Protein AF-A0A534M5X2-F1 (afdb_monomer)

Sequence (477 aa):
MSGYYDRLQGTDRLLRIRRLRKALFAGIVALSVLLVVARMGSQGASIKPLFLPVNGIIEIALIMGFVTAIVGLFLRNLEIRHAQRDGQRYLMAKSSMARAIRTAGFAIGLAVVLLLAVTPSLTASLFSDAQQVVPLASRAREVVTFTSPDPLGFSFVTHAAVVVTQGHARVTLLRNNVTLATADLNATQGDTLDVEPRMWEGYASWSLVFQNELASDTYLTFVLEKGVVPTLFSTVPFLLFLYGGTQVAWWIVLRPIRDRTKAGSLSVATDVDESERVYDDTVQSPNPDTNPGPQPAADPDIFNIAAASTPAVEVEAPPPPVRTRVPAPPPRVETPKPAPRPVVRQPETAASLATKAGALVATGTYDAALAVYEEALRLDPGHAFSLDGRASCLVRLNRKGEAIEAYKRILTKDAKNLAALRALVRLYSDERRWRECLEAVGELLRLRPNESSALEMKGDALTNLGRRPEALAAYEA

Solvent-accessible surface area (backbone atoms only — not comparable to full-atom values): 27477 Å² total; per-residue (Å²): 111,67,86,52,54,36,55,46,57,21,51,56,58,53,51,48,51,55,48,48,53,52,52,50,55,51,48,51,51,51,49,49,52,53,51,40,54,52,48,32,62,76,58,70,47,36,83,80,69,76,40,74,53,58,67,62,45,51,46,48,51,50,55,52,47,50,45,49,50,52,51,48,54,55,56,60,75,65,62,85,85,80,74,94,55,43,70,58,40,31,55,51,52,56,60,43,49,68,43,51,54,52,54,47,51,50,48,50,52,50,48,53,55,58,52,57,77,69,36,66,72,59,46,40,75,71,58,32,51,78,77,42,78,49,81,36,47,50,59,30,73,52,75,53,73,50,63,42,46,40,103,82,65,53,38,29,47,44,31,41,39,36,36,25,68,36,48,43,37,40,38,34,40,26,49,71,86,40,81,78,49,74,48,82,34,44,49,74,33,65,54,70,48,78,36,82,79,56,88,83,62,71,82,40,49,33,33,44,36,42,33,25,83,43,88,56,58,23,37,33,35,38,31,46,39,26,43,61,55,67,59,60,75,57,47,52,59,48,51,51,51,51,47,52,51,53,54,50,48,39,60,68,55,52,44,56,54,49,53,51,56,50,52,57,57,48,55,60,47,49,60,46,56,57,60,56,65,75,73,75,84,84,86,81,82,91,75,99,79,83,85,84,79,85,82,88,86,82,86,84,91,87,87,87,87,87,86,88,87,86,88,82,93,89,85,92,86,92,90,92,84,92,87,88,83,87,89,85,90,91,89,86,90,76,85,74,76,79,71,75,73,78,79,76,75,67,80,88,39,36,69,59,31,30,51,56,16,50,53,28,48,75,72,67,41,36,70,64,14,34,55,34,13,53,52,16,38,72,73,32,81,75,44,61,70,28,51,53,49,32,23,52,29,27,49,76,70,68,39,50,72,62,19,49,56,38,32,49,61,44,38,78,77,39,78,78,44,64,66,43,35,56,48,45,28,51,55,22,53,75,71,65,38,40,64,67,19,42,52,35,31,50,56,45,31,76,78,38,77,82,41,62,76,44,31,49,52,38,15,50,25,27,51,74,72,64,42,54,71,64,15,49,57,29,69,74,108

Mean predicted aligned error: 21.65 Å

Nearest PDB structures (foldseek):
  8far-assembly1_A  TM=9.392E-01  e=6.195E-07  synthetic construct
  8fwd-assembly1_C  TM=9.544E-01  e=5.895E-07  synthetic construct
  8cqp-assembly3_C  TM=9.076E-01  e=3.963E-07  synthetic construct
  8fwd-assembly1_3  TM=9.495E-01  e=1.757E-06  synthetic construct
  8fwd-assembly1_7  TM=9.523E-01  e=2.039E-06  synthetic construct

Secondary structure (DSSP, 8-state):
-HHHHHHHS-HHHHHHHHHHHHHHHHHHHHHHHHHHHHHHHHTT-EETTEE--HHHHHHHHHHHHHHHHHHHHHHHTT------SHHHHHHHHHHHHHHHHHHHHHHHHHHHHHHHTT-HHHHHHHHSPPPEEEEE-TT-EEEEEEEES-TTSSEEEEEEEEEEEESEEEEEEEETTEEEEEEEEETT-EEEEE----TTS--EEEEEEEE--SSS-EEEEEEEEEEES-THHHHHHHHHHHHHHHHHHIIIIIHHHHHHHHHHHHHHHHHHHHHHTTS----S------PPPPPPP--------------------------------------PPPPPPP-------HHHHHHHHHHHHHTT-HHHHHHHHHHHHHH-TT-HHHHHHHHHHHHHTT-HHHHHHHHHHHHTT-TT-HHHHHHHHHHHHHTT-HHHHHHHHHHHHHH-TT-HHHHHHHHHHHHHTT-HHHHHHHHH-

pLDDT: mean 72.08, std 20.33, range [27.83, 96.69]

Radius of gyration: 45.18 Å; Cα contacts (8 Å, |Δi|>4): 538; chains: 1; bounding box: 98×97×130 Å

Structure (mmCIF, N/CA/C/O backbone):
data_AF-A0A534M5X2-F1
#
_entry.id   AF-A0A534M5X2-F1
#
loop_
_atom_site.group_PDB
_atom_site.id
_atom_site.type_symbol
_atom_site.label_atom_id
_atom_site.label_alt_id
_atom_site.label_comp_id
_atom_site.label_asym_id
_atom_site.label_entity_id
_atom_site.label_seq_id
_atom_site.pdbx_PDB_ins_code
_atom_site.Cartn_x
_atom_site.Cartn_y
_atom_site.Cartn_z
_atom_site.occupancy
_atom_site.B_iso_or_equiv
_atom_site.auth_seq_id
_atom_site.auth_comp_id
_atom_site.auth_asym_id
_atom_site.auth_atom_id
_atom_site.pdbx_PDB_model_num
ATOM 1 N N . MET A 1 1 ? 1.030 19.637 -30.510 1.00 45.38 1 MET A N 1
ATOM 2 C CA . MET A 1 1 ? 1.974 20.566 -29.843 1.00 45.38 1 MET A CA 1
ATOM 3 C C . MET A 1 1 ? 1.539 20.973 -28.433 1.00 45.38 1 MET A C 1
ATOM 5 O O . MET A 1 1 ? 2.347 20.784 -27.537 1.00 45.38 1 MET A O 1
ATOM 9 N N . SER A 1 2 ? 0.310 21.458 -28.191 1.00 49.72 2 SER A N 1
ATOM 10 C CA . SER A 1 2 ? -0.168 21.896 -26.851 1.00 49.72 2 SER A CA 1
ATOM 11 C C . SER A 1 2 ? 0.224 20.967 -25.690 1.00 49.72 2 SER A C 1
ATOM 13 O O . SER A 1 2 ? 1.004 21.355 -24.828 1.00 49.72 2 SER A O 1
ATOM 15 N N . GLY A 1 3 ? -0.182 19.693 -25.741 1.00 49.97 3 GLY A N 1
ATOM 16 C CA . GLY A 1 3 ? 0.122 18.681 -24.716 1.00 49.97 3 GLY A CA 1
ATOM 17 C C . GLY A 1 3 ? 1.601 18.279 -24.554 1.00 49.97 3 GLY A C 1
ATOM 18 O O . GLY A 1 3 ? 1.879 17.304 -23.853 1.00 49.97 3 GLY A O 1
ATOM 19 N N . TYR A 1 4 ? 2.542 18.962 -25.214 1.00 44.50 4 TYR A N 1
ATOM 20 C CA . TYR A 1 4 ? 3.987 18.907 -24.945 1.00 44.50 4 TYR A CA 1
ATOM 21 C C . TYR A 1 4 ? 4.429 20.154 -24.160 1.00 44.50 4 TYR A C 1
ATOM 23 O O . TYR A 1 4 ? 4.994 20.018 -23.075 1.00 44.50 4 TYR A O 1
ATOM 31 N N . TYR A 1 5 ? 4.034 21.350 -24.614 1.00 45.97 5 TYR A N 1
ATOM 32 C CA . TYR A 1 5 ? 4.189 22.600 -23.857 1.00 45.97 5 TYR A CA 1
ATOM 33 C C . TYR A 1 5 ? 3.553 22.515 -22.459 1.00 45.97 5 TYR A C 1
ATOM 35 O O . TYR A 1 5 ? 4.214 22.831 -21.473 1.00 45.97 5 TYR A O 1
ATOM 43 N N . ASP A 1 6 ? 2.337 21.970 -22.332 1.00 47.28 6 ASP A N 1
ATOM 44 C CA . ASP A 1 6 ? 1.674 21.779 -21.028 1.00 47.28 6 ASP A CA 1
ATOM 45 C C . ASP A 1 6 ? 2.430 20.827 -20.075 1.00 47.28 6 ASP A C 1
ATOM 47 O O . ASP A 1 6 ? 2.257 20.870 -18.850 1.00 47.28 6 ASP A O 1
ATOM 51 N N . ARG A 1 7 ? 3.281 19.946 -20.624 1.00 50.28 7 ARG A N 1
ATOM 52 C CA . ARG A 1 7 ? 4.166 19.077 -19.836 1.00 50.28 7 ARG A CA 1
ATOM 53 C C . ARG A 1 7 ? 5.436 19.809 -19.408 1.00 50.28 7 ARG A C 1
ATOM 55 O O . ARG A 1 7 ? 5.792 19.680 -18.239 1.00 50.28 7 ARG A O 1
ATOM 62 N N . LEU A 1 8 ? 6.052 20.601 -20.289 1.00 47.25 8 LEU A N 1
ATOM 63 C CA . LEU A 1 8 ? 7.237 21.420 -19.989 1.00 47.25 8 LEU A CA 1
ATOM 64 C C . LEU A 1 8 ? 6.943 22.523 -18.961 1.00 47.25 8 LEU A C 1
ATOM 66 O O . LEU A 1 8 ? 7.608 22.596 -17.933 1.00 47.25 8 LEU A O 1
ATOM 70 N N . GLN A 1 9 ? 5.889 23.318 -19.171 1.00 49.09 9 GLN A N 1
ATOM 71 C CA . GLN A 1 9 ? 5.480 24.378 -18.234 1.00 49.09 9 GLN A CA 1
ATOM 72 C C . GLN A 1 9 ? 4.876 23.829 -16.929 1.00 49.09 9 GLN A C 1
ATOM 74 O O . GLN A 1 9 ? 4.658 24.558 -15.959 1.00 49.09 9 GLN A O 1
ATOM 79 N N . GLY A 1 10 ? 4.567 22.528 -16.895 1.00 52.28 10 GLY A N 1
ATOM 80 C CA . GLY A 1 10 ? 3.957 21.854 -15.753 1.00 52.28 10 GLY A CA 1
ATOM 81 C C . GLY A 1 10 ? 2.517 22.286 -15.460 1.00 52.28 10 GLY A C 1
ATOM 82 O O . GLY A 1 10 ? 1.998 21.927 -14.402 1.00 52.28 10 GLY A O 1
ATOM 83 N N . THR A 1 11 ? 1.857 23.019 -16.362 1.00 54.91 11 THR A N 1
ATOM 84 C CA . THR A 1 11 ? 0.476 23.526 -16.230 1.00 54.91 11 THR A CA 1
ATOM 85 C C . THR A 1 11 ? -0.510 22.404 -15.922 1.00 54.91 11 THR A C 1
ATOM 87 O O . THR A 1 11 ? -1.253 22.499 -14.944 1.00 54.91 11 THR A O 1
ATOM 90 N N . ASP A 1 12 ? -0.458 21.295 -16.663 1.00 56.72 12 ASP A N 1
ATOM 91 C CA . ASP A 1 12 ? -1.282 20.108 -16.408 1.00 56.72 12 ASP A CA 1
ATOM 92 C C . ASP A 1 12 ? -1.004 19.526 -15.007 1.00 56.72 12 ASP A C 1
ATOM 94 O O . ASP A 1 12 ? -1.929 19.242 -14.247 1.00 56.72 12 ASP A O 1
ATOM 98 N N . ARG A 1 13 ? 0.262 19.455 -14.567 1.00 58.22 13 ARG A N 1
ATOM 99 C CA . ARG A 1 13 ? 0.585 19.007 -13.197 1.00 58.22 13 ARG A CA 1
ATOM 100 C C . ARG A 1 13 ? 0.102 19.983 -12.123 1.00 58.22 13 ARG A C 1
ATOM 102 O O . ARG A 1 13 ? -0.397 19.529 -11.097 1.00 58.22 13 ARG A O 1
ATOM 109 N N . LEU A 1 14 ? 0.176 21.293 -12.344 1.00 59.03 14 LEU A N 1
ATOM 110 C CA . LEU A 1 14 ? -0.350 22.308 -11.423 1.00 59.03 14 LEU A CA 1
ATOM 111 C C . LEU A 1 14 ? -1.887 22.262 -11.347 1.00 59.03 14 LEU A C 1
ATOM 113 O O . LEU A 1 14 ? -2.457 22.361 -10.257 1.00 59.03 14 LEU A O 1
ATOM 117 N N . LEU A 1 15 ? -2.567 22.027 -12.472 1.00 62.25 15 LEU A N 1
ATOM 118 C CA . LEU A 1 15 ? -4.010 21.784 -12.525 1.00 62.25 15 LEU A CA 1
ATOM 119 C C . LEU A 1 15 ? -4.384 20.477 -11.815 1.00 62.25 15 LEU A C 1
ATOM 121 O O . LEU A 1 15 ? -5.321 20.476 -11.015 1.00 62.25 15 LEU A O 1
ATOM 125 N N . ARG A 1 16 ? -3.625 19.391 -12.015 1.00 65.44 16 ARG A N 1
ATOM 126 C CA . ARG A 1 16 ? -3.776 18.130 -11.268 1.00 65.44 16 ARG A CA 1
ATOM 127 C C . ARG A 1 16 ? -3.549 18.326 -9.769 1.00 65.44 16 ARG A C 1
ATOM 129 O O . ARG A 1 16 ? -4.339 17.802 -9.000 1.00 65.44 16 ARG A O 1
ATOM 136 N N . ILE A 1 17 ? -2.571 19.125 -9.335 1.00 64.38 17 ILE A N 1
ATOM 137 C CA . ILE A 1 17 ? -2.353 19.457 -7.912 1.00 64.38 17 ILE A CA 1
ATOM 138 C C . ILE A 1 17 ? -3.544 20.245 -7.340 1.00 64.38 17 ILE A C 1
ATOM 140 O O . ILE A 1 17 ? -4.027 19.918 -6.256 1.00 64.38 17 ILE A O 1
ATOM 144 N N . ARG A 1 18 ? -4.084 21.234 -8.069 1.00 69.00 18 ARG A N 1
ATOM 145 C CA . ARG A 1 18 ? -5.299 21.968 -7.654 1.00 69.00 18 ARG A CA 1
ATOM 146 C C . ARG A 1 18 ? -6.533 21.055 -7.582 1.00 69.00 18 ARG A C 1
ATOM 148 O O . ARG A 1 18 ? -7.300 21.158 -6.625 1.00 69.00 18 ARG A O 1
ATOM 155 N N . ARG A 1 19 ? -6.716 20.149 -8.552 1.00 73.75 19 ARG A N 1
ATOM 156 C CA . ARG A 1 19 ? -7.801 19.146 -8.563 1.00 73.75 19 ARG A CA 1
ATOM 157 C C . ARG A 1 19 ? -7.642 18.132 -7.426 1.00 73.75 19 ARG A C 1
ATOM 159 O O . ARG A 1 19 ? -8.603 17.911 -6.702 1.00 73.75 19 ARG A O 1
ATOM 166 N N . LEU A 1 20 ? -6.438 17.601 -7.209 1.00 71.81 20 LEU A N 1
ATOM 167 C CA . LEU A 1 20 ? -6.105 16.676 -6.120 1.00 71.81 20 LEU A CA 1
ATOM 168 C C . LEU A 1 20 ? -6.348 17.319 -4.750 1.00 71.81 20 LEU A C 1
ATOM 170 O O . LEU A 1 20 ? -6.971 16.699 -3.899 1.00 71.81 20 LEU A O 1
ATOM 174 N N . ARG A 1 21 ? -5.941 18.582 -4.552 1.00 74.62 21 ARG A N 1
ATOM 175 C CA . ARG A 1 21 ? -6.237 19.349 -3.330 1.00 74.62 21 ARG A CA 1
ATOM 176 C C . ARG A 1 21 ? -7.745 19.454 -3.087 1.00 74.62 21 ARG A C 1
ATOM 178 O O . ARG A 1 21 ? -8.186 19.173 -1.978 1.00 74.62 21 ARG A O 1
ATOM 185 N N . LYS A 1 22 ? -8.539 19.813 -4.106 1.00 80.88 22 LYS A N 1
ATOM 186 C CA . LYS A 1 22 ? -10.011 19.864 -3.994 1.00 80.88 22 LYS A CA 1
ATOM 187 C C . LYS A 1 22 ? -10.616 18.489 -3.683 1.00 80.88 22 LYS A C 1
ATOM 189 O O . LYS A 1 22 ? -11.412 18.388 -2.758 1.00 80.88 22 LYS A O 1
ATOM 194 N N . ALA A 1 23 ? -10.215 17.448 -4.412 1.00 80.56 23 ALA A N 1
ATOM 195 C CA . ALA A 1 23 ? -10.711 16.084 -4.230 1.00 80.56 23 ALA A CA 1
ATOM 196 C C . ALA A 1 23 ? -10.360 15.512 -2.848 1.00 80.56 23 ALA A C 1
ATOM 198 O O . ALA A 1 23 ? -11.194 14.863 -2.228 1.00 80.56 23 ALA A O 1
ATOM 199 N N . LEU A 1 24 ? -9.160 15.795 -2.334 1.00 80.31 24 LEU A N 1
ATOM 200 C CA . LEU A 1 24 ? -8.718 15.329 -1.023 1.00 80.31 24 LEU A CA 1
ATOM 201 C C . LEU A 1 24 ? -9.470 16.038 0.112 1.00 80.31 24 LEU A C 1
ATOM 203 O O . LEU A 1 24 ? -9.939 15.363 1.022 1.00 80.31 24 LEU A O 1
ATOM 207 N N . PHE A 1 25 ? -9.667 17.361 0.046 1.00 83.50 25 PHE A N 1
ATOM 208 C CA . PHE A 1 25 ? -10.517 18.053 1.027 1.00 83.50 25 PHE A CA 1
ATOM 209 C C . PHE A 1 25 ? -11.979 17.587 0.959 1.00 83.50 25 PHE A C 1
ATOM 211 O O . PHE A 1 25 ? -12.585 17.368 2.003 1.00 83.50 25 PHE A O 1
ATOM 218 N N . ALA A 1 26 ? -12.530 17.368 -0.240 1.00 84.88 26 ALA A N 1
ATOM 219 C CA . ALA A 1 26 ? -13.873 16.806 -0.398 1.00 84.88 26 ALA A CA 1
ATOM 220 C C . ALA A 1 26 ? -13.977 15.381 0.181 1.00 84.88 26 ALA A C 1
ATOM 222 O O . ALA A 1 26 ? -14.950 15.073 0.861 1.00 84.88 26 ALA A O 1
ATOM 223 N N . GLY A 1 27 ? -12.957 14.541 -0.026 1.00 83.25 27 GLY A N 1
ATOM 224 C CA . GLY A 1 27 ? -12.873 13.196 0.546 1.00 83.25 27 GLY A CA 1
ATOM 225 C C . GLY A 1 27 ? -12.786 13.196 2.073 1.00 83.25 27 GLY A C 1
ATOM 226 O O . GLY A 1 27 ? -13.481 12.414 2.711 1.00 83.25 27 GLY A O 1
ATOM 227 N N . ILE A 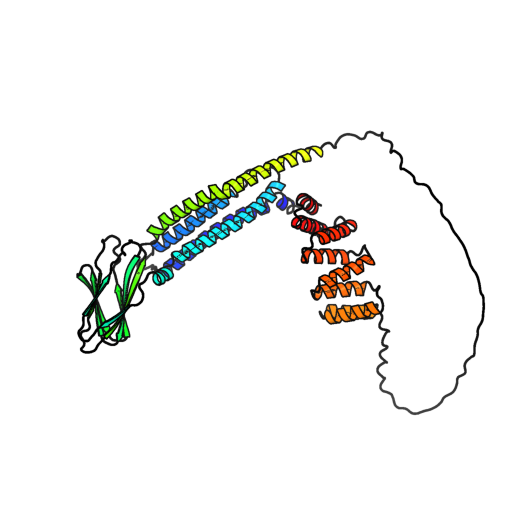1 28 ? -12.007 14.111 2.667 1.00 85.19 28 ILE A N 1
ATOM 228 C CA . ILE A 1 28 ? -11.968 14.300 4.127 1.00 85.19 28 ILE A CA 1
ATOM 229 C C . ILE A 1 28 ? -13.350 14.716 4.649 1.00 85.19 28 ILE A C 1
ATOM 231 O O . ILE A 1 28 ? -13.834 14.103 5.592 1.00 85.19 28 ILE A O 1
ATOM 235 N N . VAL A 1 29 ? -14.017 15.696 4.028 1.00 86.44 29 VAL A N 1
ATOM 236 C CA . VAL A 1 29 ? -15.361 16.140 4.452 1.00 86.44 29 VAL A CA 1
ATOM 237 C C . VAL A 1 29 ? -16.396 15.017 4.326 1.00 86.44 29 VAL A C 1
ATOM 239 O O . VAL A 1 29 ? -17.161 14.792 5.262 1.00 86.44 29 VAL A O 1
ATOM 242 N N . ALA A 1 30 ? -16.397 14.272 3.217 1.00 85.06 30 ALA A N 1
ATOM 243 C CA . ALA A 1 30 ? -17.291 13.131 3.026 1.00 85.06 30 ALA A CA 1
ATOM 244 C C . ALA A 1 30 ? -17.042 12.022 4.064 1.00 85.06 30 ALA A C 1
ATOM 246 O O . ALA A 1 30 ? -17.995 11.473 4.615 1.00 85.06 30 ALA A O 1
ATOM 247 N N . LEU A 1 31 ? -15.774 11.736 4.384 1.00 84.75 31 LEU A N 1
ATOM 248 C CA . LEU A 1 31 ? -15.402 10.773 5.419 1.00 84.75 31 LEU A CA 1
ATOM 249 C C . LEU A 1 31 ? -15.806 11.252 6.822 1.00 84.75 31 LEU A C 1
ATOM 251 O O . LEU A 1 31 ? -16.311 10.448 7.598 1.00 84.75 31 LEU A O 1
ATOM 255 N N . SER A 1 32 ? -15.668 12.545 7.141 1.00 86.06 32 SER A N 1
ATOM 256 C CA . SER A 1 32 ? -16.167 13.114 8.403 1.00 86.06 32 SER A CA 1
ATOM 257 C C . SER A 1 32 ? -17.671 12.896 8.558 1.00 86.06 32 SER A C 1
ATOM 259 O O . SER A 1 32 ? -18.113 12.444 9.609 1.00 86.06 32 SER A O 1
ATOM 261 N N . VAL A 1 33 ? -18.456 13.178 7.511 1.00 85.12 33 VAL A N 1
ATOM 262 C CA . VAL A 1 33 ? -19.915 12.982 7.525 1.00 85.12 33 VAL A CA 1
ATOM 263 C C . VAL A 1 33 ? -20.268 11.499 7.671 1.00 85.12 33 VAL A C 1
ATOM 265 O O . VAL A 1 33 ? -21.105 11.160 8.503 1.00 85.12 33 VAL A O 1
ATOM 268 N N . LEU A 1 34 ? -19.595 10.608 6.933 1.00 84.44 34 LEU A N 1
ATOM 269 C CA . LEU A 1 34 ? -19.782 9.156 7.040 1.00 84.44 34 LEU A CA 1
ATOM 270 C C . LEU A 1 34 ? -19.516 8.649 8.469 1.00 84.44 34 LEU A C 1
ATOM 272 O O . LEU A 1 34 ? -20.328 7.913 9.026 1.00 84.44 34 LEU A O 1
ATOM 276 N N . LEU A 1 35 ? -18.395 9.064 9.067 1.00 81.25 35 LEU A N 1
ATOM 277 C CA . LEU A 1 35 ? -18.001 8.671 10.420 1.00 81.25 35 LEU A CA 1
ATOM 278 C C . LEU A 1 35 ? -18.959 9.231 11.477 1.00 81.25 35 LEU A C 1
ATOM 280 O O . LEU A 1 35 ? -19.324 8.503 12.396 1.00 81.25 35 LEU A O 1
ATOM 284 N N . VAL A 1 36 ? -19.409 10.484 11.336 1.00 81.06 36 VAL A N 1
ATOM 285 C CA . VAL A 1 36 ? -20.425 11.083 12.217 1.00 81.06 36 VAL A CA 1
ATOM 286 C C . VAL A 1 36 ? -21.737 10.300 12.147 1.00 81.06 36 VAL A C 1
ATOM 288 O O . VAL A 1 36 ? -22.267 9.935 13.192 1.00 81.06 36 VAL A O 1
ATOM 291 N N . VAL A 1 37 ? -22.231 9.964 10.950 1.00 78.44 37 VAL A N 1
ATOM 292 C CA . VAL A 1 37 ? -23.462 9.168 10.780 1.00 78.44 37 VAL A CA 1
ATOM 293 C C . VAL A 1 37 ? -23.312 7.768 11.390 1.00 78.44 37 VAL A C 1
ATOM 295 O O . VAL A 1 37 ? -24.195 7.328 12.127 1.00 78.44 37 VAL A O 1
ATOM 298 N N . ALA A 1 38 ? -22.184 7.090 11.159 1.00 73.81 38 ALA A N 1
ATOM 299 C CA . ALA A 1 38 ? -21.909 5.781 11.754 1.00 73.81 38 ALA A CA 1
ATOM 300 C C . ALA A 1 38 ? -21.840 5.842 13.293 1.00 73.81 38 ALA A C 1
ATOM 302 O O . ALA A 1 38 ? -22.442 5.012 13.978 1.00 73.81 38 ALA A O 1
ATOM 303 N N . ARG A 1 39 ? -21.166 6.859 13.848 1.00 71.19 39 ARG A N 1
ATOM 304 C CA . ARG A 1 39 ? -21.060 7.092 15.296 1.00 71.19 39 ARG A CA 1
ATOM 305 C C . ARG A 1 39 ? -22.422 7.396 15.917 1.00 71.19 39 ARG A C 1
ATOM 307 O O . ARG A 1 39 ? -22.756 6.797 16.934 1.00 71.19 39 ARG A O 1
ATOM 314 N N . MET A 1 40 ? -23.228 8.242 15.276 1.00 69.69 40 MET A N 1
ATOM 315 C CA . MET A 1 40 ? -24.600 8.538 15.697 1.00 69.69 40 MET A CA 1
ATOM 316 C C . MET A 1 40 ? -25.473 7.278 15.748 1.00 69.69 40 MET A C 1
ATOM 318 O O . MET A 1 40 ? -26.141 7.055 16.756 1.00 69.69 40 MET A O 1
ATOM 322 N N . GLY A 1 41 ? -25.409 6.420 14.724 1.00 64.12 41 GLY A N 1
ATOM 323 C CA . GLY A 1 41 ? -26.092 5.122 14.735 1.00 64.12 41 GLY A CA 1
ATOM 324 C C . GLY A 1 41 ? -25.628 4.217 15.883 1.00 64.12 41 GLY A C 1
ATOM 325 O O . GLY A 1 41 ? -26.455 3.658 16.595 1.00 64.12 41 GLY A O 1
ATOM 326 N N . SER A 1 42 ? -24.314 4.132 16.124 1.00 61.69 42 SER A N 1
ATOM 327 C CA . SER A 1 42 ? -23.748 3.312 17.210 1.00 61.69 42 SER A CA 1
ATOM 328 C C . SER A 1 42 ? -24.051 3.817 18.628 1.00 61.69 42 SER A C 1
ATOM 330 O O . SER A 1 42 ? -23.920 3.059 19.581 1.00 61.69 42 SER A O 1
ATOM 332 N N . GLN A 1 43 ? -24.440 5.087 18.777 1.00 61.53 43 GLN A N 1
ATOM 333 C CA . GLN A 1 43 ? -24.732 5.730 20.064 1.00 61.53 43 GLN A CA 1
ATOM 334 C C . GLN A 1 43 ? -26.225 6.082 20.210 1.00 61.53 43 GLN A C 1
ATOM 336 O O . GLN A 1 43 ? -26.569 7.041 20.895 1.00 61.53 43 GLN A O 1
ATOM 341 N N . GLY A 1 44 ? -27.114 5.324 19.554 1.00 56.56 44 GLY A N 1
ATOM 342 C CA . GLY A 1 44 ? -28.563 5.389 19.784 1.00 56.56 44 GLY A CA 1
ATOM 343 C C . GLY A 1 44 ? -29.240 6.700 19.368 1.00 56.56 44 GLY A C 1
ATOM 344 O O . GLY A 1 44 ? -30.257 7.066 19.953 1.00 56.56 44 GLY A O 1
ATOM 345 N N . ALA A 1 45 ? -28.690 7.432 18.392 1.00 60.28 45 ALA A N 1
ATOM 346 C CA . ALA A 1 45 ? -29.261 8.709 17.965 1.00 60.28 45 ALA A CA 1
ATOM 347 C C . ALA A 1 45 ? -30.716 8.559 17.479 1.00 60.28 45 ALA A C 1
ATOM 349 O O . ALA A 1 45 ? -30.999 7.783 16.564 1.00 60.28 45 ALA A O 1
ATOM 350 N N . SER A 1 46 ? -31.630 9.343 18.057 1.00 49.72 46 SER A N 1
ATOM 351 C CA . SER A 1 46 ? -33.062 9.325 17.734 1.00 49.72 46 SER A CA 1
ATOM 352 C C . SER A 1 46 ? -33.556 10.704 17.306 1.00 49.72 46 SER A C 1
ATOM 354 O O . SER A 1 46 ? -33.033 11.737 17.720 1.00 49.72 46 SER A O 1
ATOM 356 N N . ILE A 1 47 ? -34.591 10.713 16.466 1.00 59.28 47 ILE A N 1
ATOM 357 C CA . ILE A 1 47 ? -35.293 11.923 16.017 1.00 59.28 47 ILE A CA 1
ATOM 358 C C . ILE A 1 47 ? -36.494 12.228 16.937 1.00 59.28 47 ILE A C 1
ATOM 360 O O . ILE A 1 47 ? -36.956 13.369 16.993 1.00 59.28 47 ILE A O 1
ATOM 364 N N . LYS A 1 48 ? -37.007 11.229 17.674 1.00 45.78 48 LYS A N 1
ATOM 365 C CA . LYS A 1 48 ? -38.136 11.359 18.614 1.00 45.78 48 LYS A CA 1
ATOM 366 C C . LYS A 1 48 ? -37.932 10.440 19.838 1.00 45.78 48 LYS A C 1
ATOM 368 O O . LYS A 1 48 ? -38.072 9.229 19.679 1.00 45.78 48 LYS A O 1
ATOM 373 N N . PRO A 1 49 ? -37.642 10.979 21.040 1.00 45.12 49 PRO A N 1
ATOM 374 C CA . PRO A 1 49 ? -37.161 12.346 21.285 1.00 45.12 49 PRO A CA 1
ATOM 375 C C . PRO A 1 49 ? -35.853 12.623 20.523 1.00 45.12 49 PRO A C 1
ATOM 377 O O . PRO A 1 49 ? -35.165 11.691 20.112 1.00 45.12 49 PRO A O 1
ATOM 380 N N . LEU A 1 50 ? -35.512 13.899 20.317 1.00 49.00 50 LEU A N 1
ATOM 381 C CA . LEU A 1 50 ? -34.272 14.275 19.634 1.00 49.00 50 LEU A CA 1
ATOM 382 C C . LEU A 1 50 ? -33.064 13.986 20.537 1.00 49.00 50 LEU A C 1
ATOM 384 O O . LEU A 1 50 ? -32.724 14.791 21.402 1.00 49.00 50 LEU A O 1
ATOM 388 N N . PHE A 1 51 ? -32.411 12.849 20.313 1.00 46.16 51 PHE A N 1
ATOM 389 C CA . PHE A 1 51 ? -31.176 12.464 20.986 1.00 46.16 51 PHE A CA 1
ATOM 390 C C . PHE A 1 51 ? -30.022 12.498 19.984 1.00 46.16 51 PHE A C 1
ATOM 392 O O . PHE A 1 51 ? -29.962 11.689 19.057 1.00 46.16 51 PHE A O 1
ATOM 399 N N . LEU A 1 52 ? -29.109 13.452 20.166 1.00 57.66 52 LEU A N 1
ATOM 400 C CA . LEU A 1 52 ? -27.891 13.594 19.372 1.00 57.66 52 LEU A CA 1
ATOM 401 C C . LEU A 1 52 ? -26.680 13.335 20.285 1.00 57.66 52 LEU A C 1
ATOM 403 O O . LEU A 1 52 ? -26.502 14.078 21.250 1.00 57.66 52 LEU A O 1
ATOM 407 N N . PRO A 1 53 ? -25.830 12.329 20.007 1.00 61.81 53 PRO A N 1
ATOM 408 C CA . PRO A 1 53 ? -24.673 12.003 20.841 1.00 61.81 53 PRO A CA 1
ATOM 409 C C . PRO A 1 53 ? -23.524 12.996 20.595 1.00 61.81 53 PRO A C 1
ATOM 411 O O . PRO A 1 53 ? -22.542 12.701 19.911 1.00 61.81 53 PRO A O 1
ATOM 414 N N . VAL A 1 54 ? -23.669 14.206 21.148 1.00 62.44 54 VAL A N 1
ATOM 415 C CA . VAL A 1 54 ? -22.814 15.382 20.895 1.00 62.44 54 VAL A CA 1
ATOM 416 C C . VAL A 1 54 ? -21.318 15.071 21.021 1.00 62.44 54 VAL A C 1
ATOM 418 O O . VAL A 1 54 ? -20.552 15.465 20.144 1.00 62.44 54 VAL A O 1
ATOM 421 N N . ASN A 1 55 ? -20.902 14.321 22.047 1.00 63.19 55 ASN A N 1
ATOM 422 C CA . ASN A 1 55 ? -19.491 13.994 22.284 1.00 63.19 55 ASN A CA 1
ATOM 423 C C . ASN A 1 55 ? -18.847 13.302 21.071 1.00 63.19 55 ASN A C 1
ATOM 425 O O . ASN A 1 55 ? -17.860 13.803 20.537 1.00 63.19 55 ASN A O 1
ATOM 429 N N . GLY A 1 56 ? -19.464 12.230 20.559 1.00 66.38 56 GLY A N 1
ATOM 430 C CA . GLY A 1 56 ? -18.958 11.493 19.396 1.00 66.38 56 GLY A CA 1
ATOM 431 C C . GLY A 1 56 ? -18.922 12.326 18.110 1.00 66.38 56 GLY A C 1
ATOM 432 O O . GLY A 1 56 ? -18.043 12.128 17.271 1.00 66.38 56 GLY A O 1
ATOM 433 N N . ILE A 1 57 ? -19.833 13.295 17.967 1.00 71.88 57 ILE A N 1
ATOM 434 C CA . ILE A 1 57 ? -19.849 14.227 16.831 1.00 71.88 57 ILE A CA 1
ATOM 435 C C . ILE A 1 57 ? -18.666 15.205 16.925 1.00 71.88 57 ILE A C 1
ATOM 437 O O . ILE A 1 57 ? -17.942 15.385 15.942 1.00 71.88 57 ILE A O 1
ATOM 441 N N . ILE A 1 58 ? -18.435 15.816 18.095 1.00 72.25 58 ILE A N 1
ATOM 442 C CA . ILE A 1 58 ? -17.346 16.789 18.277 1.00 72.25 58 ILE A CA 1
ATOM 443 C C . ILE A 1 58 ? -15.974 16.092 18.259 1.00 72.25 58 ILE A C 1
ATOM 445 O O . ILE A 1 58 ? -15.044 16.628 17.665 1.00 72.25 58 ILE A O 1
ATOM 449 N N . GLU A 1 59 ? -15.840 14.885 18.813 1.00 71.00 59 GLU A N 1
ATOM 450 C CA . GLU A 1 59 ? -14.616 14.065 18.742 1.00 71.00 59 GLU A CA 1
ATOM 451 C C . GLU A 1 59 ? -14.156 13.850 17.290 1.00 71.00 59 GLU A C 1
ATOM 453 O O . GLU A 1 59 ? -13.011 14.148 16.940 1.00 71.00 59 GLU A O 1
ATOM 458 N N . ILE A 1 60 ? -15.066 13.410 16.413 1.00 78.62 60 ILE A N 1
ATOM 459 C CA . ILE A 1 60 ? -14.770 13.202 14.989 1.00 78.62 60 ILE A CA 1
ATOM 460 C C . ILE A 1 60 ? -14.483 14.541 14.296 1.00 78.62 60 ILE A C 1
ATOM 462 O O . ILE A 1 60 ? -13.537 14.630 13.512 1.00 78.62 60 ILE A O 1
ATOM 466 N N . ALA A 1 61 ? -15.238 15.600 14.607 1.00 80.81 61 ALA A N 1
ATOM 467 C CA . ALA A 1 61 ? -15.002 16.933 14.053 1.00 80.81 61 ALA A CA 1
ATOM 468 C C . ALA A 1 61 ? -13.627 17.509 14.449 1.00 80.81 61 ALA A C 1
ATOM 470 O O . ALA A 1 61 ? -12.961 18.122 13.613 1.00 80.81 61 ALA A O 1
ATOM 471 N N . LEU A 1 62 ? -13.167 17.274 15.682 1.00 80.62 62 LEU A N 1
ATOM 472 C CA . LEU A 1 62 ? -11.853 17.693 16.176 1.00 80.62 62 LEU A CA 1
ATOM 473 C C . LEU A 1 62 ? -10.717 16.907 15.516 1.00 80.62 62 LEU A C 1
ATOM 475 O O . LEU A 1 62 ? -9.785 17.522 14.999 1.00 80.62 62 LEU A O 1
ATOM 479 N N . ILE A 1 63 ? -10.801 15.572 15.475 1.00 80.62 63 ILE A N 1
ATOM 480 C CA . ILE A 1 63 ? -9.771 14.727 14.847 1.00 80.62 63 ILE A CA 1
ATOM 481 C C . ILE A 1 63 ? -9.676 15.037 13.347 1.00 80.62 63 ILE A C 1
ATOM 483 O O . ILE A 1 63 ? -8.588 15.286 12.825 1.00 80.62 63 ILE A O 1
ATOM 487 N N . MET A 1 64 ? -10.809 15.103 12.644 1.00 84.31 64 MET A N 1
ATOM 488 C CA . MET A 1 64 ? -10.822 15.403 11.210 1.00 84.31 64 MET A CA 1
ATOM 489 C C . MET A 1 64 ? -10.453 16.865 10.924 1.00 84.31 64 MET A C 1
ATOM 491 O O . MET A 1 64 ? -9.792 17.139 9.921 1.00 84.31 64 MET A O 1
ATOM 495 N N . GLY A 1 65 ? -10.789 17.806 11.812 1.00 83.62 65 GLY A N 1
ATOM 496 C CA . GLY A 1 65 ? -10.335 19.199 11.755 1.00 83.62 65 GLY A CA 1
ATOM 497 C C . GLY A 1 65 ? -8.819 19.332 11.936 1.00 83.62 65 GLY A C 1
ATOM 498 O O . GLY A 1 65 ? -8.164 20.039 11.172 1.00 83.62 65 GLY A O 1
ATOM 499 N N . PHE A 1 66 ? -8.237 18.582 12.871 1.00 83.19 66 PHE A N 1
ATOM 500 C CA . PHE A 1 66 ? -6.793 18.491 13.090 1.00 83.19 66 PHE A CA 1
ATOM 501 C C . PHE A 1 66 ? -6.057 17.905 11.872 1.00 83.19 66 PHE A C 1
ATOM 503 O O . PHE A 1 66 ? -5.084 18.488 11.387 1.00 83.19 66 PHE A O 1
ATOM 510 N N . VAL A 1 67 ? -6.571 16.813 11.299 1.00 83.31 67 VAL A N 1
ATOM 511 C CA . VAL A 1 67 ? -6.048 16.212 10.057 1.00 83.31 67 VAL A CA 1
ATOM 512 C C . VAL A 1 67 ? -6.171 17.191 8.880 1.00 83.31 67 VAL A C 1
ATOM 514 O O . VAL A 1 67 ? -5.224 17.356 8.109 1.00 83.31 67 VAL A O 1
ATOM 517 N N . THR A 1 68 ? -7.292 17.913 8.781 1.00 84.81 68 THR A N 1
ATOM 518 C CA . THR A 1 68 ? -7.513 18.991 7.798 1.00 84.81 68 THR A CA 1
ATOM 519 C C . THR A 1 68 ? -6.493 20.121 7.964 1.00 84.81 68 THR A C 1
ATOM 521 O O . THR A 1 68 ? -5.964 20.613 6.965 1.00 84.81 68 THR A O 1
ATOM 524 N N . ALA A 1 69 ? -6.168 20.512 9.200 1.00 82.06 69 ALA A N 1
ATOM 525 C CA . ALA A 1 69 ? -5.185 21.549 9.504 1.00 82.06 69 ALA A CA 1
ATOM 526 C C . ALA A 1 69 ? -3.754 21.113 9.148 1.00 82.06 69 ALA A C 1
ATOM 528 O O . ALA A 1 69 ? -3.046 21.865 8.473 1.00 82.06 69 ALA A O 1
ATOM 529 N N . ILE A 1 70 ? -3.352 19.886 9.509 1.00 77.62 70 ILE A N 1
ATOM 530 C CA . ILE A 1 70 ? -2.072 19.288 9.096 1.00 77.62 70 ILE A CA 1
ATOM 531 C C . ILE A 1 70 ? -1.972 19.280 7.571 1.00 77.62 70 ILE A C 1
ATOM 533 O O . ILE A 1 70 ? -1.078 19.909 6.999 1.00 77.62 70 ILE A O 1
ATOM 537 N N . VAL A 1 71 ? -2.905 18.615 6.885 1.00 77.94 71 VAL A N 1
ATOM 538 C CA . VAL A 1 71 ? -2.838 18.466 5.426 1.00 77.94 71 VAL A CA 1
ATOM 539 C C . VAL A 1 71 ? -2.931 19.827 4.730 1.00 77.94 71 VAL A C 1
ATOM 541 O O . VAL A 1 71 ? -2.214 20.067 3.760 1.00 77.94 71 VAL A O 1
ATOM 544 N N . GLY A 1 72 ? -3.722 20.765 5.255 1.00 75.94 72 GLY A N 1
ATOM 545 C CA . GLY A 1 72 ? -3.785 22.142 4.771 1.00 75.94 72 GLY A CA 1
ATOM 546 C C . GLY A 1 72 ? -2.469 22.905 4.906 1.00 75.94 72 GLY A C 1
ATOM 547 O O . GLY A 1 72 ? -2.067 23.577 3.955 1.00 75.94 72 GLY A O 1
ATOM 548 N N . LEU A 1 73 ? -1.760 22.769 6.027 1.00 72.50 73 LEU A N 1
ATOM 549 C CA . LEU A 1 73 ? -0.452 23.391 6.248 1.00 72.50 73 LEU A CA 1
ATOM 550 C C . LEU A 1 73 ? 0.631 22.793 5.338 1.00 72.50 73 LEU A C 1
ATOM 552 O O . LEU A 1 73 ? 1.423 23.534 4.750 1.00 72.50 73 LEU A O 1
ATOM 556 N N . PHE A 1 74 ? 0.625 21.473 5.142 1.00 68.38 74 PHE A N 1
ATOM 557 C CA . PHE A 1 74 ? 1.515 20.808 4.189 1.00 68.38 74 PHE A CA 1
ATOM 558 C C . PHE A 1 74 ? 1.216 21.216 2.736 1.00 68.38 74 PHE A C 1
ATOM 560 O O . PHE A 1 74 ? 2.134 21.612 2.018 1.00 68.38 74 PHE A O 1
ATOM 567 N N . LEU A 1 75 ? -0.052 21.211 2.306 1.00 69.06 75 LEU A N 1
ATOM 568 C CA . LEU A 1 75 ? -0.452 21.608 0.948 1.00 69.06 75 LEU A CA 1
ATOM 569 C C . LEU A 1 75 ? -0.247 23.107 0.668 1.00 69.06 75 LEU A C 1
ATOM 571 O O . LEU A 1 75 ? 0.095 23.464 -0.458 1.00 69.06 75 LEU A O 1
ATOM 575 N N . ARG A 1 76 ? -0.391 23.986 1.670 1.00 65.56 76 ARG A N 1
ATOM 576 C CA . ARG A 1 76 ? -0.073 25.425 1.562 1.00 65.56 76 ARG A CA 1
ATOM 577 C C . ARG A 1 76 ? 1.422 25.666 1.328 1.00 65.56 76 ARG A C 1
ATOM 579 O O . ARG A 1 76 ? 1.779 26.554 0.564 1.00 65.56 76 ARG A O 1
ATOM 586 N N . ASN A 1 77 ? 2.287 24.849 1.929 1.00 57.62 77 ASN A N 1
ATOM 587 C CA . ASN A 1 77 ? 3.744 24.929 1.773 1.00 57.62 77 ASN A CA 1
ATOM 588 C C . ASN A 1 77 ? 4.288 24.268 0.486 1.00 57.62 77 ASN A C 1
ATOM 590 O O . ASN A 1 77 ? 5.493 24.311 0.245 1.00 57.62 77 ASN A O 1
ATOM 594 N N . LEU A 1 78 ? 3.424 23.678 -0.348 1.00 56.56 78 LEU A N 1
ATOM 595 C CA . LEU A 1 78 ? 3.767 23.103 -1.661 1.00 56.56 78 LEU A CA 1
ATOM 596 C C . LEU A 1 78 ? 3.439 24.051 -2.836 1.00 56.56 78 LEU A C 1
ATOM 598 O O . LEU A 1 78 ? 3.616 23.698 -4.001 1.00 56.56 78 LEU A O 1
ATOM 602 N N . GLU A 1 79 ? 2.955 25.256 -2.536 1.00 55.44 79 GLU A N 1
ATOM 603 C CA . GLU A 1 79 ? 2.545 26.272 -3.504 1.00 55.44 79 GLU A CA 1
ATOM 604 C C . GLU A 1 79 ? 3.775 27.019 -4.058 1.00 55.44 79 GLU A C 1
ATOM 606 O O . GLU A 1 79 ? 4.343 27.890 -3.398 1.00 55.44 79 GLU A O 1
ATOM 611 N N . ILE A 1 80 ? 4.218 26.660 -5.271 1.00 55.41 80 ILE A N 1
ATOM 612 C CA . ILE A 1 80 ? 5.385 27.269 -5.936 1.00 55.41 80 ILE A CA 1
ATOM 613 C C . ILE A 1 80 ? 5.043 28.712 -6.335 1.00 55.41 80 ILE A C 1
ATOM 615 O O . ILE A 1 80 ? 4.486 28.960 -7.402 1.00 55.41 80 ILE A O 1
ATOM 619 N N . ARG A 1 81 ? 5.360 29.673 -5.462 1.00 43.03 81 ARG A N 1
ATOM 620 C CA . ARG A 1 81 ? 5.067 31.100 -5.685 1.00 43.03 81 ARG A CA 1
ATOM 621 C C . ARG A 1 81 ? 6.093 31.825 -6.552 1.00 43.03 81 ARG A C 1
ATOM 623 O O . ARG A 1 81 ? 5.770 32.889 -7.057 1.00 43.03 81 ARG A O 1
ATOM 630 N N . HIS A 1 82 ? 7.321 31.320 -6.657 1.00 46.47 82 HIS A N 1
ATOM 631 C CA . HIS A 1 82 ? 8.422 31.946 -7.397 1.00 46.47 82 HIS A CA 1
ATOM 632 C C . HIS A 1 82 ? 9.235 30.848 -8.100 1.00 46.47 82 HIS A C 1
ATOM 634 O O . HIS A 1 82 ? 9.911 30.066 -7.436 1.00 46.47 82 HIS A O 1
ATOM 640 N N . ALA A 1 83 ? 9.143 30.783 -9.429 1.00 49.81 83 ALA A N 1
ATOM 641 C CA . ALA A 1 83 ? 9.974 29.946 -10.297 1.00 49.81 83 ALA A CA 1
ATOM 642 C C . ALA A 1 83 ? 10.013 30.597 -11.689 1.00 49.81 83 ALA A C 1
ATOM 644 O O . ALA A 1 83 ? 8.958 30.760 -12.313 1.00 49.81 83 ALA A O 1
ATOM 645 N N . GLN A 1 84 ? 11.195 31.023 -12.145 1.00 46.25 84 GLN A N 1
ATOM 646 C CA . GLN A 1 84 ? 11.322 31.922 -13.302 1.00 46.25 84 GLN A CA 1
ATOM 647 C C . GLN A 1 84 ? 11.391 31.198 -14.657 1.00 46.25 84 GLN A C 1
ATOM 649 O O . GLN A 1 84 ? 10.727 31.653 -15.583 1.00 46.25 84 GLN A O 1
ATOM 654 N N . ARG A 1 85 ? 12.093 30.058 -14.768 1.00 52.62 85 ARG A N 1
ATOM 655 C CA . ARG A 1 85 ? 12.187 29.249 -16.007 1.00 52.62 85 ARG A CA 1
ATOM 656 C C . ARG A 1 85 ? 11.393 27.933 -15.894 1.00 52.62 85 ARG A C 1
ATOM 658 O O . ARG A 1 85 ? 11.252 27.374 -14.804 1.00 52.62 85 ARG A O 1
ATOM 665 N N . ASP A 1 86 ? 10.858 27.432 -17.010 1.00 48.12 86 ASP A N 1
ATOM 666 C CA . ASP A 1 86 ? 9.862 26.341 -17.014 1.00 48.12 86 ASP A CA 1
ATOM 667 C C . ASP A 1 86 ? 10.421 24.958 -16.612 1.00 48.12 86 ASP A C 1
ATOM 669 O O . ASP A 1 86 ? 9.778 24.245 -15.838 1.00 48.12 86 ASP A O 1
ATOM 673 N N . GLY A 1 87 ? 11.654 24.605 -16.998 1.00 50.94 87 GLY A N 1
ATOM 674 C CA . GLY A 1 87 ? 12.284 23.338 -16.580 1.00 50.94 87 GLY A CA 1
ATOM 675 C C . GLY A 1 87 ? 12.387 23.178 -15.052 1.00 50.94 87 GLY A C 1
ATOM 676 O O . GLY A 1 87 ? 12.119 22.104 -14.501 1.00 50.94 87 GLY A O 1
ATOM 677 N N . GLN A 1 88 ? 12.654 24.277 -14.332 1.00 53.62 88 GLN A N 1
ATOM 678 C CA . GLN A 1 88 ? 12.626 24.293 -12.864 1.00 53.62 88 GLN A CA 1
ATOM 679 C C . GLN A 1 88 ? 11.217 24.009 -12.320 1.00 53.62 88 GLN A C 1
ATOM 681 O O . GLN A 1 88 ? 11.074 23.252 -11.355 1.00 53.62 88 GLN A O 1
ATOM 686 N N . ARG A 1 89 ? 10.163 24.556 -12.949 1.00 54.19 89 ARG A N 1
ATOM 687 C CA . ARG A 1 89 ? 8.760 24.315 -12.555 1.00 54.19 89 ARG A CA 1
ATOM 688 C C . ARG A 1 89 ? 8.409 22.832 -12.665 1.00 54.19 89 ARG A C 1
ATOM 690 O O . ARG A 1 89 ? 7.823 22.284 -11.730 1.00 54.19 89 ARG A O 1
ATOM 697 N N . TYR A 1 90 ? 8.825 22.157 -13.739 1.00 52.56 90 TYR A N 1
ATOM 698 C CA . TYR A 1 90 ? 8.586 20.722 -13.934 1.00 52.56 90 TYR A CA 1
ATOM 699 C C . TYR A 1 90 ? 9.254 19.840 -12.861 1.00 52.56 90 TYR A C 1
ATOM 701 O O . TYR A 1 90 ? 8.605 18.957 -12.283 1.00 52.56 90 TYR A O 1
ATOM 709 N N . LEU A 1 91 ? 10.534 20.086 -12.553 1.00 51.84 91 LEU A N 1
ATOM 710 C CA . LEU A 1 91 ? 11.295 19.306 -11.564 1.00 51.84 91 LEU A CA 1
ATOM 711 C C . LEU A 1 91 ? 10.848 19.590 -10.120 1.00 51.84 91 LEU A C 1
ATOM 713 O O . LEU A 1 91 ? 10.700 18.658 -9.315 1.00 51.84 91 LEU A O 1
ATOM 717 N N . MET A 1 92 ? 10.537 20.850 -9.796 1.00 54.94 92 MET A N 1
ATOM 718 C CA . MET A 1 92 ? 9.915 21.196 -8.518 1.00 54.94 92 MET A CA 1
ATOM 719 C C . MET A 1 92 ? 8.527 20.555 -8.388 1.00 54.94 92 MET A C 1
ATOM 721 O O . MET A 1 92 ? 8.246 19.968 -7.347 1.00 54.94 92 MET A O 1
ATOM 725 N N . ALA A 1 93 ? 7.696 20.545 -9.438 1.00 54.75 93 ALA A N 1
ATOM 726 C CA . ALA A 1 93 ? 6.391 19.876 -9.420 1.00 54.75 93 ALA A CA 1
ATOM 727 C C . ALA A 1 93 ? 6.491 18.346 -9.243 1.00 54.75 93 ALA A C 1
ATOM 729 O O . ALA A 1 93 ? 5.698 17.760 -8.504 1.00 54.75 93 ALA A O 1
ATOM 730 N N . LYS A 1 94 ? 7.475 17.676 -9.866 1.00 54.41 94 LYS A N 1
ATOM 731 C CA . LYS A 1 94 ? 7.684 16.220 -9.701 1.00 54.41 94 LYS A CA 1
ATOM 732 C C . LYS A 1 94 ? 8.099 15.874 -8.261 1.00 54.41 94 LYS A C 1
ATOM 734 O O . LYS A 1 94 ? 7.532 14.967 -7.651 1.00 54.41 94 LYS A O 1
ATOM 739 N N . SER A 1 95 ? 9.054 16.617 -7.695 1.00 56.88 95 SER A N 1
ATOM 740 C CA . SER A 1 95 ? 9.595 16.362 -6.347 1.00 56.88 95 SER A CA 1
ATOM 741 C C . SER A 1 95 ? 8.734 16.911 -5.196 1.00 56.88 95 SER A C 1
ATOM 743 O O . SER A 1 95 ? 8.879 16.464 -4.051 1.00 56.88 95 SER A O 1
ATOM 745 N N . SER A 1 96 ? 7.829 17.857 -5.470 1.00 60.78 96 SER A N 1
ATOM 746 C CA . SER A 1 96 ? 6.816 18.326 -4.520 1.00 60.78 96 SER A CA 1
ATOM 747 C C . SER A 1 96 ? 5.653 17.335 -4.432 1.00 60.78 96 SER A C 1
ATOM 749 O O . SER A 1 96 ? 5.278 16.948 -3.328 1.00 60.78 96 SER A O 1
ATOM 751 N N . MET A 1 97 ? 5.157 16.814 -5.560 1.00 61.69 97 MET A N 1
ATOM 752 C CA . MET A 1 97 ? 4.052 15.845 -5.590 1.00 61.69 97 MET A CA 1
ATOM 753 C C . MET A 1 97 ? 4.413 14.524 -4.883 1.00 61.69 97 MET A C 1
ATOM 755 O O . MET A 1 97 ? 3.632 14.020 -4.077 1.00 61.69 97 MET A O 1
ATOM 759 N N . ALA A 1 98 ? 5.639 14.020 -5.072 1.00 61.75 98 ALA A N 1
ATOM 760 C CA . ALA A 1 98 ? 6.155 12.845 -4.356 1.00 61.75 98 ALA A CA 1
ATOM 761 C C . ALA A 1 98 ? 6.448 13.086 -2.853 1.00 61.75 98 ALA A C 1
ATOM 763 O O . ALA A 1 98 ? 6.671 12.134 -2.099 1.00 61.75 98 ALA A O 1
ATOM 764 N N . ARG A 1 99 ? 6.462 14.345 -2.391 1.00 65.12 99 ARG A N 1
ATOM 765 C CA . ARG A 1 99 ? 6.411 14.696 -0.959 1.00 65.12 99 ARG A CA 1
ATOM 766 C C . ARG A 1 99 ? 4.963 14.768 -0.476 1.00 65.12 99 ARG A C 1
ATOM 768 O O . ARG A 1 99 ? 4.637 14.091 0.492 1.00 65.12 99 ARG A O 1
ATOM 775 N N . ALA A 1 100 ? 4.104 15.481 -1.207 1.00 64.94 100 ALA A N 1
ATOM 776 C CA . ALA A 1 100 ? 2.684 15.673 -0.912 1.00 64.94 100 ALA A CA 1
ATOM 777 C C . ALA A 1 100 ? 1.941 14.354 -0.646 1.00 64.94 100 ALA A C 1
ATOM 779 O O . ALA A 1 100 ? 1.247 14.232 0.360 1.00 64.94 100 ALA A O 1
ATOM 780 N N . ILE A 1 101 ? 2.136 13.356 -1.516 1.00 66.94 101 ILE A N 1
ATOM 781 C CA . ILE A 1 101 ? 1.497 12.035 -1.404 1.00 66.94 101 ILE A CA 1
ATOM 782 C C . ILE A 1 101 ? 1.942 11.314 -0.122 1.00 66.94 101 ILE A C 1
ATOM 784 O O . ILE A 1 101 ? 1.102 10.780 0.597 1.00 66.94 101 ILE A O 1
ATOM 788 N N . ARG A 1 102 ? 3.237 11.354 0.222 1.00 68.94 102 ARG A N 1
ATOM 789 C CA . ARG A 1 102 ? 3.754 10.730 1.454 1.00 68.94 102 ARG A CA 1
ATOM 790 C C . ARG A 1 102 ? 3.274 11.445 2.718 1.00 68.94 102 ARG A C 1
ATOM 792 O O . ARG A 1 102 ? 2.889 10.777 3.670 1.00 68.94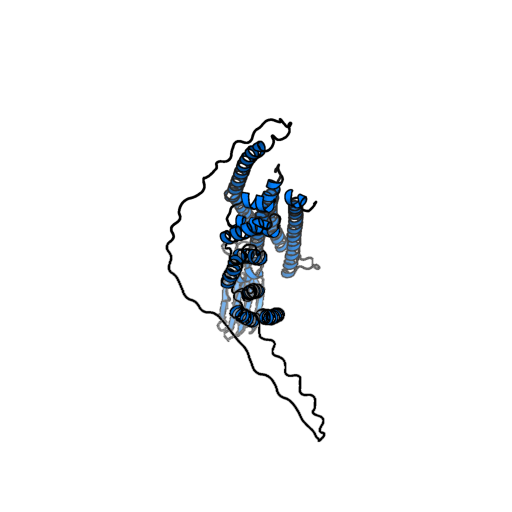 102 ARG A O 1
ATOM 799 N N . THR A 1 103 ? 3.229 12.780 2.722 1.00 69.44 103 THR A N 1
ATOM 800 C CA . THR A 1 103 ? 2.682 13.547 3.858 1.00 69.44 103 THR A CA 1
ATOM 801 C C . THR A 1 103 ? 1.175 13.350 4.024 1.00 69.44 103 THR A C 1
ATOM 803 O O . THR A 1 103 ? 0.702 13.272 5.152 1.00 69.44 103 THR A O 1
ATOM 806 N N . ALA A 1 104 ? 0.424 13.210 2.926 1.00 68.88 104 ALA A N 1
ATOM 807 C CA . ALA A 1 104 ? -1.000 12.884 2.976 1.00 68.88 104 ALA A CA 1
ATOM 808 C C . ALA A 1 104 ? -1.233 11.457 3.497 1.00 68.88 104 ALA A C 1
ATOM 810 O O . ALA A 1 104 ? -2.048 11.271 4.392 1.00 68.88 104 ALA A O 1
ATOM 811 N N . GLY A 1 105 ? -0.475 10.468 3.007 1.00 71.56 105 GLY A N 1
ATOM 812 C CA . GLY A 1 105 ? -0.541 9.087 3.496 1.00 71.56 105 GLY A CA 1
ATOM 813 C C . GLY A 1 105 ? -0.223 8.970 4.989 1.00 71.56 105 GLY A C 1
ATOM 814 O O . GLY A 1 105 ? -0.958 8.306 5.713 1.00 71.56 105 GLY A O 1
ATOM 815 N N . PHE A 1 106 ? 0.803 9.679 5.475 1.00 76.12 106 PHE A N 1
ATOM 816 C CA . PHE A 1 106 ? 1.113 9.744 6.908 1.00 76.12 106 PHE A CA 1
ATOM 817 C C . PHE A 1 106 ? -0.019 10.388 7.723 1.00 76.12 106 PHE A C 1
ATOM 819 O O . PHE A 1 106 ? -0.423 9.836 8.742 1.00 76.12 106 PHE A O 1
ATOM 826 N N . ALA A 1 107 ? -0.572 11.518 7.267 1.00 71.88 107 ALA A N 1
ATOM 827 C CA . ALA A 1 107 ? -1.674 12.188 7.960 1.00 71.88 107 ALA A CA 1
ATOM 828 C C . ALA A 1 107 ? -2.961 11.340 7.993 1.00 71.88 107 ALA A C 1
ATOM 830 O O . ALA A 1 107 ? -3.665 11.350 8.998 1.00 71.88 107 ALA A O 1
ATOM 831 N N . ILE A 1 108 ? -3.247 10.576 6.932 1.00 72.88 108 ILE A N 1
ATOM 832 C CA . ILE A 1 108 ? -4.371 9.628 6.878 1.00 72.88 108 ILE A CA 1
ATOM 833 C C . ILE A 1 108 ? -4.117 8.427 7.801 1.00 72.88 108 ILE A C 1
ATOM 835 O O . ILE A 1 108 ? -5.014 8.037 8.540 1.00 72.88 108 ILE A O 1
ATOM 839 N N . GLY A 1 109 ? -2.900 7.873 7.824 1.00 73.88 109 GLY A N 1
ATOM 840 C CA . GLY A 1 109 ? -2.536 6.802 8.760 1.00 73.88 109 GLY A CA 1
ATOM 841 C C . GLY A 1 109 ? -2.675 7.238 10.222 1.00 73.88 109 GLY A C 1
ATOM 842 O O . GLY A 1 109 ? -3.285 6.534 11.022 1.00 73.88 109 GLY A O 1
ATOM 843 N N . LEU A 1 110 ? -2.200 8.444 10.549 1.00 75.75 110 LEU A N 1
ATOM 844 C CA . LEU A 1 110 ? -2.381 9.056 11.866 1.00 75.75 110 LEU A CA 1
ATOM 845 C C . LEU A 1 110 ? -3.868 9.275 12.195 1.00 75.75 110 LEU A C 1
ATOM 847 O O . LEU A 1 110 ? -4.284 8.979 13.309 1.00 75.75 110 LEU A O 1
ATOM 851 N N . ALA A 1 111 ? -4.681 9.722 11.230 1.00 71.81 111 ALA A N 1
ATOM 852 C CA . ALA A 1 111 ? -6.129 9.857 11.403 1.00 71.81 111 ALA A CA 1
ATOM 853 C C . ALA A 1 111 ? -6.797 8.521 11.765 1.00 71.81 111 ALA A C 1
ATOM 855 O O . ALA A 1 111 ? -7.596 8.473 12.695 1.00 71.81 111 ALA A O 1
ATOM 856 N N . VAL A 1 112 ? -6.445 7.434 11.069 1.00 72.94 112 VAL A N 1
ATOM 857 C CA . VAL A 1 112 ? -6.980 6.089 11.339 1.00 72.94 112 VAL A CA 1
ATOM 858 C C . VAL A 1 112 ? -6.588 5.608 12.739 1.00 72.94 112 VAL A C 1
ATOM 860 O O . VAL A 1 112 ? -7.450 5.123 13.466 1.00 72.94 112 VAL A O 1
ATOM 863 N N . VAL A 1 113 ? -5.332 5.798 13.158 1.00 71.31 113 VAL A N 1
ATOM 864 C CA . VAL A 1 113 ? -4.873 5.436 14.515 1.00 71.31 113 VAL A CA 1
ATOM 865 C C . VAL A 1 113 ? -5.612 6.238 15.595 1.00 71.31 113 VAL A C 1
ATOM 867 O O . VAL A 1 113 ? -6.081 5.654 16.571 1.00 71.31 113 VAL A O 1
ATOM 870 N N . LEU A 1 114 ? -5.774 7.554 15.408 1.00 71.31 114 LEU A N 1
ATOM 871 C CA . LEU A 1 114 ? -6.511 8.417 16.341 1.00 71.31 114 LEU A CA 1
ATOM 872 C C . LEU A 1 114 ? -8.001 8.053 16.422 1.00 71.31 114 LEU A C 1
ATOM 874 O O . LEU A 1 114 ? -8.570 8.053 17.509 1.00 71.31 114 LEU A O 1
ATOM 878 N N . LEU A 1 115 ? -8.635 7.717 15.294 1.00 68.62 115 LEU A N 1
ATOM 879 C CA . LEU A 1 115 ? -10.039 7.300 15.262 1.00 68.62 115 LEU A CA 1
ATOM 880 C C . LEU A 1 115 ? -10.248 5.937 15.936 1.00 68.62 115 LEU A C 1
ATOM 882 O O . LEU A 1 115 ? -11.198 5.796 16.703 1.00 68.62 115 LEU A O 1
ATOM 886 N N . LEU A 1 116 ? -9.360 4.961 15.704 1.00 64.19 116 LEU A N 1
ATOM 887 C CA . LEU A 1 116 ? -9.415 3.639 16.347 1.00 64.19 116 LEU A CA 1
ATOM 888 C C . LEU A 1 116 ? -9.362 3.750 17.877 1.00 64.19 116 LEU A C 1
ATOM 890 O O . LEU A 1 116 ? -10.201 3.158 18.556 1.00 64.19 116 LEU A O 1
ATOM 894 N N . ALA A 1 117 ? -8.448 4.570 18.407 1.00 59.56 117 ALA A N 1
ATOM 895 C CA . ALA A 1 117 ? -8.305 4.818 19.845 1.00 59.56 117 ALA A CA 1
ATOM 896 C C . ALA A 1 117 ? -9.544 5.467 20.503 1.00 59.56 117 ALA A C 1
ATOM 898 O O . ALA A 1 117 ? -9.673 5.438 21.723 1.00 59.56 117 ALA A O 1
ATOM 899 N N . VAL A 1 118 ? -10.462 6.033 19.709 1.00 58.66 118 VAL A N 1
ATOM 900 C CA . VAL A 1 118 ? -11.689 6.713 20.165 1.00 58.66 118 VAL A CA 1
ATOM 901 C C . VAL A 1 118 ? -12.951 5.891 19.817 1.00 58.66 118 VAL A C 1
ATOM 903 O O . VAL A 1 118 ? -14.077 6.393 19.882 1.00 58.66 118 VAL A O 1
ATOM 906 N N . THR A 1 119 ? -12.814 4.603 19.465 1.00 56.44 119 THR A N 1
ATOM 907 C CA . THR A 1 119 ? -13.963 3.690 19.278 1.00 56.44 119 THR A CA 1
ATOM 908 C C . THR A 1 119 ? -14.406 3.042 20.604 1.00 56.44 119 THR A C 1
ATOM 910 O O . THR A 1 119 ? -13.602 2.370 21.251 1.00 56.44 119 THR A O 1
ATOM 913 N N . PRO A 1 120 ? -15.682 3.201 21.026 1.00 53.09 120 PRO A N 1
ATOM 914 C CA . PRO A 1 120 ? -16.123 2.808 22.367 1.00 53.09 120 PRO A CA 1
ATOM 915 C C . PRO A 1 120 ? -16.129 1.291 22.595 1.00 53.09 120 PRO A C 1
ATOM 917 O O . PRO A 1 120 ? -15.949 0.841 23.721 1.00 53.09 120 PRO A O 1
ATOM 920 N N . SER A 1 121 ? -16.296 0.494 21.536 1.00 52.62 121 SER A N 1
ATOM 921 C CA . SER A 1 121 ? -16.251 -0.970 21.606 1.00 52.62 121 SER A CA 1
ATOM 922 C C . SER A 1 121 ? -14.863 -1.497 21.981 1.00 52.62 121 SER A C 1
ATOM 924 O O . SER A 1 121 ? -14.765 -2.426 22.778 1.00 52.62 121 SER A O 1
ATOM 926 N N . LEU A 1 122 ? -13.790 -0.880 21.467 1.00 45.41 122 LEU A N 1
ATOM 927 C CA . LEU A 1 122 ? -12.428 -1.225 21.877 1.00 45.41 122 LEU A CA 1
ATOM 928 C C . LEU A 1 122 ? -12.147 -0.747 23.303 1.00 45.41 122 LEU A C 1
ATOM 930 O O . LEU A 1 122 ? -11.637 -1.533 24.097 1.00 45.41 122 LEU A O 1
ATOM 934 N N . THR A 1 123 ? -12.529 0.481 23.674 1.00 48.94 123 THR A N 1
ATOM 935 C CA . THR A 1 123 ? -12.293 0.972 25.044 1.00 48.94 123 THR A CA 1
ATOM 936 C C . THR A 1 123 ? -13.040 0.147 26.094 1.00 48.94 123 THR A C 1
ATOM 938 O O . THR A 1 123 ? -12.431 -0.229 27.090 1.00 48.94 123 THR A O 1
ATOM 941 N N . ALA A 1 124 ? -14.304 -0.223 25.857 1.00 49.91 124 ALA A N 1
ATOM 942 C CA . ALA A 1 124 ? -15.063 -1.074 26.778 1.00 49.91 124 ALA A CA 1
ATOM 943 C C . ALA A 1 124 ? -14.368 -2.430 27.011 1.00 49.91 124 ALA A C 1
ATOM 945 O O . ALA A 1 124 ? -14.247 -2.870 28.153 1.00 49.91 124 ALA A O 1
ATOM 946 N N . SER A 1 125 ? -13.830 -3.048 25.951 1.00 53.16 125 SER A N 1
ATOM 947 C CA . SER A 1 125 ? -13.090 -4.319 26.037 1.00 53.16 125 SER A CA 1
ATOM 948 C C . SER A 1 125 ? -11.699 -4.223 26.683 1.00 53.16 125 SER A C 1
ATOM 950 O O . SER A 1 125 ? -11.156 -5.242 27.098 1.00 53.16 125 SER A O 1
ATOM 952 N N . LEU A 1 126 ? -11.113 -3.021 26.750 1.00 54.28 126 LEU A N 1
ATOM 953 C CA . LEU A 1 126 ? -9.753 -2.785 27.254 1.00 54.28 126 LEU A CA 1
ATOM 954 C C . LEU A 1 126 ? -9.716 -2.223 28.683 1.00 54.28 126 LEU A C 1
ATOM 956 O O . LEU A 1 126 ? -8.679 -2.334 29.334 1.00 54.28 126 LEU A O 1
ATOM 960 N N . PHE A 1 127 ? -10.807 -1.610 29.156 1.00 59.84 127 PHE A N 1
ATOM 961 C CA . PHE A 1 127 ? -10.865 -0.950 30.467 1.00 59.84 127 PHE A CA 1
ATOM 962 C C . PHE A 1 127 ? -11.864 -1.562 31.459 1.00 59.84 127 PHE A C 1
ATOM 964 O O . PHE A 1 127 ? -11.756 -1.261 32.645 1.00 59.84 127 PHE A O 1
ATOM 971 N N . SER A 1 128 ? -12.812 -2.403 31.030 1.00 65.19 128 SER A N 1
ATOM 972 C CA 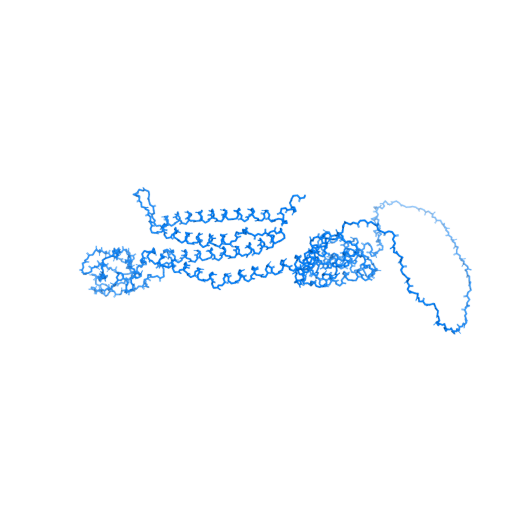. SER A 1 128 ? -13.700 -3.109 31.972 1.00 65.19 128 SER A CA 1
ATOM 973 C C . SER A 1 128 ? -12.920 -4.121 32.815 1.00 65.19 128 SER A C 1
ATOM 975 O O . SER A 1 128 ? -11.940 -4.702 32.345 1.00 65.19 128 SER A O 1
ATOM 977 N N . ASP A 1 129 ? -13.350 -4.344 34.058 1.00 74.00 129 ASP A N 1
ATOM 978 C CA . ASP A 1 129 ? -12.668 -5.303 34.934 1.00 74.00 129 ASP A CA 1
ATOM 979 C C . ASP A 1 129 ? -12.881 -6.750 34.467 1.00 74.00 129 ASP A C 1
ATOM 981 O O . ASP A 1 129 ? -13.931 -7.105 33.927 1.00 74.00 129 ASP A O 1
ATOM 985 N N . ALA A 1 130 ? -11.885 -7.608 34.706 1.00 78.38 130 ALA A N 1
ATOM 986 C CA . ALA A 1 130 ? -12.003 -9.037 34.436 1.00 78.38 130 ALA A CA 1
ATOM 987 C C . ALA A 1 130 ? -13.174 -9.648 35.228 1.00 78.38 130 ALA A C 1
ATOM 989 O O . ALA A 1 130 ? -13.363 -9.320 36.400 1.00 78.38 130 ALA A O 1
ATOM 990 N N . GLN A 1 131 ? -13.930 -10.551 34.594 1.00 84.19 131 GLN A N 1
ATOM 991 C CA . GLN A 1 131 ? -15.094 -11.212 35.190 1.00 84.19 131 GLN A CA 1
ATOM 992 C C . GLN A 1 131 ? -14.725 -11.898 36.511 1.00 84.19 131 GLN A C 1
ATOM 994 O O . GLN A 1 131 ? -13.878 -12.792 36.544 1.00 84.19 131 GLN A O 1
ATOM 999 N N . GLN A 1 132 ? -15.382 -11.488 37.594 1.00 88.12 132 GLN A N 1
ATOM 1000 C CA . GLN A 1 132 ? -15.139 -12.011 38.936 1.00 88.12 132 GLN A CA 1
ATOM 1001 C C . GLN A 1 132 ? -16.211 -13.041 39.295 1.00 88.12 132 GLN A C 1
ATOM 1003 O O . GLN A 1 132 ? -17.376 -12.883 38.928 1.00 88.12 132 GLN A O 1
ATOM 1008 N N . VAL A 1 133 ? -15.818 -14.099 40.006 1.00 88.75 133 VAL A N 1
ATOM 1009 C CA . VAL A 1 133 ? -16.711 -15.171 40.472 1.00 88.75 133 VAL A CA 1
ATOM 1010 C C . VAL A 1 133 ? -16.926 -15.011 41.972 1.00 88.75 133 VAL A C 1
ATOM 1012 O O . VAL A 1 133 ? -15.956 -14.925 42.719 1.00 88.75 133 VAL A O 1
ATOM 1015 N N . VAL A 1 134 ? -18.187 -14.999 42.402 1.00 89.75 134 VAL A N 1
ATOM 1016 C CA . VAL A 1 134 ? -18.604 -14.769 43.792 1.00 89.75 134 VAL A CA 1
ATOM 1017 C C . VAL A 1 134 ? -19.346 -16.018 44.298 1.00 89.75 134 VAL A C 1
ATOM 1019 O O . VAL A 1 134 ? -20.470 -16.282 43.853 1.00 89.75 134 VAL A O 1
ATOM 1022 N N . PRO A 1 135 ? -18.723 -16.833 45.172 1.00 91.50 135 PRO A N 1
ATOM 1023 C CA . PRO A 1 135 ? -19.330 -18.030 45.747 1.00 91.50 135 PRO A CA 1
ATOM 1024 C C . PRO A 1 135 ? -20.053 -17.705 47.067 1.00 91.50 135 PRO A C 1
ATOM 1026 O O . PRO A 1 135 ? -19.445 -17.654 48.136 1.00 91.50 135 PRO A O 1
ATOM 1029 N N . LEU A 1 136 ? -21.373 -17.529 47.013 1.00 92.12 136 LEU A N 1
ATOM 1030 C CA . LEU A 1 136 ? -22.198 -17.246 48.188 1.00 92.12 136 LEU A CA 1
ATOM 1031 C C . LEU A 1 136 ? -22.643 -18.542 48.870 1.00 92.12 136 LEU A C 1
ATOM 1033 O O . LEU A 1 136 ? -23.539 -19.236 48.382 1.00 92.12 136 LEU A O 1
ATOM 1037 N N . ALA A 1 137 ? -22.090 -18.831 50.046 1.00 92.00 137 ALA A N 1
ATOM 1038 C CA . ALA A 1 137 ? -22.581 -19.921 50.886 1.00 92.00 137 ALA A CA 1
ATOM 1039 C C . ALA A 1 137 ? -24.069 -19.737 51.275 1.00 92.00 137 ALA A C 1
ATOM 1041 O O . ALA A 1 137 ? -24.635 -18.642 51.166 1.00 92.00 137 ALA A O 1
ATOM 1042 N N . SER A 1 138 ? -24.715 -20.805 51.745 1.00 90.50 138 SER A N 1
ATOM 1043 C CA . SER A 1 138 ? -26.093 -20.760 52.259 1.00 90.50 138 SER A CA 1
ATOM 1044 C C . SER A 1 138 ? -26.310 -19.604 53.253 1.00 90.50 138 SER A C 1
ATOM 1046 O O . SER A 1 138 ? -25.539 -19.418 54.196 1.00 90.50 138 SER A O 1
ATOM 1048 N N . ARG A 1 139 ? -27.357 -18.797 53.024 1.00 90.81 139 ARG A N 1
ATOM 1049 C CA . ARG A 1 139 ? -27.697 -17.582 53.800 1.00 90.81 139 ARG A CA 1
ATOM 1050 C C . ARG A 1 139 ? -26.572 -16.538 53.960 1.00 90.81 139 ARG A C 1
ATOM 1052 O O . ARG A 1 139 ? -26.641 -15.701 54.862 1.00 90.81 139 ARG A O 1
ATOM 1059 N N . ALA A 1 140 ? -25.536 -16.574 53.121 1.00 93.12 140 ALA A N 1
ATOM 1060 C CA . ALA A 1 140 ? -24.414 -15.644 53.197 1.00 93.12 140 ALA A CA 1
ATOM 1061 C C . ALA A 1 140 ? -24.702 -14.292 52.523 1.00 93.12 140 ALA A C 1
ATOM 1063 O O . ALA A 1 140 ? -25.535 -14.166 51.621 1.00 93.12 140 ALA A O 1
ATOM 1064 N N . ARG A 1 141 ? -23.935 -13.280 52.940 1.00 94.06 141 ARG A N 1
ATOM 1065 C CA . ARG A 1 141 ? -23.892 -11.948 52.336 1.00 94.06 141 ARG A CA 1
ATOM 1066 C C . ARG A 1 141 ? -22.442 -11.560 52.072 1.00 94.06 141 ARG A C 1
ATOM 1068 O O . ARG A 1 141 ? -21.620 -11.625 52.983 1.00 94.06 141 ARG A O 1
ATOM 1075 N N . GLU A 1 142 ? -22.166 -11.088 50.865 1.00 94.38 142 GLU A N 1
ATOM 1076 C CA . GLU A 1 142 ? -20.872 -10.547 50.450 1.00 94.38 142 GLU A CA 1
ATOM 1077 C C . GLU A 1 142 ? -21.024 -9.083 50.011 1.00 94.38 142 GLU A C 1
ATOM 1079 O O . GLU A 1 142 ? -22.112 -8.643 49.625 1.00 94.38 142 GLU A O 1
ATOM 1084 N N . VAL A 1 143 ? -19.950 -8.298 50.122 1.00 93.69 143 VAL A N 1
ATOM 1085 C CA . VAL A 1 143 ? -19.946 -6.871 49.774 1.00 93.69 143 VAL A CA 1
ATOM 1086 C C . VAL A 1 143 ? -18.669 -6.530 49.015 1.00 93.69 143 VAL A C 1
ATOM 1088 O O . VAL A 1 143 ? -17.589 -6.508 49.600 1.00 93.69 143 VAL A O 1
ATOM 1091 N N . VAL A 1 144 ? -18.803 -6.216 47.728 1.00 92.38 144 VAL A N 1
ATOM 1092 C CA . VAL A 1 144 ? -17.702 -5.738 46.885 1.00 92.38 144 VAL A CA 1
ATOM 1093 C C . VAL A 1 144 ? -17.773 -4.220 46.792 1.00 92.38 144 VAL A C 1
ATOM 1095 O O . VAL A 1 144 ? -18.734 -3.667 46.257 1.00 92.38 144 VAL A O 1
ATOM 1098 N N . THR A 1 145 ? -16.751 -3.537 47.302 1.00 90.44 145 THR A N 1
ATOM 1099 C CA . THR A 1 145 ? -16.625 -2.073 47.241 1.00 90.44 145 THR A CA 1
ATOM 1100 C C . THR A 1 145 ? -15.767 -1.637 46.056 1.00 90.44 145 THR A C 1
ATOM 1102 O O . THR A 1 145 ? -14.708 -2.220 45.827 1.00 90.44 145 THR A O 1
ATOM 1105 N N . PHE A 1 146 ? -16.156 -0.569 45.360 1.00 87.25 146 PHE A N 1
ATOM 1106 C CA . PHE A 1 146 ? -15.359 0.030 44.287 1.00 87.25 146 PHE A CA 1
ATOM 1107 C C . PHE A 1 146 ? -15.413 1.566 44.299 1.00 87.25 146 PHE A C 1
ATOM 1109 O O . PHE A 1 146 ? -16.250 2.187 44.957 1.00 87.25 146 PHE A O 1
ATOM 1116 N N . THR A 1 147 ? -14.478 2.184 43.576 1.00 80.06 147 THR A N 1
ATOM 1117 C CA . THR A 1 147 ? -14.424 3.636 43.351 1.00 80.06 147 THR A CA 1
ATOM 1118 C C . THR A 1 147 ? -14.828 3.950 41.915 1.00 80.06 147 THR A C 1
ATOM 1120 O O . THR A 1 147 ? -14.482 3.222 40.985 1.00 80.06 147 THR A O 1
ATOM 1123 N N . SER A 1 148 ? -15.608 5.015 41.742 1.00 76.25 148 SER A N 1
ATOM 1124 C CA . SER A 1 148 ? -15.978 5.567 40.439 1.00 76.25 148 SER A CA 1
ATOM 1125 C C . SER A 1 148 ? -16.135 7.088 40.606 1.00 76.25 148 SER A C 1
ATOM 1127 O O . SER A 1 148 ? -16.980 7.496 41.413 1.00 76.25 148 SER A O 1
ATOM 1129 N N . PRO A 1 149 ? -15.330 7.929 39.921 1.00 69.88 149 PRO A N 1
ATOM 1130 C CA . PRO A 1 149 ? -14.239 7.565 39.007 1.00 69.88 149 PRO A CA 1
ATOM 1131 C C . PRO A 1 149 ? -13.053 6.867 39.703 1.00 69.88 149 PRO A C 1
ATOM 1133 O O . PRO A 1 149 ? -12.990 6.791 40.932 1.00 69.88 149 PRO A O 1
ATOM 1136 N N . ASP A 1 150 ? -12.123 6.347 38.900 1.00 70.44 150 ASP A N 1
ATOM 1137 C CA . ASP A 1 150 ? -10.873 5.742 39.371 1.00 70.44 150 ASP A CA 1
ATOM 1138 C C . ASP A 1 150 ? -9.926 6.762 40.056 1.00 70.44 150 ASP A C 1
ATOM 1140 O O . ASP A 1 150 ? -10.116 7.976 39.920 1.00 70.44 150 ASP A O 1
ATOM 1144 N N . PRO A 1 151 ? -8.878 6.312 40.783 1.00 68.44 151 PRO A N 1
ATOM 1145 C CA . PRO A 1 151 ? -7.963 7.202 41.513 1.00 68.44 151 PRO A CA 1
ATOM 1146 C C . PRO A 1 151 ? -7.133 8.177 40.659 1.00 68.44 151 PRO A C 1
ATOM 1148 O O . PRO A 1 151 ? -6.381 8.973 41.222 1.00 68.44 151 PRO A O 1
ATOM 1151 N N . LEU A 1 152 ? -7.213 8.102 39.326 1.00 63.38 152 LEU A N 1
ATOM 1152 C CA . LEU A 1 152 ? -6.530 9.004 38.393 1.00 63.38 152 LEU A CA 1
ATOM 1153 C C . LEU A 1 152 ? -7.509 9.909 37.624 1.00 63.38 152 LEU A C 1
ATOM 1155 O O . LEU A 1 152 ? -7.070 10.817 36.920 1.00 63.38 152 LEU A O 1
ATOM 1159 N N . GLY A 1 153 ? -8.820 9.689 37.762 1.00 62.56 153 GLY A N 1
ATOM 1160 C CA . GLY A 1 153 ? -9.857 10.419 37.039 1.00 62.56 153 GLY A CA 1
ATOM 1161 C C . GLY A 1 153 ? -9.919 10.092 35.544 1.00 62.56 153 GLY A C 1
ATOM 1162 O O . GLY A 1 153 ? -10.317 10.959 34.767 1.00 62.56 153 GLY A O 1
ATOM 1163 N N . PHE A 1 154 ? -9.516 8.888 35.117 1.00 59.12 154 PHE A N 1
ATOM 1164 C CA . PHE A 1 154 ? -9.542 8.498 33.697 1.00 59.12 154 PHE A CA 1
ATOM 1165 C C . PHE A 1 154 ? -10.751 7.638 33.321 1.00 59.12 154 PHE A C 1
ATOM 1167 O O . PHE A 1 154 ? -11.369 7.881 32.282 1.00 59.12 154 PHE A O 1
ATOM 1174 N N . SER A 1 155 ? -11.108 6.660 34.150 1.00 67.25 155 SER A N 1
ATOM 1175 C CA . SER A 1 155 ? -12.261 5.779 33.953 1.00 67.25 155 SER A CA 1
ATOM 1176 C C . SER A 1 155 ? -13.307 5.925 35.059 1.00 67.25 155 SER A C 1
ATOM 1178 O O . SER A 1 155 ? -13.022 6.372 36.171 1.00 67.25 155 SER A O 1
ATOM 1180 N N . PHE A 1 156 ? -14.541 5.558 34.733 1.00 75.88 156 PHE A N 1
ATOM 1181 C CA . PHE A 1 156 ? -15.668 5.479 35.654 1.00 75.88 156 PHE A CA 1
ATOM 1182 C C . PHE A 1 156 ? -16.501 4.241 35.313 1.00 75.88 156 PHE A C 1
ATOM 1184 O O . PHE A 1 156 ? -16.679 3.909 34.142 1.00 75.88 156 PHE A O 1
ATOM 1191 N N . VAL A 1 157 ? -17.014 3.543 36.323 1.00 79.12 157 VAL A N 1
ATOM 1192 C CA . VAL A 1 157 ? -17.941 2.422 36.105 1.00 79.12 157 VAL A CA 1
ATOM 1193 C C . VAL A 1 157 ? -19.262 2.977 35.563 1.00 79.12 157 VAL A C 1
ATOM 1195 O O . VAL A 1 157 ? -19.782 3.940 36.125 1.00 79.12 157 VAL A O 1
ATOM 1198 N N . THR A 1 158 ? -19.775 2.393 34.477 1.00 77.75 158 THR A N 1
ATOM 1199 C CA . THR A 1 158 ? -21.069 2.736 33.854 1.00 77.75 158 THR A CA 1
ATOM 1200 C C . THR A 1 158 ? -22.180 1.789 34.277 1.00 77.75 158 THR A C 1
ATOM 1202 O O . THR A 1 158 ? -23.281 2.238 34.580 1.00 77.75 158 THR A O 1
ATOM 1205 N N . HIS A 1 159 ? -21.893 0.487 34.323 1.00 85.19 159 HIS A N 1
ATOM 1206 C CA . HIS A 1 159 ? -22.856 -0.547 34.695 1.00 85.19 159 HIS A CA 1
ATOM 1207 C C . HIS A 1 159 ? -22.154 -1.644 35.499 1.00 85.19 159 HIS A C 1
ATOM 1209 O O . HIS A 1 159 ? -20.984 -1.959 35.262 1.00 85.19 159 HIS A O 1
ATOM 1215 N N . ALA A 1 160 ? -22.889 -2.265 36.416 1.00 89.56 160 ALA A N 1
ATOM 1216 C CA . ALA A 1 160 ? -22.522 -3.543 37.007 1.00 89.56 160 ALA A CA 1
ATOM 1217 C C . ALA A 1 160 ? -23.364 -4.646 36.354 1.00 89.56 160 ALA A C 1
ATOM 1219 O O . ALA A 1 160 ? -24.541 -4.804 36.677 1.00 89.56 160 ALA A O 1
ATOM 1220 N N . ALA A 1 161 ? -22.767 -5.396 35.428 1.00 90.56 161 ALA A N 1
ATOM 1221 C CA . ALA A 1 161 ? -23.402 -6.559 34.819 1.00 90.56 161 ALA A CA 1
ATOM 1222 C C . ALA A 1 161 ? -23.225 -7.770 35.744 1.00 90.56 161 ALA A C 1
ATOM 1224 O O . ALA A 1 161 ? -22.095 -8.114 36.098 1.00 90.56 161 ALA A O 1
ATOM 1225 N N . VAL A 1 162 ? -24.322 -8.415 36.144 1.00 93.62 162 VAL A N 1
ATOM 1226 C CA . VAL A 1 162 ? -24.321 -9.542 37.090 1.00 93.62 162 VAL A CA 1
ATOM 1227 C C . VAL A 1 162 ? -25.108 -10.711 36.511 1.00 93.62 162 VAL A C 1
ATOM 1229 O O . VAL A 1 162 ? -26.204 -10.523 35.996 1.00 93.62 162 VAL A O 1
ATOM 1232 N N . VAL A 1 163 ? -24.569 -11.928 36.611 1.00 94.19 163 VAL A N 1
ATOM 1233 C CA . VAL A 1 163 ? -25.214 -13.166 36.141 1.00 94.19 163 VAL A CA 1
ATOM 1234 C C . VAL A 1 163 ? -25.107 -14.240 37.219 1.00 94.19 163 VAL A C 1
ATOM 1236 O O . VAL A 1 163 ? -24.000 -14.616 37.611 1.00 94.19 163 VAL A O 1
ATOM 1239 N N . VAL A 1 164 ? -26.243 -14.768 37.676 1.00 93.56 164 VAL A N 1
ATOM 1240 C CA . VAL A 1 164 ? -26.296 -15.907 38.604 1.00 93.56 164 VAL A CA 1
ATOM 1241 C C . VAL A 1 164 ? -26.190 -17.192 37.792 1.00 93.56 164 VAL A C 1
ATOM 1243 O O . VAL A 1 164 ? -27.062 -17.512 36.987 1.00 93.56 164 VAL A O 1
ATOM 1246 N N . THR A 1 165 ? -25.117 -17.956 37.983 1.00 90.38 165 THR A N 1
ATOM 1247 C CA . THR A 1 165 ? -24.912 -19.215 37.255 1.00 90.38 165 THR A CA 1
ATOM 1248 C C . THR A 1 165 ? -25.688 -20.362 37.901 1.00 90.38 165 THR A C 1
ATOM 1250 O O . THR A 1 165 ? -26.234 -21.199 37.184 1.00 90.38 165 THR A O 1
ATOM 1253 N N . GLN A 1 166 ? -25.792 -20.382 39.235 1.00 90.75 166 GLN A N 1
ATOM 1254 C CA . GLN A 1 166 ? -26.560 -21.363 40.014 1.00 90.75 166 GLN A CA 1
ATOM 1255 C C . GLN A 1 166 ? -27.085 -20.740 41.318 1.00 90.75 166 GLN A C 1
ATOM 1257 O O . GLN A 1 166 ? -26.396 -19.926 41.924 1.00 90.75 166 GLN A O 1
ATOM 1262 N N . GLY A 1 167 ? -28.263 -21.162 41.791 1.00 90.75 167 GLY A N 1
ATOM 1263 C CA . GLY A 1 167 ? -28.864 -20.677 43.044 1.00 90.75 167 GLY A CA 1
ATOM 1264 C C . GLY A 1 167 ? -29.752 -19.437 42.870 1.00 90.75 167 GLY A C 1
ATOM 1265 O O . GLY A 1 167 ? -30.461 -19.323 41.870 1.00 90.75 167 GLY A O 1
ATOM 1266 N N . HIS A 1 168 ? -29.743 -18.536 43.857 1.00 93.25 168 HIS A N 1
ATOM 1267 C CA . HIS A 1 168 ? -30.489 -17.270 43.845 1.00 93.25 168 HIS A CA 1
ATOM 1268 C C . HIS A 1 168 ? -29.733 -16.182 44.617 1.00 93.25 168 HIS A C 1
ATOM 1270 O O . HIS A 1 168 ? -29.384 -16.378 45.784 1.00 93.25 168 HIS A O 1
ATOM 1276 N N . ALA A 1 169 ? -29.562 -15.006 44.014 1.00 94.56 169 ALA A N 1
ATOM 1277 C CA . ALA A 1 169 ? -28.940 -13.852 44.655 1.00 94.56 169 ALA A CA 1
ATOM 1278 C C . ALA A 1 169 ? -29.821 -12.602 44.557 1.00 94.56 169 ALA A C 1
ATOM 1280 O O . ALA A 1 169 ? -30.200 -12.179 43.466 1.00 94.56 169 ALA A O 1
ATOM 1281 N N . ARG A 1 170 ? -30.050 -11.959 45.706 1.00 96.00 170 ARG A N 1
ATOM 1282 C CA . ARG A 1 170 ? -30.445 -10.552 45.775 1.00 96.00 170 ARG A CA 1
ATOM 1283 C C . ARG A 1 170 ? -29.193 -9.699 45.606 1.00 96.00 170 ARG A C 1
ATOM 1285 O O . ARG A 1 170 ? -28.273 -9.770 46.421 1.00 96.00 170 ARG A O 1
ATOM 1292 N N . VAL A 1 171 ? -29.159 -8.898 44.552 1.00 96.00 171 VAL A N 1
ATOM 1293 C CA . VAL A 1 171 ? -28.079 -7.965 44.221 1.00 96.00 171 VAL A CA 1
ATOM 1294 C C . VAL A 1 171 ? -28.553 -6.558 44.557 1.00 96.00 171 VAL A C 1
ATOM 1296 O O . VAL A 1 171 ? -29.611 -6.148 44.098 1.00 96.00 171 VAL A O 1
ATOM 1299 N N . THR A 1 172 ? -27.802 -5.800 45.352 1.00 95.62 172 THR A N 1
ATOM 1300 C CA . THR A 1 172 ? -28.115 -4.396 45.662 1.00 95.62 172 THR A CA 1
ATOM 1301 C C . THR A 1 172 ? -26.919 -3.499 45.371 1.00 95.62 172 THR A C 1
ATOM 1303 O O . THR A 1 172 ? -25.841 -3.713 45.921 1.00 95.62 172 THR A O 1
ATOM 1306 N N . LEU A 1 173 ? -27.123 -2.467 44.553 1.00 93.69 173 LEU A N 1
ATOM 1307 C CA . LEU A 1 173 ? -26.157 -1.398 44.310 1.00 93.69 173 LEU A CA 1
ATOM 1308 C C . LEU A 1 173 ? -26.383 -0.257 45.311 1.00 93.69 173 LEU A C 1
ATOM 1310 O O . LEU A 1 173 ? -27.478 0.310 45.387 1.00 93.69 173 LEU A O 1
ATOM 1314 N N . LEU A 1 174 ? -25.335 0.104 46.053 1.00 92.12 174 LEU A N 1
ATOM 1315 C CA . LEU A 1 174 ? -25.322 1.250 46.959 1.00 92.12 174 LEU A CA 1
ATOM 1316 C C . LEU A 1 174 ? -24.270 2.282 46.552 1.00 92.12 174 LEU A C 1
ATOM 1318 O O . LEU A 1 174 ? -23.200 1.940 46.048 1.00 92.12 174 LEU A O 1
ATOM 1322 N N . ARG A 1 175 ? -24.559 3.545 46.871 1.00 88.69 175 ARG A N 1
ATOM 1323 C CA . ARG A 1 175 ? -23.666 4.699 46.735 1.00 88.69 175 ARG A CA 1
ATOM 1324 C C . ARG A 1 175 ? -23.639 5.464 48.052 1.00 88.69 175 ARG A C 1
ATOM 1326 O O . ARG A 1 175 ? -24.688 5.887 48.530 1.00 88.69 175 ARG A O 1
ATOM 1333 N N . ASN A 1 176 ? -22.465 5.635 48.657 1.00 87.19 176 ASN A N 1
ATOM 1334 C CA . ASN A 1 176 ? -22.293 6.225 49.991 1.00 87.19 176 ASN A CA 1
ATOM 1335 C C . ASN A 1 176 ? -23.214 5.568 51.047 1.00 87.19 176 ASN A C 1
ATOM 1337 O O . ASN A 1 176 ? -23.818 6.245 51.875 1.00 87.19 176 ASN A O 1
ATOM 1341 N N . ASN A 1 177 ? -23.344 4.235 50.982 1.00 87.62 177 ASN A N 1
ATOM 1342 C CA . ASN A 1 177 ? -24.242 3.407 51.804 1.00 87.62 177 ASN A CA 1
ATOM 1343 C C . ASN A 1 177 ? -25.761 3.681 51.642 1.00 87.62 177 ASN A C 1
ATOM 1345 O O . ASN A 1 177 ? -26.557 3.220 52.457 1.00 87.62 177 ASN A O 1
ATOM 1349 N N . VAL A 1 178 ? -26.182 4.380 50.580 1.00 89.69 178 VAL A N 1
ATOM 1350 C CA . VAL A 1 178 ? -27.593 4.541 50.181 1.00 89.69 178 VAL A CA 1
ATOM 1351 C C . VAL A 1 178 ? -27.902 3.607 49.011 1.00 89.69 178 VAL A C 1
ATOM 1353 O O . VAL A 1 178 ? -27.196 3.640 48.005 1.00 89.69 178 VAL A O 1
ATOM 1356 N N . THR A 1 179 ? -28.950 2.788 49.123 1.00 92.38 179 THR A N 1
ATOM 1357 C CA . THR A 1 179 ? -29.435 1.926 48.030 1.00 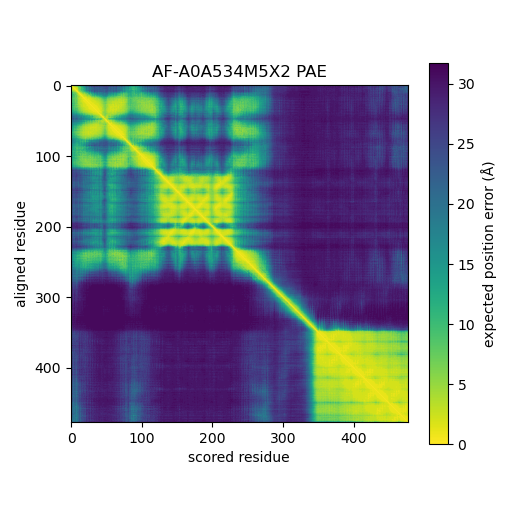92.38 179 THR A CA 1
ATOM 1358 C C . THR A 1 179 ? -29.930 2.752 46.844 1.00 92.38 179 THR A C 1
ATOM 1360 O O . THR A 1 179 ? -30.720 3.676 47.026 1.00 92.38 179 THR A O 1
ATOM 1363 N N . LEU A 1 180 ? -29.498 2.385 45.634 1.00 89.00 180 LEU A N 1
ATOM 1364 C CA . LEU A 1 180 ? -29.960 2.977 44.372 1.00 89.00 180 LEU A CA 1
ATOM 1365 C C . LEU A 1 180 ? -30.791 1.999 43.536 1.00 89.00 180 LEU A C 1
ATOM 1367 O O . LEU A 1 180 ? -31.825 2.386 43.002 1.00 89.00 180 LEU A O 1
ATOM 1371 N N . ALA A 1 181 ? -30.354 0.742 43.442 1.00 91.56 181 ALA A N 1
ATOM 1372 C CA . ALA A 1 181 ? -31.018 -0.298 42.663 1.00 91.56 181 ALA A CA 1
ATOM 1373 C C . ALA A 1 181 ? -30.878 -1.665 43.351 1.00 91.56 181 ALA A C 1
ATOM 1375 O O . ALA A 1 181 ? -29.860 -1.936 43.993 1.00 91.56 181 ALA A O 1
ATOM 1376 N N . THR A 1 182 ? -31.883 -2.527 43.191 1.00 93.81 182 THR A N 1
ATOM 1377 C CA . THR A 1 182 ? -31.888 -3.910 43.685 1.00 93.81 182 THR A CA 1
ATOM 1378 C C . THR A 1 182 ? -32.499 -4.820 42.623 1.00 93.81 182 THR A C 1
ATOM 1380 O O . THR A 1 182 ? -33.549 -4.488 42.077 1.00 93.81 182 THR A O 1
ATOM 1383 N N . ALA A 1 183 ? -31.865 -5.964 42.370 1.00 93.81 183 ALA A N 1
ATOM 1384 C CA . ALA A 1 183 ? -32.314 -7.000 41.447 1.00 93.81 183 ALA A CA 1
ATOM 1385 C C . ALA A 1 183 ? -32.327 -8.364 42.156 1.00 93.81 183 ALA A C 1
ATOM 1387 O O . ALA A 1 183 ? -31.353 -8.724 42.819 1.00 93.81 183 ALA A O 1
ATOM 1388 N N . ASP A 1 184 ? -33.411 -9.127 42.007 1.00 94.38 184 ASP A N 1
ATOM 1389 C CA . ASP A 1 184 ? -33.529 -10.498 42.520 1.00 94.38 184 ASP A CA 1
ATOM 1390 C C . ASP A 1 184 ? -33.367 -11.487 41.363 1.00 94.38 184 ASP A C 1
ATOM 1392 O O . ASP A 1 184 ? -34.192 -11.526 40.448 1.00 94.38 184 ASP A O 1
ATOM 1396 N N . LEU A 1 185 ? -32.278 -12.260 41.384 1.00 93.75 185 LEU A N 1
ATOM 1397 C CA . LEU A 1 185 ? -31.824 -13.072 40.255 1.00 93.75 185 LEU A CA 1
ATOM 1398 C C . LEU A 1 185 ? -31.780 -14.561 40.610 1.00 93.75 185 LEU A C 1
ATOM 1400 O O . LEU A 1 185 ? -31.104 -14.974 41.555 1.00 93.75 185 LEU A O 1
ATOM 1404 N N . ASN A 1 186 ? -32.457 -15.382 39.808 1.00 92.31 186 ASN A N 1
ATOM 1405 C CA . ASN A 1 186 ? -32.406 -16.844 39.875 1.00 92.31 186 ASN A CA 1
ATOM 1406 C C . ASN A 1 186 ? -31.300 -17.399 38.961 1.00 92.31 186 ASN A C 1
ATOM 1408 O O . ASN A 1 186 ? -30.779 -16.696 38.096 1.00 92.31 186 ASN A O 1
ATOM 1412 N N . ALA A 1 187 ? -30.977 -18.685 39.107 1.00 88.81 187 ALA A N 1
ATOM 1413 C CA . ALA A 1 187 ? -30.068 -19.405 38.216 1.00 88.81 187 ALA A CA 1
ATOM 1414 C C . ALA A 1 187 ? -30.360 -19.142 36.724 1.00 88.81 187 ALA A C 1
ATOM 1416 O O . ALA A 1 187 ? -31.513 -19.167 36.299 1.00 88.81 187 ALA A O 1
ATOM 1417 N N . THR A 1 188 ? -29.286 -18.907 35.965 1.00 88.31 188 THR A N 1
ATOM 1418 C CA . THR A 1 188 ? -29.231 -18.480 34.552 1.00 88.31 188 THR A CA 1
ATOM 1419 C C . THR A 1 188 ? -29.832 -17.110 34.219 1.00 88.31 188 THR A C 1
ATOM 1421 O O . THR A 1 188 ? -29.766 -16.699 33.060 1.00 88.31 188 THR A O 1
ATOM 1424 N N . GLN A 1 189 ? -30.332 -16.354 35.202 1.00 91.31 189 GLN A N 1
ATOM 1425 C CA . GLN A 1 189 ? -30.706 -14.950 35.018 1.00 91.31 189 GLN A CA 1
ATOM 1426 C C . GLN A 1 189 ? -29.510 -14.015 35.238 1.00 91.31 189 GLN A C 1
ATOM 1428 O O . GLN A 1 189 ? -28.584 -14.301 36.003 1.00 91.31 189 GLN A O 1
ATOM 1433 N N . GLY A 1 190 ? -29.562 -12.861 34.581 1.00 90.44 190 GLY A N 1
ATOM 1434 C CA . GLY A 1 190 ? -28.629 -11.764 34.780 1.00 90.44 190 GLY A CA 1
ATOM 1435 C C . GLY A 1 190 ? -29.294 -10.422 34.508 1.00 90.44 190 GLY A C 1
ATOM 1436 O O . GLY A 1 190 ? -30.334 -10.372 33.850 1.00 90.44 190 GLY A O 1
ATOM 1437 N N . ASP A 1 191 ? -28.696 -9.363 35.039 1.00 90.81 191 ASP A N 1
ATOM 1438 C CA . ASP A 1 191 ? -29.194 -7.990 34.976 1.00 90.81 191 ASP A CA 1
ATOM 1439 C C . ASP A 1 191 ? -28.023 -6.990 34.996 1.00 90.81 191 ASP A C 1
ATOM 1441 O O . ASP A 1 191 ? -26.892 -7.336 35.358 1.00 90.81 191 ASP A O 1
ATOM 1445 N N . THR A 1 192 ? -28.284 -5.752 34.584 1.00 89.06 192 THR A N 1
ATOM 1446 C CA . THR A 1 192 ? -27.298 -4.670 34.473 1.00 89.06 192 THR A CA 1
ATOM 1447 C C . THR A 1 192 ? -27.725 -3.493 35.338 1.00 89.06 192 THR A C 1
ATOM 1449 O O . THR A 1 192 ? -28.645 -2.760 34.984 1.00 89.06 192 THR A O 1
ATOM 1452 N N . LEU A 1 193 ? -27.052 -3.297 36.474 1.00 88.00 193 LEU A N 1
ATOM 1453 C CA . LEU A 1 193 ? -27.367 -2.212 37.401 1.00 88.00 193 LEU A CA 1
ATOM 1454 C C . LEU A 1 193 ? -26.623 -0.935 36.980 1.00 88.00 193 LEU A C 1
ATOM 1456 O O . LEU A 1 193 ? -25.389 -0.896 37.010 1.00 88.00 193 LEU A O 1
ATOM 1460 N N . ASP A 1 194 ? -27.375 0.103 36.609 1.00 81.62 194 ASP A N 1
ATOM 1461 C CA . ASP A 1 194 ? -26.846 1.403 36.177 1.00 81.62 194 ASP A CA 1
ATOM 1462 C C . ASP A 1 194 ? -26.058 2.116 37.291 1.00 81.62 194 ASP A C 1
ATOM 1464 O O . ASP A 1 194 ? -26.563 2.367 38.389 1.00 81.62 194 ASP A O 1
ATOM 1468 N N . VAL A 1 195 ? -24.823 2.518 36.984 1.00 78.56 195 VAL A N 1
ATOM 1469 C CA . VAL A 1 195 ? -23.947 3.301 37.865 1.00 78.56 195 VAL A CA 1
ATOM 1470 C C . VAL A 1 195 ? -23.916 4.738 37.342 1.00 78.56 195 VAL A C 1
ATOM 1472 O O . VAL A 1 195 ? -23.109 5.081 36.481 1.00 78.56 195 VAL A O 1
ATOM 1475 N N . GLU A 1 196 ? -24.838 5.583 37.826 1.00 66.62 196 GLU A N 1
ATOM 1476 C CA . GLU A 1 196 ? -25.064 6.933 37.277 1.00 66.62 196 GLU A CA 1
ATOM 1477 C C . GLU A 1 196 ? -23.767 7.785 37.258 1.00 66.62 196 GLU A C 1
ATOM 1479 O O . GLU A 1 196 ? -23.264 8.169 38.323 1.00 66.62 196 GLU A O 1
ATOM 1484 N N . PRO A 1 197 ? -23.219 8.135 36.073 1.00 58.78 197 PRO A N 1
ATOM 1485 C CA . PRO A 1 197 ? -21.878 8.704 35.952 1.00 58.78 197 PRO A CA 1
ATOM 1486 C C . PRO A 1 197 ? -21.873 10.222 36.180 1.00 58.78 197 PRO A C 1
ATOM 1488 O O . PRO A 1 197 ? -21.660 11.030 35.269 1.00 58.78 197 PRO A O 1
ATOM 1491 N N . ARG A 1 198 ? -22.102 10.636 37.429 1.00 56.25 198 ARG A N 1
ATOM 1492 C CA . ARG A 1 198 ? -22.082 12.048 37.837 1.00 56.25 198 ARG A CA 1
ATOM 1493 C C . ARG A 1 198 ? -20.663 12.587 37.957 1.00 56.25 198 ARG A C 1
ATOM 1495 O O . ARG A 1 198 ? -20.132 12.747 39.048 1.00 56.25 198 ARG A O 1
ATOM 1502 N N . MET A 1 199 ? -20.107 12.939 36.801 1.00 47.59 199 MET A N 1
ATOM 1503 C CA . MET A 1 199 ? -18.782 13.531 36.558 1.00 47.59 199 MET A CA 1
ATOM 1504 C C . MET A 1 199 ? -18.220 14.465 37.647 1.00 47.59 199 MET A C 1
ATOM 1506 O O . MET A 1 199 ? -17.004 14.529 37.801 1.00 47.59 199 MET A O 1
ATOM 1510 N N . TRP A 1 200 ? -19.065 15.260 38.317 1.00 52.25 200 TRP A N 1
ATOM 1511 C CA . TRP A 1 200 ? -18.659 16.309 39.266 1.00 52.25 200 TRP A CA 1
ATOM 1512 C C . TRP A 1 200 ? -19.110 16.046 40.720 1.00 52.25 200 TRP A C 1
ATOM 1514 O O . TRP A 1 200 ? -18.857 16.880 41.589 1.00 52.25 200 TRP A O 1
ATOM 1524 N N . GLU A 1 201 ? -19.745 14.906 41.019 1.00 51.19 201 GLU A N 1
ATOM 1525 C CA . GLU A 1 201 ? -19.871 14.428 42.403 1.00 51.19 201 GLU A CA 1
ATOM 1526 C C . GLU A 1 201 ? -18.566 13.688 42.764 1.00 51.19 201 GLU A C 1
ATOM 1528 O O . GLU A 1 201 ? -18.184 12.723 42.104 1.00 51.19 201 GLU A O 1
ATOM 1533 N N . GLY A 1 202 ? -17.830 14.184 43.766 1.00 58.56 202 GLY A N 1
ATOM 1534 C CA . GLY A 1 202 ? -16.517 13.639 44.144 1.00 58.56 202 GLY A CA 1
ATOM 1535 C C . GLY A 1 202 ? -16.584 12.216 44.712 1.00 58.56 202 GLY A C 1
ATOM 1536 O O . GLY A 1 202 ? -17.627 11.822 45.227 1.00 58.56 202 GLY A O 1
ATOM 1537 N N . TYR A 1 203 ? -15.459 11.484 44.629 1.00 64.12 203 TYR A N 1
ATOM 1538 C CA . TYR A 1 203 ? -15.265 10.060 44.974 1.00 64.12 203 TYR A CA 1
ATOM 1539 C C . TYR A 1 203 ? -16.347 9.444 45.881 1.00 64.12 203 TYR A C 1
ATOM 1541 O O . TYR A 1 203 ? -16.207 9.396 47.105 1.00 64.12 203 TYR A O 1
ATOM 1549 N N . ALA A 1 204 ? -17.417 8.936 45.269 1.00 71.00 204 ALA A N 1
ATOM 1550 C CA . ALA A 1 204 ? -18.437 8.194 45.991 1.00 71.00 204 ALA A CA 1
ATOM 1551 C C . ALA A 1 204 ? -17.942 6.768 46.272 1.00 71.00 204 ALA A C 1
ATOM 1553 O O . ALA A 1 204 ? -17.322 6.134 45.411 1.00 71.00 204 ALA A O 1
ATOM 1554 N N . SER A 1 205 ? -18.233 6.248 47.465 1.00 83.25 205 SER A N 1
ATOM 1555 C CA . SER A 1 205 ? -18.016 4.836 47.772 1.00 83.25 205 SER A CA 1
ATOM 1556 C C . SER A 1 205 ? -19.175 4.024 47.205 1.00 83.25 205 SER A C 1
ATOM 1558 O O . SER A 1 205 ? -20.318 4.134 47.658 1.00 83.25 205 SER A O 1
ATOM 1560 N N . TRP A 1 206 ? -18.891 3.227 46.180 1.00 89.50 206 TRP A N 1
ATOM 1561 C CA . TRP A 1 206 ? -19.869 2.330 45.580 1.00 89.50 206 TRP A CA 1
ATOM 1562 C C . TRP A 1 206 ? -19.716 0.929 46.162 1.00 89.50 206 TRP A C 1
ATOM 1564 O O . TRP A 1 206 ? -18.600 0.488 46.449 1.00 89.50 206 TRP A O 1
ATOM 1574 N N . SER A 1 207 ? -20.834 0.224 46.315 1.00 93.12 207 SER A N 1
ATOM 1575 C CA . SER A 1 207 ? -20.848 -1.143 46.832 1.00 93.12 207 SER A CA 1
ATOM 1576 C C . SER A 1 207 ? -21.890 -1.989 46.115 1.00 93.12 207 SER A C 1
ATOM 1578 O O . SER A 1 207 ? -23.063 -1.622 46.084 1.00 93.12 207 SER A O 1
ATOM 1580 N N . LEU A 1 208 ? -21.480 -3.153 45.619 1.00 94.19 208 LEU A N 1
ATOM 1581 C CA . LEU A 1 208 ? -22.385 -4.247 45.280 1.00 94.19 208 LEU A CA 1
ATOM 1582 C C . LEU A 1 208 ? -22.515 -5.150 46.503 1.00 94.19 208 LEU A C 1
ATOM 1584 O O . LEU A 1 208 ? -21.535 -5.723 46.976 1.00 94.19 208 LEU A O 1
ATOM 1588 N N . VAL A 1 209 ? -23.729 -5.256 47.029 1.00 95.56 209 VAL A N 1
ATOM 1589 C CA . VAL A 1 209 ? -24.091 -6.226 48.061 1.00 95.56 209 VAL A CA 1
ATOM 1590 C C . VAL A 1 209 ? -24.755 -7.408 47.378 1.00 95.56 209 VAL A C 1
ATOM 1592 O O . VAL A 1 209 ? -25.798 -7.251 46.746 1.00 95.56 209 VAL A O 1
ATOM 1595 N N . PHE A 1 210 ? -24.173 -8.587 47.551 1.00 95.75 210 PHE A N 1
ATOM 1596 C CA . PHE A 1 210 ? -24.733 -9.849 47.094 1.00 95.75 210 PHE A CA 1
ATOM 1597 C C . PHE A 1 210 ? -25.258 -10.622 48.307 1.00 95.75 210 PHE A C 1
ATOM 1599 O O . PHE A 1 210 ? -24.537 -10.797 49.288 1.00 95.75 210 PHE A O 1
ATOM 1606 N N . GLN A 1 211 ? -26.513 -11.067 48.269 1.00 95.50 211 GLN A N 1
ATOM 1607 C CA . GLN A 1 211 ? -27.169 -11.747 49.385 1.00 95.50 211 GLN A CA 1
ATOM 1608 C C . GLN A 1 211 ? -27.892 -13.005 48.898 1.00 95.50 211 GLN A C 1
ATOM 1610 O O . GLN A 1 211 ? -28.823 -12.937 48.096 1.00 95.50 211 GLN A O 1
ATOM 1615 N N . ASN A 1 212 ? -27.463 -14.158 49.405 1.00 94.38 212 ASN A N 1
ATOM 1616 C CA . ASN A 1 212 ? -28.153 -15.430 49.235 1.00 94.38 212 ASN A CA 1
ATOM 1617 C C . ASN A 1 212 ? -29.155 -15.588 50.388 1.00 94.38 212 ASN A C 1
ATOM 1619 O O . ASN A 1 212 ? -28.775 -15.495 51.552 1.00 94.38 212 ASN A O 1
ATOM 1623 N N . GLU A 1 213 ? -30.431 -15.821 50.086 1.00 89.19 213 GLU A N 1
ATOM 1624 C CA . GLU A 1 213 ? -31.482 -16.016 51.105 1.00 89.19 213 GLU A CA 1
ATOM 1625 C C . GLU A 1 213 ? -31.868 -17.495 51.277 1.00 89.19 213 GLU A C 1
ATOM 1627 O O . GLU A 1 213 ? -32.599 -17.861 52.203 1.00 89.19 213 GLU A O 1
ATOM 1632 N N . LEU A 1 214 ? -31.344 -18.367 50.410 1.00 90.06 214 LEU A N 1
ATOM 1633 C CA . LEU A 1 214 ? -31.632 -19.795 50.389 1.00 90.06 214 LEU A CA 1
ATOM 1634 C C . LEU A 1 214 ? -30.682 -20.592 51.294 1.00 90.06 214 LEU A C 1
ATOM 1636 O O . LEU A 1 214 ? -29.612 -20.141 51.705 1.00 90.06 214 LEU A O 1
ATOM 1640 N N . ALA A 1 215 ? -31.096 -21.823 51.599 1.00 89.00 215 ALA A N 1
ATOM 1641 C CA . ALA A 1 215 ? -30.302 -22.798 52.350 1.00 89.00 215 ALA A CA 1
ATOM 1642 C C . ALA A 1 215 ? -29.308 -23.592 51.472 1.00 89.00 215 ALA A C 1
ATOM 1644 O O . ALA A 1 215 ? -28.574 -24.427 51.992 1.00 89.00 215 ALA A O 1
ATOM 1645 N N . SER A 1 216 ? -29.289 -23.348 50.161 1.00 90.50 216 SER A N 1
ATOM 1646 C CA . SER A 1 216 ? -28.305 -23.872 49.210 1.00 90.50 216 SER A CA 1
ATOM 1647 C C . SER A 1 216 ? -27.259 -22.811 48.886 1.00 90.50 216 SER A C 1
ATOM 1649 O O . SER A 1 216 ? -27.577 -21.621 48.881 1.00 90.50 216 SER A O 1
ATOM 1651 N N . ASP A 1 217 ? -26.046 -23.230 48.543 1.00 91.31 217 ASP A N 1
ATOM 1652 C CA . ASP A 1 217 ? -25.028 -22.319 48.018 1.00 91.31 217 ASP A CA 1
ATOM 1653 C C . ASP A 1 217 ? -25.453 -21.748 46.650 1.00 91.31 217 ASP A C 1
ATOM 1655 O O . ASP A 1 217 ? -26.246 -22.345 45.916 1.00 91.31 217 ASP A O 1
ATOM 1659 N N . THR A 1 218 ? -24.955 -20.555 46.332 1.00 93.12 218 THR A N 1
ATOM 1660 C CA . THR A 1 218 ? -25.270 -19.786 45.124 1.00 93.12 218 THR A CA 1
ATOM 1661 C C . THR A 1 218 ? -23.970 -19.323 44.476 1.00 93.12 218 THR A C 1
ATOM 1663 O O . THR A 1 218 ? -23.093 -18.778 45.143 1.00 93.12 218 THR A O 1
ATOM 1666 N N . TYR A 1 219 ? -23.860 -19.497 43.163 1.00 92.50 219 TYR A N 1
ATOM 1667 C CA . TYR A 1 219 ? -22.726 -19.036 42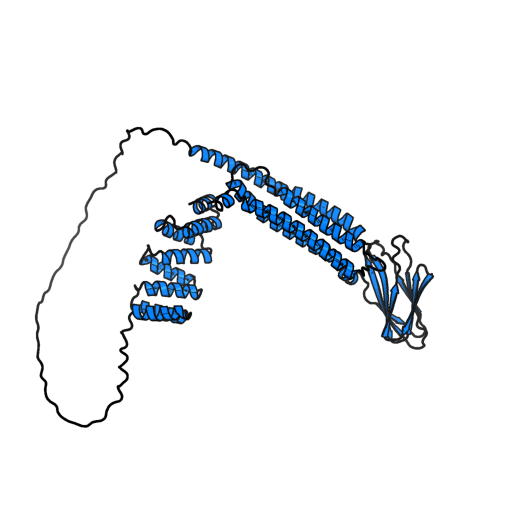.372 1.00 92.50 219 TYR A CA 1
ATOM 1668 C C . TYR A 1 219 ? -23.189 -17.944 41.414 1.00 92.50 219 TYR A C 1
ATOM 1670 O O . TYR A 1 219 ? -24.147 -18.124 40.658 1.00 92.50 219 TYR A O 1
ATOM 1678 N N . LEU A 1 220 ? -22.493 -16.812 41.429 1.00 93.75 220 LEU A N 1
ATOM 1679 C CA . LEU A 1 220 ? -22.709 -15.725 40.482 1.00 93.75 220 LEU A CA 1
ATOM 1680 C C . LEU A 1 220 ? -21.383 -15.189 39.956 1.00 93.75 220 LEU A C 1
ATOM 1682 O O . LEU A 1 220 ? -20.314 -15.440 40.514 1.00 93.75 220 LEU A O 1
ATOM 1686 N N . THR A 1 221 ? -21.463 -14.438 38.867 1.00 93.19 221 THR A N 1
ATOM 1687 C CA . THR A 1 221 ? -20.338 -13.677 38.330 1.00 93.19 221 THR A CA 1
ATOM 1688 C C . THR A 1 221 ? -20.755 -12.242 38.064 1.00 93.19 221 THR A C 1
ATOM 1690 O O . THR A 1 221 ? -21.925 -11.993 37.768 1.00 93.19 221 THR A O 1
ATOM 1693 N N . PHE A 1 222 ? -19.811 -11.306 38.143 1.00 93.25 222 PHE A N 1
ATOM 1694 C CA . PHE A 1 222 ? -20.053 -9.920 37.757 1.00 93.25 222 PHE A CA 1
ATOM 1695 C C . PHE A 1 222 ? -18.889 -9.318 36.965 1.00 93.25 222 PHE A C 1
ATOM 1697 O O . PHE A 1 222 ? -17.747 -9.780 37.040 1.00 93.25 222 PHE A O 1
ATOM 1704 N N . VAL A 1 223 ? -19.208 -8.270 36.208 1.00 90.75 223 VAL A N 1
ATOM 1705 C CA . VAL A 1 223 ? -18.278 -7.415 35.467 1.00 90.75 223 VAL A CA 1
ATOM 1706 C C . VAL A 1 223 ? -18.623 -5.963 35.792 1.00 90.75 223 VAL A C 1
ATOM 1708 O O . VAL A 1 223 ? -19.787 -5.566 35.722 1.00 90.75 223 VAL A O 1
ATOM 1711 N N . LEU A 1 224 ? -17.611 -5.165 36.138 1.00 87.31 224 LEU A N 1
ATOM 1712 C CA . LEU A 1 224 ? -17.740 -3.709 36.195 1.00 87.31 224 LEU A CA 1
ATOM 1713 C C . LEU A 1 224 ? -17.362 -3.152 34.822 1.00 87.31 224 LEU A C 1
ATOM 1715 O O . LEU A 1 224 ? -16.180 -3.110 34.463 1.00 87.31 224 LEU A O 1
ATOM 1719 N N . GLU A 1 225 ? -18.369 -2.754 34.049 1.00 81.25 225 GLU A N 1
ATOM 1720 C CA . GLU A 1 225 ? -18.160 -2.105 32.758 1.00 81.25 225 GLU A CA 1
ATOM 1721 C C . GLU A 1 225 ? -17.659 -0.681 32.989 1.00 81.25 225 GLU A C 1
ATOM 1723 O O . GLU A 1 225 ? -18.281 0.080 33.736 1.00 81.25 225 GLU A O 1
ATOM 1728 N N . LYS A 1 226 ? -16.533 -0.309 32.368 1.00 74.44 226 LYS A N 1
ATOM 1729 C CA . LYS A 1 226 ? -15.930 1.018 32.560 1.00 74.44 226 LYS A CA 1
ATOM 1730 C C . LYS A 1 226 ? -16.023 1.884 31.313 1.00 74.44 226 LYS A C 1
ATOM 1732 O O . LYS A 1 226 ? -15.467 1.571 30.259 1.00 74.44 226 LYS A O 1
ATOM 1737 N N . GLY A 1 227 ? -16.673 3.030 31.480 1.00 63.62 227 GLY A N 1
ATOM 1738 C CA . GLY A 1 227 ? -16.533 4.179 30.604 1.00 63.62 227 GLY A CA 1
ATOM 1739 C C . GLY A 1 227 ? -15.213 4.910 30.860 1.00 63.62 227 GLY A C 1
ATOM 1740 O O . GLY A 1 227 ? -14.615 4.826 31.932 1.00 63.62 227 GLY A O 1
ATOM 1741 N N . VAL A 1 228 ? -14.766 5.664 29.860 1.00 58.53 228 VAL A N 1
ATOM 1742 C CA . VAL A 1 228 ? -13.647 6.611 29.970 1.00 58.53 228 VAL A CA 1
ATOM 1743 C C . VAL A 1 228 ? -14.236 8.020 30.029 1.00 58.53 228 VAL A C 1
ATOM 1745 O O . VAL A 1 228 ? -15.216 8.295 29.330 1.00 58.53 228 VAL A O 1
ATOM 1748 N N . VAL A 1 229 ? -13.655 8.910 30.843 1.00 53.34 229 VAL A N 1
ATOM 1749 C CA . VAL A 1 229 ? -14.047 10.332 30.937 1.00 53.34 229 VAL A CA 1
ATOM 1750 C C . VAL A 1 229 ? -14.223 10.925 29.528 1.00 53.34 229 VAL A C 1
ATOM 1752 O O . VAL A 1 229 ? -13.359 10.683 28.680 1.00 53.34 229 VAL A O 1
ATOM 1755 N N . PRO A 1 230 ? -15.322 11.670 29.250 1.00 52.97 230 PRO A N 1
ATOM 1756 C CA . PRO A 1 230 ? -15.704 12.126 27.916 1.00 52.97 230 PRO A CA 1
ATOM 1757 C C . PRO A 1 230 ? -14.517 12.561 27.068 1.00 52.97 230 PRO A C 1
ATOM 1759 O O . PRO A 1 230 ? -13.838 13.541 27.389 1.00 52.97 230 PRO A O 1
ATOM 1762 N N . THR A 1 231 ? -14.278 11.801 25.992 1.00 55.72 231 THR A N 1
ATOM 1763 C CA . THR A 1 231 ? -12.995 11.763 25.276 1.00 55.72 231 THR A CA 1
ATOM 1764 C C . THR A 1 231 ? -12.505 13.153 24.885 1.00 55.72 231 THR A C 1
ATOM 1766 O O . THR A 1 231 ? -11.312 13.413 24.991 1.00 55.72 231 THR A O 1
ATOM 1769 N N . LEU A 1 232 ? -13.415 14.079 24.568 1.00 52.75 232 LEU A N 1
ATOM 1770 C CA . LEU A 1 232 ? -13.199 15.532 24.500 1.00 52.75 232 LEU A CA 1
ATOM 1771 C C . LEU A 1 232 ? -12.127 16.107 25.452 1.00 52.75 232 LEU A C 1
ATOM 1773 O O . LEU A 1 232 ? -11.233 16.809 24.980 1.00 52.75 232 LEU A O 1
ATOM 1777 N N . PHE A 1 233 ? -12.188 15.825 26.758 1.00 50.78 233 PHE A N 1
ATOM 1778 C CA . PHE A 1 233 ? -11.277 16.420 27.751 1.00 50.78 233 PHE A CA 1
ATOM 1779 C C . PHE A 1 233 ? -9.846 15.866 27.700 1.00 50.78 233 PHE A C 1
ATOM 1781 O O . PHE A 1 233 ? -8.918 16.571 28.088 1.00 50.78 233 PHE A O 1
ATOM 1788 N N . SER A 1 234 ? -9.648 14.654 27.177 1.00 58.34 234 SER A N 1
ATOM 1789 C CA . SER A 1 234 ? -8.319 14.093 26.889 1.00 58.34 234 SER A CA 1
ATOM 1790 C C . SER A 1 234 ? -7.859 14.470 25.472 1.00 58.34 234 SER A C 1
ATOM 1792 O O . SER A 1 234 ? -6.754 14.969 25.256 1.00 58.34 234 SER A O 1
ATOM 1794 N N . THR A 1 235 ? -8.764 14.331 24.503 1.00 63.84 235 THR A N 1
ATOM 1795 C CA . THR A 1 235 ? -8.549 14.555 23.072 1.00 63.84 235 THR A CA 1
ATOM 1796 C C . THR A 1 235 ? -8.193 16.005 22.747 1.00 63.84 235 THR A C 1
ATOM 1798 O O . THR A 1 235 ? -7.304 16.217 21.930 1.00 63.84 235 THR A O 1
ATOM 1801 N N . VAL A 1 236 ? -8.804 17.024 23.368 1.00 65.69 236 VAL A N 1
ATOM 1802 C CA . VAL A 1 236 ? -8.453 18.430 23.068 1.00 65.69 236 VAL A CA 1
ATOM 1803 C C . VAL A 1 236 ? -7.013 18.774 23.500 1.00 65.69 236 VAL A C 1
ATOM 1805 O O . VAL A 1 236 ? -6.243 19.199 22.633 1.00 65.69 236 VAL A O 1
ATOM 1808 N N . PRO A 1 237 ? -6.576 18.549 24.758 1.00 65.50 237 PRO A N 1
ATOM 1809 C CA . PRO A 1 237 ? -5.173 18.725 25.144 1.00 65.50 237 PRO A CA 1
ATOM 1810 C C . PRO A 1 237 ? -4.204 17.845 24.345 1.00 65.50 237 PRO A C 1
ATOM 1812 O O . PRO A 1 237 ? -3.150 18.324 23.926 1.00 65.50 237 PRO A O 1
ATOM 1815 N N . PHE A 1 238 ? -4.565 16.586 24.072 1.00 67.69 238 PHE A N 1
ATOM 1816 C CA . PHE A 1 238 ? -3.723 15.664 23.309 1.00 67.69 238 PHE A CA 1
ATOM 1817 C C . PHE A 1 238 ? -3.539 16.102 21.846 1.00 67.69 238 PHE A C 1
ATOM 1819 O O . PHE A 1 238 ? -2.414 16.106 21.346 1.00 67.69 238 PHE A O 1
ATOM 1826 N N . LEU A 1 239 ? -4.600 16.554 21.167 1.00 72.19 239 LEU A N 1
ATOM 1827 C CA . LEU A 1 239 ? -4.509 17.110 19.812 1.00 72.19 239 LEU A CA 1
ATOM 1828 C C . LEU A 1 239 ? -3.730 18.434 19.784 1.00 72.19 239 LEU A C 1
ATOM 1830 O O . LEU A 1 239 ? -2.996 18.673 18.827 1.00 72.19 239 LEU A O 1
ATOM 1834 N N . LEU A 1 240 ? -3.824 19.274 20.822 1.00 73.56 240 LEU A N 1
ATOM 1835 C CA . LEU A 1 240 ? -3.005 20.489 20.948 1.00 73.56 240 LEU A CA 1
ATOM 1836 C C . LEU A 1 240 ? -1.515 20.160 21.142 1.00 73.56 240 LEU A C 1
ATOM 1838 O O . LEU A 1 240 ? -0.664 20.762 20.482 1.00 73.56 240 LEU A O 1
ATOM 1842 N N . PHE A 1 241 ? -1.191 19.169 21.977 1.00 75.56 241 PHE A N 1
ATOM 1843 C CA . PHE A 1 241 ? 0.175 18.664 22.141 1.00 75.56 241 PHE A CA 1
ATOM 1844 C C . PHE A 1 241 ? 0.720 18.074 20.831 1.00 75.56 241 PHE A C 1
ATOM 1846 O O . PHE A 1 241 ? 1.814 18.432 20.391 1.00 75.56 241 PHE A O 1
ATOM 1853 N N . LEU A 1 242 ? -0.070 17.236 20.153 1.00 73.62 242 LEU A N 1
ATOM 1854 C CA . LEU A 1 242 ? 0.288 16.628 18.872 1.00 73.62 242 LEU A CA 1
ATOM 1855 C C . LEU A 1 242 ? 0.435 17.688 17.761 1.00 73.62 242 LEU A C 1
ATOM 1857 O O . LEU A 1 242 ? 1.340 17.591 16.929 1.00 73.62 242 LEU A O 1
ATOM 1861 N N . TYR A 1 243 ? -0.374 18.754 17.784 1.00 76.94 243 TYR A N 1
ATOM 1862 C CA . TYR A 1 243 ? -0.201 19.923 16.918 1.00 76.94 243 TYR A CA 1
ATOM 1863 C C . TYR A 1 243 ? 1.151 20.596 17.167 1.00 76.94 243 TYR A C 1
ATOM 1865 O O . TYR A 1 243 ? 1.933 20.734 16.225 1.00 76.94 243 TYR A O 1
ATOM 1873 N N . GLY A 1 244 ? 1.472 20.924 18.423 1.00 74.25 244 GLY A N 1
ATOM 1874 C CA . GLY A 1 244 ? 2.780 21.462 18.811 1.00 74.25 244 GLY A CA 1
ATOM 1875 C C . GLY A 1 244 ? 3.938 20.581 18.333 1.00 74.25 244 GLY A C 1
ATOM 1876 O O . GLY A 1 244 ? 4.849 21.068 17.662 1.00 74.25 244 GLY A O 1
ATOM 1877 N N . GLY A 1 245 ? 3.851 19.268 18.567 1.00 76.81 245 GLY A N 1
ATOM 1878 C CA . GLY A 1 245 ? 4.825 18.281 18.098 1.00 76.81 245 GLY A CA 1
ATOM 1879 C C . GLY A 1 245 ? 5.026 18.300 16.579 1.00 76.81 245 GLY A C 1
ATOM 1880 O O . GLY A 1 245 ? 6.164 18.331 16.112 1.00 76.81 245 GLY A O 1
ATOM 1881 N N . THR A 1 246 ? 3.950 18.363 15.784 1.00 74.75 246 THR A N 1
ATOM 1882 C CA . THR A 1 246 ? 4.070 18.448 14.313 1.00 74.75 246 THR A CA 1
ATOM 1883 C C . THR A 1 246 ? 4.661 19.776 13.822 1.00 74.75 246 THR A C 1
ATOM 1885 O O . THR A 1 246 ? 5.431 19.766 12.859 1.00 74.75 246 THR A O 1
ATOM 1888 N N . GLN A 1 247 ? 4.388 20.904 14.493 1.00 75.81 247 GLN A N 1
ATOM 1889 C CA . GLN A 1 247 ? 5.020 22.197 14.181 1.00 75.81 247 GLN A CA 1
ATOM 1890 C C . GLN A 1 247 ? 6.526 22.182 14.483 1.00 75.81 247 GLN A C 1
ATOM 1892 O O . GLN A 1 247 ? 7.333 22.619 13.658 1.00 75.81 247 GLN A O 1
ATOM 1897 N N . VAL A 1 248 ? 6.917 21.630 15.636 1.00 77.44 248 VAL A N 1
ATOM 1898 C CA . VAL A 1 248 ? 8.322 21.490 16.051 1.00 77.44 248 VAL A CA 1
ATOM 1899 C C . VAL A 1 248 ? 9.073 20.534 15.117 1.00 77.44 248 VAL A C 1
ATOM 1901 O O . VAL A 1 248 ? 10.138 20.885 14.609 1.00 77.44 248 VAL A O 1
ATOM 1904 N N . ALA A 1 249 ? 8.496 19.375 14.789 1.00 73.19 249 ALA A N 1
ATOM 1905 C CA . ALA A 1 249 ? 9.078 18.430 13.833 1.00 73.19 249 ALA A CA 1
ATOM 1906 C C . ALA A 1 249 ? 9.247 19.042 12.427 1.00 73.19 249 ALA A C 1
ATOM 1908 O O . ALA A 1 249 ? 10.251 18.792 11.753 1.00 73.19 249 ALA A O 1
ATOM 1909 N N . TRP A 1 250 ? 8.312 19.894 11.988 1.00 71.12 250 TRP A N 1
ATOM 1910 C CA . TRP A 1 250 ? 8.459 20.648 10.742 1.00 71.12 250 TRP A CA 1
ATOM 1911 C C . TRP A 1 250 ? 9.627 21.643 10.800 1.00 71.12 250 TRP A C 1
ATOM 1913 O O . TRP A 1 250 ? 10.419 21.702 9.856 1.00 71.12 250 TRP A O 1
ATOM 1923 N N . TRP A 1 251 ? 9.776 22.378 11.906 1.00 73.25 251 TRP A N 1
ATOM 1924 C CA . TRP A 1 251 ? 10.869 23.336 12.111 1.00 73.25 251 TRP A CA 1
ATOM 1925 C C . TRP A 1 251 ? 12.251 22.671 12.177 1.00 73.25 251 TRP A C 1
ATOM 1927 O O . TRP A 1 251 ? 13.200 23.209 11.609 1.00 73.25 251 TRP A O 1
ATOM 1937 N N . ILE A 1 252 ? 12.362 21.514 12.839 1.00 76.75 252 ILE A N 1
ATOM 1938 C CA . ILE A 1 252 ? 13.636 20.809 13.059 1.00 76.75 252 ILE A CA 1
ATOM 1939 C C . ILE A 1 252 ? 14.047 19.976 11.837 1.00 76.75 252 ILE A C 1
ATOM 1941 O O . ILE A 1 252 ? 15.204 20.020 11.428 1.00 76.75 252 ILE A O 1
ATOM 1945 N N . VAL A 1 253 ? 13.126 19.217 11.234 1.00 69.25 253 VAL A N 1
ATOM 1946 C CA . VAL A 1 253 ? 13.471 18.233 10.189 1.00 69.25 253 VAL A CA 1
ATOM 1947 C C . VAL A 1 253 ? 13.189 18.769 8.788 1.00 69.25 253 VAL A C 1
ATOM 1949 O O . VAL A 1 253 ? 14.053 18.756 7.911 1.00 69.25 253 VAL A O 1
ATOM 1952 N N . LEU A 1 254 ? 11.968 19.246 8.546 1.00 65.19 254 LEU A N 1
ATOM 1953 C CA . LEU A 1 254 ? 11.495 19.524 7.187 1.00 65.19 254 LEU A CA 1
ATOM 1954 C C . LEU A 1 254 ? 11.974 20.876 6.654 1.00 65.19 254 LEU A C 1
ATOM 1956 O O . LEU A 1 254 ? 12.301 20.980 5.468 1.00 65.19 254 LEU A O 1
ATOM 1960 N N . ARG A 1 255 ? 12.052 21.898 7.512 1.00 69.44 255 ARG A N 1
ATOM 1961 C CA . ARG A 1 255 ? 12.537 23.227 7.133 1.00 69.44 255 ARG A CA 1
ATOM 1962 C C . ARG A 1 255 ? 14.014 23.209 6.699 1.00 69.44 255 ARG A C 1
ATOM 1964 O O . ARG A 1 255 ? 14.262 23.687 5.593 1.00 69.44 255 ARG A O 1
ATOM 1971 N N . PRO A 1 256 ? 14.985 22.628 7.437 1.00 72.38 256 PRO A N 1
ATOM 1972 C CA . PRO A 1 256 ? 16.379 22.607 6.986 1.00 72.38 256 PRO A CA 1
ATOM 1973 C C . PRO A 1 256 ? 16.578 21.805 5.697 1.00 72.38 256 PRO A C 1
ATOM 1975 O O . PRO A 1 256 ? 17.358 22.215 4.842 1.00 72.38 256 PRO A O 1
ATOM 1978 N N . ILE A 1 257 ? 15.833 20.708 5.501 1.00 61.59 257 ILE A N 1
ATOM 1979 C CA . ILE A 1 257 ? 15.847 19.955 4.236 1.00 61.59 257 ILE A CA 1
ATOM 1980 C C . ILE A 1 257 ? 15.326 20.827 3.084 1.00 61.59 257 ILE A C 1
ATOM 1982 O O . ILE A 1 257 ? 15.971 20.899 2.038 1.00 61.59 257 ILE A O 1
ATOM 1986 N N . ARG A 1 258 ? 14.193 21.523 3.269 1.00 65.25 258 ARG A N 1
ATOM 1987 C CA . ARG A 1 258 ? 13.651 22.463 2.274 1.00 65.25 258 ARG A CA 1
ATOM 1988 C C . ARG A 1 258 ? 14.673 23.547 1.938 1.00 65.25 258 ARG A C 1
ATOM 1990 O O . ARG A 1 258 ? 14.947 23.764 0.760 1.00 65.25 258 ARG A O 1
ATOM 1997 N N . ASP A 1 259 ? 15.239 24.189 2.952 1.00 61.47 259 ASP A N 1
ATOM 1998 C CA . ASP A 1 259 ? 16.100 25.359 2.789 1.00 61.47 259 ASP A CA 1
ATOM 1999 C C . ASP A 1 259 ? 17.453 24.968 2.152 1.00 61.47 259 ASP A C 1
ATOM 2001 O O . ASP A 1 259 ? 17.898 25.653 1.231 1.00 61.47 259 ASP A O 1
ATOM 2005 N N . ARG A 1 260 ? 18.011 23.786 2.476 1.00 58.22 260 ARG A N 1
ATOM 2006 C CA . ARG A 1 260 ? 19.127 23.165 1.727 1.00 58.22 260 ARG A CA 1
ATOM 2007 C C . ARG A 1 260 ? 18.771 22.900 0.260 1.00 58.22 260 ARG A C 1
ATOM 2009 O O . ARG A 1 260 ? 19.534 23.280 -0.624 1.00 58.22 260 ARG A O 1
ATOM 2016 N N . THR A 1 261 ? 17.609 22.296 -0.026 1.00 54.81 261 THR A N 1
ATOM 2017 C CA . THR A 1 261 ? 17.192 22.059 -1.425 1.00 54.81 261 THR A CA 1
ATOM 2018 C C . THR A 1 261 ? 16.928 23.351 -2.197 1.00 54.81 261 THR A C 1
ATOM 2020 O O . THR A 1 261 ? 17.126 23.371 -3.407 1.00 54.81 261 THR A O 1
ATOM 2023 N N . LYS A 1 262 ? 16.535 24.439 -1.518 1.00 51.75 262 LYS A N 1
ATOM 2024 C CA . LYS A 1 262 ? 16.385 25.759 -2.139 1.00 51.75 262 LYS A CA 1
ATOM 2025 C C . LYS A 1 262 ? 17.750 26.367 -2.476 1.00 51.75 262 LYS A C 1
ATOM 2027 O O . LYS A 1 262 ? 17.923 26.822 -3.601 1.00 51.75 262 LYS A O 1
ATOM 2032 N N . ALA A 1 263 ? 18.711 26.327 -1.551 1.00 47.19 263 ALA A N 1
ATOM 2033 C CA . ALA A 1 263 ? 20.069 26.827 -1.781 1.00 47.19 263 ALA A CA 1
ATOM 2034 C C . ALA A 1 263 ? 20.747 26.120 -2.969 1.00 47.19 263 ALA A C 1
ATOM 2036 O O . ALA A 1 263 ? 21.168 26.786 -3.911 1.00 47.19 263 ALA A O 1
ATOM 2037 N N . GLY A 1 264 ? 20.736 24.781 -2.995 1.00 46.38 264 GLY A N 1
ATOM 2038 C CA . GLY A 1 264 ? 21.282 24.010 -4.122 1.00 46.38 264 GLY A CA 1
ATOM 2039 C C . GLY A 1 264 ? 20.544 24.230 -5.451 1.00 46.38 264 GLY A C 1
ATOM 2040 O O . GLY A 1 264 ? 21.139 24.086 -6.511 1.00 46.38 264 GLY A O 1
ATOM 2041 N N . SER A 1 265 ? 19.263 24.625 -5.421 1.00 46.72 265 SER A N 1
ATOM 2042 C CA . SER A 1 265 ? 18.536 25.018 -6.639 1.00 46.72 265 SER A CA 1
ATOM 2043 C C . SER A 1 265 ? 18.853 26.433 -7.135 1.00 46.72 265 SER A C 1
ATOM 2045 O O . SER A 1 265 ? 18.509 26.740 -8.271 1.00 46.72 265 SER A O 1
ATOM 2047 N N . LEU A 1 266 ? 19.490 27.285 -6.316 1.00 41.47 266 LEU A N 1
ATOM 2048 C CA . LEU A 1 266 ? 20.018 28.576 -6.766 1.00 41.47 266 LEU A CA 1
ATOM 2049 C C . LEU A 1 266 ? 21.427 28.435 -7.350 1.00 41.47 266 LEU A C 1
ATOM 2051 O O . LEU A 1 266 ? 21.662 28.995 -8.411 1.00 41.47 266 LEU A O 1
ATOM 2055 N N . SER A 1 267 ? 22.331 27.667 -6.728 1.00 39.75 267 SER A N 1
ATOM 2056 C CA . SER A 1 267 ? 23.694 27.494 -7.267 1.00 39.75 267 SER A CA 1
ATOM 2057 C C . SER A 1 267 ? 23.686 26.802 -8.634 1.00 39.75 267 SER A C 1
ATOM 2059 O O . SER A 1 267 ? 24.269 27.295 -9.587 1.00 39.75 267 SER A O 1
ATOM 2061 N N . VAL A 1 268 ? 22.892 25.737 -8.793 1.00 42.25 268 VAL A N 1
ATOM 2062 C CA . VAL A 1 268 ? 22.715 25.090 -10.107 1.00 42.25 268 VAL A CA 1
ATOM 2063 C C . VAL A 1 268 ? 22.025 26.021 -11.119 1.00 42.25 268 VAL A C 1
ATOM 2065 O O . VAL A 1 268 ? 22.167 25.827 -12.320 1.00 42.25 268 VAL A O 1
ATOM 2068 N N . ALA A 1 269 ? 21.283 27.042 -10.673 1.00 39.19 269 ALA A N 1
ATOM 2069 C CA . ALA A 1 269 ? 20.712 28.033 -11.582 1.00 39.19 269 ALA A CA 1
ATOM 2070 C C . ALA A 1 269 ? 21.750 29.063 -12.056 1.00 39.19 269 ALA A C 1
ATOM 2072 O O . ALA A 1 269 ? 21.654 29.488 -13.201 1.00 39.19 269 ALA A O 1
ATOM 2073 N N . THR A 1 270 ? 22.734 29.440 -11.229 1.00 36.81 270 THR A N 1
ATOM 2074 C CA . THR A 1 270 ? 23.832 30.327 -11.652 1.00 36.81 270 THR A CA 1
ATOM 2075 C C . THR A 1 270 ? 24.797 29.627 -12.604 1.00 36.81 270 THR A C 1
ATOM 2077 O O . THR A 1 270 ? 25.106 30.195 -13.644 1.00 36.81 270 THR A O 1
ATOM 2080 N N . ASP A 1 271 ? 25.166 28.370 -12.339 1.00 40.84 271 ASP A N 1
ATOM 2081 C CA . ASP A 1 271 ? 26.056 27.592 -13.221 1.00 40.84 271 ASP A CA 1
ATOM 2082 C C . ASP A 1 271 ? 25.427 27.376 -14.621 1.00 40.84 271 ASP A C 1
ATOM 2084 O O . ASP A 1 271 ? 26.108 27.362 -15.652 1.00 40.84 271 ASP A O 1
ATOM 2088 N N . VAL A 1 272 ? 24.094 27.242 -14.673 1.00 42.41 272 VAL A N 1
ATOM 2089 C CA . VAL A 1 272 ? 23.326 27.193 -15.928 1.00 42.41 272 VAL A CA 1
ATOM 2090 C C . VAL A 1 272 ? 23.262 28.567 -16.602 1.00 42.41 272 VAL A C 1
ATOM 2092 O O . VAL A 1 272 ? 23.414 28.642 -17.812 1.00 42.41 272 VAL A O 1
ATOM 2095 N N . ASP A 1 273 ? 23.095 29.662 -15.857 1.00 38.81 273 ASP A N 1
ATOM 2096 C CA . ASP A 1 273 ? 23.053 31.021 -16.420 1.00 38.81 273 ASP A CA 1
ATOM 2097 C C . ASP A 1 273 ? 24.422 31.489 -16.968 1.00 38.81 273 ASP A C 1
ATOM 2099 O O . ASP A 1 273 ? 24.478 32.309 -17.883 1.00 38.81 273 ASP A O 1
ATOM 2103 N N . GLU A 1 274 ? 25.536 30.962 -16.448 1.00 40.66 274 GLU A N 1
ATOM 2104 C CA . GLU A 1 274 ? 26.874 31.154 -17.029 1.00 40.66 274 GLU A CA 1
ATOM 2105 C C . GLU A 1 274 ? 27.069 30.339 -18.315 1.00 40.66 274 GLU A C 1
ATOM 2107 O O . GLU A 1 274 ? 27.562 30.874 -19.305 1.00 40.66 274 GLU A O 1
ATOM 2112 N N . SER A 1 275 ? 26.632 29.076 -18.345 1.00 39.94 275 SER A N 1
ATOM 2113 C CA . SER A 1 275 ? 26.761 28.223 -19.540 1.00 39.94 275 SER A CA 1
ATOM 2114 C C . SER A 1 275 ? 25.763 28.561 -20.660 1.00 39.94 275 SER A C 1
ATOM 2116 O O . SER A 1 275 ? 26.074 28.355 -21.832 1.00 39.94 275 SER A O 1
ATOM 2118 N N . GLU A 1 276 ? 24.613 29.157 -20.336 1.00 37.62 276 GLU A N 1
ATOM 2119 C CA . GLU A 1 276 ? 23.630 29.677 -21.300 1.00 37.62 276 GLU A CA 1
ATOM 2120 C C . GLU A 1 276 ? 24.158 30.942 -22.017 1.00 37.62 276 GLU A C 1
ATOM 2122 O O . GLU A 1 276 ? 23.933 31.102 -23.215 1.00 37.62 276 GLU A O 1
ATOM 2127 N N . ARG A 1 277 ? 24.969 31.783 -21.346 1.00 36.75 277 ARG A N 1
ATOM 2128 C CA . ARG A 1 277 ? 25.637 32.956 -21.962 1.00 36.75 277 ARG A CA 1
ATOM 2129 C C . ARG A 1 277 ? 26.712 32.615 -22.998 1.00 36.75 277 ARG A C 1
ATOM 2131 O O . ARG A 1 277 ? 27.082 33.488 -23.773 1.00 36.75 277 ARG A O 1
ATOM 2138 N N . VAL A 1 278 ? 27.223 31.384 -23.020 1.00 39.28 278 VAL A N 1
ATOM 2139 C CA . VAL A 1 278 ? 28.263 30.951 -23.976 1.00 39.28 278 VAL A CA 1
ATOM 2140 C C . VAL A 1 278 ? 27.669 30.587 -25.350 1.00 39.28 278 VAL A C 1
ATOM 2142 O O . VAL A 1 278 ? 28.413 30.408 -26.309 1.00 39.28 278 VAL A O 1
ATOM 2145 N N . TYR A 1 279 ? 26.338 30.492 -25.468 1.00 36.50 279 TYR A N 1
ATOM 2146 C CA . TYR A 1 279 ? 25.657 29.983 -26.666 1.00 36.50 279 TYR A CA 1
ATOM 2147 C C . TYR A 1 279 ? 24.920 31.028 -27.522 1.00 36.50 279 TYR A C 1
ATOM 2149 O O . TYR A 1 279 ? 24.393 30.660 -28.572 1.00 36.50 279 TYR A O 1
ATOM 2157 N N . ASP A 1 280 ? 24.896 32.304 -27.127 1.00 36.47 280 ASP A N 1
ATOM 2158 C CA . ASP A 1 280 ? 24.138 33.364 -27.817 1.00 36.47 280 ASP A CA 1
ATO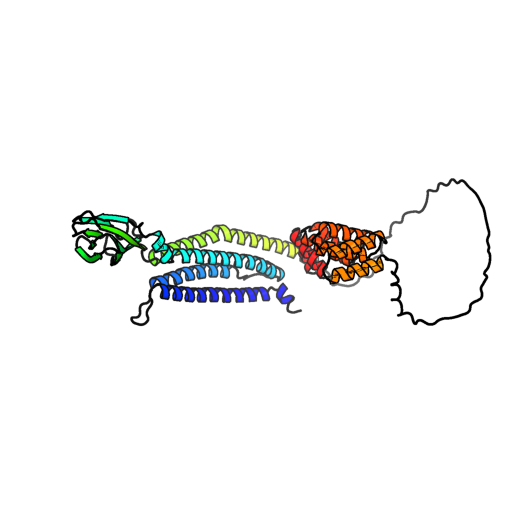M 2159 C C . ASP A 1 280 ? 25.052 34.486 -28.348 1.00 36.47 280 ASP A C 1
ATOM 2161 O O . ASP A 1 280 ? 25.012 35.625 -27.889 1.00 36.47 280 ASP A O 1
ATOM 2165 N N . ASP A 1 281 ? 25.914 34.135 -29.311 1.00 33.62 281 ASP A N 1
ATOM 2166 C CA . ASP A 1 281 ? 26.765 35.081 -30.059 1.00 33.62 281 ASP A CA 1
ATOM 2167 C C . ASP A 1 281 ? 26.826 34.710 -31.560 1.00 33.62 281 ASP A C 1
ATOM 2169 O O . ASP A 1 281 ? 27.887 34.571 -32.167 1.00 33.62 281 ASP A O 1
ATOM 2173 N N . THR A 1 282 ? 25.659 34.427 -32.167 1.00 40.47 282 THR A N 1
ATOM 2174 C CA . THR A 1 282 ? 25.564 33.898 -33.549 1.00 40.47 282 THR A CA 1
ATOM 2175 C C . THR A 1 282 ? 24.583 34.630 -34.476 1.00 40.47 282 THR A C 1
ATOM 2177 O O . THR A 1 282 ? 23.853 33.997 -35.236 1.00 40.47 282 THR A O 1
ATOM 2180 N N . VAL A 1 283 ? 24.627 35.972 -34.532 1.00 38.16 283 VAL A N 1
ATOM 2181 C CA . VAL A 1 283 ? 24.181 36.708 -35.741 1.00 38.16 283 VAL A CA 1
ATOM 2182 C C . VAL A 1 283 ? 25.052 37.938 -36.047 1.00 38.16 283 VAL A C 1
ATOM 2184 O O . VAL A 1 283 ? 24.665 39.057 -35.719 1.00 38.16 283 VAL A O 1
ATOM 2187 N N . GLN A 1 284 ? 26.143 37.774 -36.811 1.00 32.72 284 GLN A N 1
ATOM 2188 C CA . GLN A 1 284 ? 26.474 38.747 -37.870 1.00 32.72 284 GLN A CA 1
ATOM 2189 C C . GLN A 1 284 ? 27.460 38.238 -38.940 1.00 32.72 284 GLN A C 1
ATOM 2191 O O . GLN A 1 284 ? 28.584 37.869 -38.637 1.00 32.72 284 GLN A O 1
ATOM 2196 N N . SER A 1 285 ? 27.010 38.341 -40.199 1.00 29.16 285 SER A N 1
ATOM 2197 C CA . SER A 1 285 ? 27.765 38.471 -41.464 1.00 29.16 285 SER A CA 1
ATOM 2198 C C . SER A 1 285 ? 28.810 37.405 -41.879 1.00 29.16 285 SER A C 1
ATOM 2200 O O . SER A 1 285 ? 29.727 37.088 -41.130 1.00 29.16 285 SER A O 1
ATOM 2202 N N . PRO A 1 286 ? 28.771 36.913 -43.138 1.00 36.53 286 PRO A N 1
ATOM 2203 C CA . PRO A 1 286 ? 29.832 36.067 -43.685 1.00 36.53 286 PRO A CA 1
ATOM 2204 C C . PRO A 1 286 ? 31.063 36.900 -44.082 1.00 36.53 286 PRO A C 1
ATOM 2206 O O . PRO A 1 286 ? 30.932 37.893 -44.797 1.00 36.53 286 PRO A O 1
ATOM 2209 N N . ASN A 1 287 ? 32.261 36.456 -43.689 1.00 31.17 287 ASN A N 1
ATOM 2210 C CA . ASN A 1 287 ? 33.532 37.001 -44.174 1.00 31.17 287 ASN A CA 1
ATOM 2211 C C . ASN A 1 287 ? 34.255 35.940 -45.037 1.00 31.17 287 ASN A C 1
ATOM 2213 O O . ASN A 1 287 ? 34.533 34.855 -44.521 1.00 31.17 287 ASN A O 1
ATOM 2217 N N . PRO A 1 288 ? 34.530 36.186 -46.331 1.00 41.66 288 PRO A N 1
ATOM 2218 C CA . PRO A 1 288 ? 34.962 35.147 -47.266 1.00 41.66 288 PRO A CA 1
ATOM 2219 C C . PRO A 1 288 ? 36.492 34.973 -47.318 1.00 41.66 288 PRO A C 1
ATOM 2221 O O . PRO A 1 288 ? 37.086 35.135 -48.377 1.00 41.66 288 PRO A O 1
ATOM 2224 N N . ASP A 1 289 ? 37.130 34.620 -46.197 1.00 38.47 289 ASP A N 1
ATOM 2225 C CA . ASP A 1 289 ? 38.570 34.302 -46.172 1.00 38.47 289 ASP A CA 1
ATOM 2226 C C . ASP A 1 289 ? 38.939 33.326 -45.037 1.00 38.47 289 ASP A C 1
ATOM 2228 O O . ASP A 1 289 ? 39.122 33.720 -43.883 1.00 38.47 289 ASP A O 1
ATOM 2232 N N . THR A 1 290 ? 39.071 32.026 -45.340 1.00 33.00 290 THR A N 1
ATOM 2233 C CA . THR A 1 290 ? 39.865 31.081 -44.521 1.00 33.00 290 THR A CA 1
ATOM 2234 C C . THR A 1 290 ? 40.255 29.837 -45.330 1.00 33.00 290 THR A C 1
ATOM 2236 O O . THR A 1 290 ? 39.401 29.036 -45.706 1.00 33.00 290 THR A O 1
ATOM 2239 N N . ASN A 1 291 ? 41.552 29.648 -45.589 1.00 35.69 291 ASN A N 1
ATOM 2240 C CA . ASN A 1 291 ? 42.068 28.450 -46.266 1.00 35.69 291 ASN A CA 1
ATOM 2241 C C . ASN A 1 291 ? 42.118 27.233 -45.316 1.00 35.69 291 ASN A C 1
ATOM 2243 O O . ASN A 1 291 ? 42.579 27.380 -44.181 1.00 35.69 291 ASN A O 1
ATOM 2247 N N . PRO A 1 292 ? 41.751 26.017 -45.767 1.00 35.66 292 PRO A N 1
ATOM 2248 C CA . PRO A 1 292 ? 42.013 24.791 -45.020 1.00 35.66 292 PRO A CA 1
ATOM 2249 C C . PRO A 1 292 ? 43.494 24.380 -45.121 1.00 35.66 292 PRO A C 1
ATOM 2251 O O . PRO A 1 292 ? 44.056 24.287 -46.212 1.00 35.66 292 PRO A O 1
ATOM 2254 N N . GLY A 1 293 ? 44.123 24.109 -43.973 1.00 30.39 293 GLY A N 1
ATOM 2255 C CA . GLY A 1 293 ? 45.479 23.551 -43.891 1.00 30.39 293 GLY A CA 1
ATOM 2256 C C . GLY A 1 293 ? 45.552 22.057 -44.268 1.00 30.39 293 GLY A C 1
ATOM 2257 O O . GLY A 1 293 ? 44.520 21.384 -44.316 1.00 30.39 293 GLY A O 1
ATOM 2258 N N . PRO A 1 294 ? 46.756 21.521 -44.548 1.00 35.69 294 PRO A N 1
ATOM 2259 C CA . PRO A 1 294 ? 46.922 20.219 -45.195 1.00 35.69 294 PRO A CA 1
ATOM 2260 C C . PRO A 1 294 ? 46.707 19.008 -44.274 1.00 35.69 294 PRO A C 1
ATOM 2262 O O . PRO A 1 294 ? 46.989 19.037 -43.077 1.00 35.69 294 PRO A O 1
ATOM 2265 N N . GLN A 1 295 ? 46.281 17.901 -44.885 1.00 35.66 295 GLN A N 1
ATOM 2266 C CA . GLN A 1 295 ? 46.276 16.567 -44.278 1.00 35.66 295 GLN A CA 1
ATOM 2267 C C . GLN A 1 295 ? 47.699 15.970 -44.273 1.00 35.66 295 GLN A C 1
ATOM 2269 O O . GLN A 1 295 ? 48.418 16.138 -45.261 1.00 35.66 295 GLN A O 1
ATOM 2274 N N . PRO A 1 296 ? 48.114 15.233 -43.226 1.00 33.94 296 PRO A N 1
ATOM 2275 C CA . PRO A 1 296 ? 49.342 14.444 -43.260 1.00 33.94 296 PRO A CA 1
ATOM 2276 C C . PRO A 1 296 ? 49.145 13.155 -44.076 1.00 33.94 296 PRO A C 1
ATOM 2278 O O . PRO A 1 296 ? 48.150 12.449 -43.907 1.00 33.94 296 PRO A O 1
ATOM 2281 N N . ALA A 1 297 ? 50.110 12.841 -44.940 1.00 31.48 297 ALA A N 1
ATOM 2282 C CA . ALA A 1 297 ? 50.184 11.576 -45.670 1.00 31.48 297 ALA A CA 1
ATOM 2283 C C . ALA A 1 297 ? 50.956 10.502 -44.875 1.00 31.48 297 ALA A C 1
ATOM 2285 O O . ALA A 1 297 ? 51.633 10.810 -43.893 1.00 31.48 297 ALA A O 1
ATOM 2286 N N . ALA A 1 298 ? 50.876 9.250 -45.329 1.00 32.97 298 ALA A N 1
ATOM 2287 C CA . ALA A 1 298 ? 51.740 8.150 -44.904 1.00 32.97 298 ALA A CA 1
ATOM 2288 C C . ALA A 1 298 ? 52.100 7.288 -46.128 1.00 32.97 298 ALA A C 1
ATOM 2290 O O . ALA A 1 298 ? 51.250 7.071 -46.994 1.00 32.97 298 ALA A O 1
ATOM 2291 N N . ASP A 1 299 ? 53.357 6.852 -46.203 1.00 32.47 299 ASP A N 1
ATOM 2292 C CA . ASP A 1 299 ? 53.971 6.269 -47.403 1.00 32.47 299 ASP A CA 1
ATOM 2293 C C . ASP A 1 299 ? 53.612 4.792 -47.676 1.00 32.47 299 ASP A C 1
ATOM 2295 O O . ASP A 1 299 ? 53.184 4.071 -46.766 1.00 32.47 299 ASP A O 1
ATOM 2299 N N . PRO A 1 300 ? 53.796 4.322 -48.928 1.00 41.50 300 PRO A N 1
ATOM 2300 C CA . PRO A 1 300 ? 53.600 2.930 -49.314 1.00 41.50 300 PRO A CA 1
ATOM 2301 C C . PRO A 1 300 ? 54.840 2.037 -49.100 1.00 41.50 300 PRO A C 1
ATOM 2303 O O . PRO A 1 300 ? 55.976 2.497 -49.035 1.00 41.50 300 PRO A O 1
ATOM 2306 N N . ASP A 1 301 ? 54.564 0.732 -49.149 1.00 30.41 301 ASP A N 1
ATOM 2307 C CA . ASP A 1 301 ? 55.461 -0.389 -49.452 1.00 30.41 301 ASP A CA 1
ATOM 2308 C C . ASP A 1 301 ? 56.561 -0.854 -48.472 1.00 30.41 301 ASP A C 1
ATOM 2310 O O . ASP A 1 301 ? 57.214 -0.115 -47.743 1.00 30.41 301 ASP A O 1
ATOM 2314 N N . ILE A 1 302 ? 56.807 -2.166 -48.634 1.00 29.00 302 ILE A N 1
ATOM 2315 C CA . ILE A 1 302 ? 57.955 -3.012 -48.255 1.00 29.00 302 ILE A CA 1
ATOM 2316 C C . ILE A 1 302 ? 57.699 -3.951 -47.061 1.00 29.00 302 ILE A C 1
ATOM 2318 O O . ILE A 1 302 ? 57.999 -3.649 -45.912 1.00 29.00 302 ILE A O 1
ATOM 2322 N N . PHE A 1 303 ? 57.257 -5.179 -47.365 1.00 32.94 303 PHE A N 1
ATOM 2323 C CA . PHE A 1 303 ? 58.174 -6.333 -47.398 1.00 32.94 303 PHE A CA 1
ATOM 2324 C C . PHE A 1 303 ? 57.560 -7.528 -48.148 1.00 32.94 303 PHE A C 1
ATOM 2326 O O . PHE A 1 303 ? 56.382 -7.839 -48.003 1.00 32.94 303 PHE A O 1
ATOM 2333 N N . ASN A 1 304 ? 58.381 -8.208 -48.951 1.00 30.61 304 ASN A N 1
ATOM 2334 C CA . ASN A 1 304 ? 58.014 -9.371 -49.761 1.00 30.61 304 ASN A CA 1
ATOM 2335 C C . ASN A 1 304 ? 59.068 -10.469 -49.554 1.00 30.61 304 ASN A C 1
ATOM 2337 O O . ASN A 1 304 ? 60.259 -10.192 -49.686 1.00 30.61 304 ASN A O 1
ATOM 2341 N N . ILE A 1 305 ? 58.644 -11.699 -49.251 1.00 31.16 305 ILE A N 1
ATOM 2342 C CA . ILE A 1 305 ? 59.504 -12.890 -49.250 1.00 31.16 305 ILE A CA 1
ATOM 2343 C C . ILE A 1 305 ? 58.728 -14.037 -49.899 1.00 31.16 305 ILE A C 1
ATOM 2345 O O . ILE A 1 305 ? 57.631 -14.379 -49.460 1.00 31.16 305 ILE A O 1
ATOM 2349 N N . ALA A 1 306 ? 59.328 -14.652 -50.916 1.00 27.83 306 ALA A N 1
ATOM 2350 C CA . ALA A 1 306 ? 58.790 -15.809 -51.619 1.00 27.83 306 ALA A CA 1
ATOM 2351 C C . ALA A 1 306 ? 59.794 -16.971 -51.608 1.00 27.83 306 ALA A C 1
ATOM 2353 O O . ALA A 1 306 ? 61.001 -16.761 -51.714 1.00 27.83 306 ALA A O 1
ATOM 2354 N N . ALA A 1 307 ? 59.277 -18.197 -51.545 1.00 29.98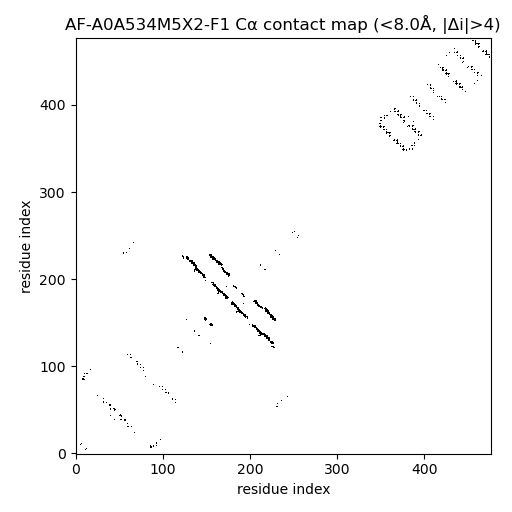 307 ALA A N 1
ATOM 2355 C CA . ALA A 1 307 ? 59.965 -19.434 -51.915 1.00 29.98 307 ALA A CA 1
ATOM 2356 C C . ALA A 1 307 ? 58.900 -20.466 -52.332 1.00 29.98 307 ALA A C 1
ATOM 2358 O O . ALA A 1 307 ? 57.777 -20.419 -51.830 1.00 29.98 307 ALA A O 1
ATOM 2359 N N . ALA A 1 308 ? 59.220 -21.366 -53.266 1.00 28.66 308 ALA A N 1
ATOM 2360 C CA . ALA A 1 308 ? 58.237 -22.236 -53.918 1.00 28.66 308 ALA A CA 1
ATOM 2361 C C . ALA A 1 308 ? 58.752 -23.669 -54.136 1.00 28.66 308 ALA A C 1
ATOM 2363 O O . ALA A 1 308 ? 59.957 -23.877 -54.258 1.00 28.66 308 ALA A O 1
ATOM 2364 N N . SER A 1 309 ? 57.813 -24.615 -54.269 1.00 31.61 309 SER A N 1
ATOM 2365 C CA . SER A 1 309 ? 58.028 -26.000 -54.723 1.00 31.61 309 SER A CA 1
ATOM 2366 C C . SER A 1 309 ? 56.827 -26.483 -55.556 1.00 31.61 309 SER A C 1
ATOM 2368 O O . SER A 1 309 ? 55.698 -26.055 -55.322 1.00 31.61 309 SER A O 1
ATOM 2370 N N . THR A 1 310 ? 57.068 -27.364 -56.530 1.00 28.67 310 THR A N 1
ATOM 2371 C CA . THR A 1 310 ? 56.143 -27.831 -57.597 1.00 28.67 310 THR A CA 1
ATOM 2372 C C . THR A 1 310 ? 56.360 -29.352 -57.861 1.00 28.67 310 THR A C 1
ATOM 2374 O O . THR A 1 310 ? 57.142 -29.948 -57.120 1.00 28.67 310 THR A O 1
ATOM 2377 N N . PRO A 1 311 ? 55.820 -30.017 -58.918 1.00 52.22 311 PRO A N 1
ATOM 2378 C CA . PRO A 1 311 ? 54.412 -30.189 -59.359 1.00 52.22 311 PRO A CA 1
ATOM 2379 C C . PRO A 1 311 ? 54.015 -31.654 -59.766 1.00 52.22 311 PRO A C 1
ATOM 2381 O O . PRO A 1 311 ? 54.878 -32.515 -59.895 1.00 52.22 311 PRO A O 1
ATOM 2384 N N . ALA A 1 312 ? 52.726 -31.895 -60.088 1.00 29.84 312 ALA A N 1
ATOM 2385 C CA . ALA A 1 312 ? 52.158 -32.912 -61.029 1.00 29.84 312 ALA A CA 1
ATOM 2386 C C . ALA A 1 312 ? 50.662 -32.533 -61.307 1.00 29.84 312 ALA A C 1
ATOM 2388 O O . ALA A 1 312 ? 50.048 -32.003 -60.383 1.00 29.84 312 ALA A O 1
ATOM 2389 N N . VAL A 1 313 ? 50.015 -32.556 -62.499 1.00 32.53 313 VAL A N 1
ATOM 2390 C CA . VAL A 1 313 ? 49.870 -33.545 -63.622 1.00 32.53 313 VAL A CA 1
ATOM 2391 C C . VAL A 1 313 ? 49.004 -34.759 -63.186 1.00 32.53 313 VAL A C 1
ATOM 2393 O O . VAL A 1 313 ? 49.239 -35.230 -62.081 1.00 32.53 313 VAL A O 1
ATOM 2396 N N . GLU A 1 314 ? 47.948 -35.290 -63.849 1.00 29.45 314 GLU A N 1
ATOM 2397 C CA . GLU A 1 314 ? 47.348 -35.373 -65.231 1.00 29.45 314 GLU A CA 1
ATOM 2398 C C . GLU A 1 314 ? 45.784 -35.156 -65.149 1.00 29.45 314 GLU A C 1
ATOM 2400 O O . GLU A 1 314 ? 45.257 -35.249 -64.044 1.00 29.45 314 GLU A O 1
ATOM 2405 N N . VAL A 1 315 ? 44.914 -34.750 -66.110 1.00 34.47 315 VAL A N 1
ATOM 2406 C CA . VAL A 1 315 ? 44.604 -34.983 -67.564 1.00 34.47 315 VAL A CA 1
ATOM 2407 C C . VAL A 1 315 ? 43.617 -36.155 -67.885 1.00 34.47 315 VAL A C 1
ATOM 2409 O O . VAL A 1 315 ? 43.993 -37.303 -67.723 1.00 34.47 315 VAL A O 1
ATOM 2412 N N . GLU A 1 316 ? 42.401 -35.814 -68.394 1.00 31.67 316 GLU A N 1
ATOM 2413 C CA . GLU A 1 316 ? 41.409 -36.546 -69.273 1.00 31.67 316 GLU A CA 1
ATOM 2414 C C . GLU A 1 316 ? 40.995 -38.042 -69.010 1.00 31.67 316 GLU A C 1
ATOM 2416 O O . GLU A 1 316 ? 41.633 -38.731 -68.232 1.00 31.67 316 GLU A O 1
ATOM 2421 N N . ALA A 1 317 ? 39.922 -38.681 -69.545 1.00 33.38 317 ALA A N 1
ATOM 2422 C CA . ALA A 1 317 ? 38.718 -38.351 -70.362 1.00 33.38 317 ALA A CA 1
ATOM 2423 C C . ALA A 1 317 ? 37.595 -39.461 -70.225 1.00 33.38 317 ALA A C 1
ATOM 2425 O O . ALA A 1 317 ? 37.863 -40.518 -69.655 1.00 33.38 317 ALA A O 1
ATOM 2426 N N . PRO A 1 318 ? 36.337 -39.255 -70.712 1.00 60.25 318 PRO A N 1
ATOM 2427 C CA . PRO A 1 318 ? 35.172 -40.202 -70.657 1.00 60.25 318 PRO A CA 1
ATOM 2428 C C . PRO A 1 318 ? 35.045 -41.102 -71.949 1.00 60.25 318 PRO A C 1
ATOM 2430 O O . PRO A 1 318 ? 36.040 -41.108 -72.672 1.00 60.25 318 PRO A O 1
ATOM 2433 N N . PRO A 1 319 ? 33.936 -41.825 -72.365 1.00 52.91 319 PRO A N 1
ATOM 2434 C CA . PRO A 1 319 ? 32.505 -41.825 -71.957 1.00 52.91 319 PRO A CA 1
ATOM 2435 C C . PRO A 1 319 ? 31.761 -43.239 -71.847 1.00 52.91 319 PRO A C 1
ATOM 2437 O O . PRO A 1 319 ? 32.088 -43.903 -70.867 1.00 52.91 319 PRO A O 1
ATOM 2440 N N . PRO A 1 320 ? 30.726 -43.732 -72.625 1.00 60.12 320 PRO A N 1
ATOM 2441 C CA . PRO A 1 320 ? 29.611 -44.553 -72.038 1.00 60.12 320 PRO A CA 1
ATOM 2442 C C . PRO A 1 320 ? 29.071 -45.823 -72.805 1.00 60.12 320 PRO A C 1
ATOM 2444 O O . PRO A 1 320 ? 29.423 -46.067 -73.957 1.00 60.12 320 PRO A O 1
ATOM 2447 N N . PRO A 1 321 ? 28.079 -46.569 -72.243 1.00 47.28 321 PRO A N 1
ATOM 2448 C CA . PRO A 1 321 ? 26.950 -47.114 -73.047 1.00 47.28 321 PRO A CA 1
ATOM 2449 C C . PRO A 1 321 ? 25.553 -46.849 -72.406 1.00 47.28 321 PRO A C 1
ATOM 2451 O O . PRO A 1 321 ? 25.408 -46.918 -71.192 1.00 47.28 321 PRO A O 1
ATOM 2454 N N . VAL A 1 322 ? 24.508 -46.357 -73.100 1.00 39.84 322 VAL A N 1
ATOM 2455 C CA . VAL A 1 322 ? 23.640 -46.930 -74.177 1.00 39.84 322 VAL A CA 1
ATOM 2456 C C . VAL A 1 322 ? 22.482 -47.828 -73.656 1.00 39.84 322 VAL A C 1
ATOM 2458 O O . VAL A 1 322 ? 22.629 -48.562 -72.688 1.00 39.84 322 VAL A O 1
ATOM 2461 N N . ARG A 1 323 ? 21.282 -47.701 -74.266 1.00 47.16 323 ARG A N 1
ATOM 2462 C CA . ARG A 1 323 ? 19.971 -48.245 -73.813 1.00 47.16 323 ARG A CA 1
ATOM 2463 C C . ARG A 1 323 ? 19.453 -49.428 -74.655 1.00 47.16 323 ARG A C 1
ATOM 2465 O O . ARG A 1 323 ? 19.739 -49.491 -75.845 1.00 47.16 323 ARG A O 1
ATOM 2472 N N . THR A 1 324 ? 18.504 -50.197 -74.105 1.00 36.91 324 THR A N 1
ATOM 2473 C CA . THR A 1 324 ? 17.505 -51.014 -74.844 1.00 36.91 324 THR A CA 1
ATOM 2474 C C . THR A 1 324 ? 16.084 -50.860 -74.245 1.00 36.91 324 THR A C 1
ATOM 2476 O O . THR A 1 324 ? 15.918 -50.221 -73.204 1.00 36.91 324 THR A O 1
ATOM 2479 N N . ARG A 1 325 ? 15.028 -51.338 -74.937 1.00 42.00 325 ARG A N 1
ATOM 2480 C CA . ARG A 1 325 ? 13.587 -51.200 -74.579 1.00 42.00 325 ARG A CA 1
ATOM 2481 C C . ARG A 1 325 ? 12.731 -52.246 -75.341 1.00 42.00 325 ARG A C 1
ATOM 2483 O O . ARG A 1 325 ? 13.241 -52.785 -76.315 1.00 42.00 325 ARG A O 1
ATOM 2490 N N . VAL A 1 326 ? 11.428 -52.376 -74.998 1.00 41.06 326 VAL A N 1
ATOM 2491 C CA . VAL A 1 326 ? 10.327 -53.114 -75.709 1.00 41.06 326 VAL A CA 1
ATOM 2492 C C . VAL A 1 326 ? 10.269 -54.628 -75.370 1.00 41.06 326 VAL A C 1
ATOM 2494 O O . VAL A 1 326 ? 11.344 -55.173 -75.138 1.00 41.06 326 VAL A O 1
ATOM 2497 N N . PRO A 1 327 ? 9.101 -55.342 -75.327 1.00 50.12 327 PRO A N 1
ATOM 2498 C CA . PRO A 1 327 ? 7.666 -54.978 -75.474 1.00 50.12 327 PRO A CA 1
ATOM 2499 C C . PRO A 1 327 ? 6.757 -55.330 -74.247 1.00 50.12 327 PRO A C 1
ATOM 2501 O O . PRO A 1 327 ? 7.241 -55.716 -73.190 1.00 50.12 327 PRO A O 1
ATOM 2504 N N . ALA A 1 328 ? 5.426 -55.228 -74.414 1.00 43.78 328 ALA A N 1
ATOM 2505 C CA . ALA A 1 328 ? 4.351 -55.876 -73.623 1.00 43.78 328 ALA A CA 1
ATOM 2506 C C . ALA A 1 328 ? 3.249 -56.380 -74.596 1.00 43.78 328 ALA A C 1
ATOM 2508 O O . ALA A 1 328 ? 3.209 -55.842 -75.710 1.00 43.78 328 ALA A O 1
ATOM 2509 N N . PRO A 1 329 ? 2.393 -57.388 -74.272 1.00 49.47 329 PRO A N 1
ATOM 2510 C CA . PRO A 1 329 ? 0.998 -57.105 -73.845 1.00 49.47 329 PRO A CA 1
ATOM 2511 C C . PRO A 1 329 ? 0.394 -58.173 -72.848 1.00 49.47 329 PRO A C 1
ATOM 2513 O O . PRO A 1 329 ? 1.111 -58.522 -71.918 1.00 49.47 329 PRO A O 1
ATOM 2516 N N . PRO A 1 330 ? -0.888 -58.640 -72.902 1.00 55.62 330 PRO A N 1
ATOM 2517 C CA . PRO A 1 330 ? -2.027 -58.189 -72.064 1.00 55.62 330 PRO A CA 1
ATOM 2518 C C . PRO A 1 330 ? -2.751 -59.352 -71.289 1.00 55.62 330 PRO A C 1
ATOM 2520 O O . PRO A 1 330 ? -2.200 -60.445 -71.209 1.00 55.62 330 PRO A O 1
ATOM 2523 N N . PRO A 1 331 ? -4.023 -59.241 -70.821 1.00 57.47 331 PRO A N 1
ATOM 2524 C CA . PRO A 1 331 ? -4.586 -58.322 -69.815 1.00 57.47 331 PRO A CA 1
ATOM 2525 C C . PRO A 1 331 ? -5.419 -59.030 -68.702 1.00 57.47 331 PRO A C 1
ATOM 2527 O O . PRO A 1 331 ? -5.978 -60.106 -68.911 1.00 57.47 331 PRO A O 1
ATOM 2530 N N . ARG A 1 332 ? -5.707 -58.340 -67.585 1.00 44.44 332 ARG A N 1
ATOM 2531 C CA . ARG A 1 332 ? -7.036 -58.434 -66.930 1.00 44.44 332 ARG A CA 1
ATOM 2532 C C . ARG A 1 332 ? -7.366 -57.184 -66.110 1.00 44.44 332 ARG A C 1
ATOM 2534 O O . ARG A 1 332 ? -6.477 -56.401 -65.793 1.00 44.44 332 ARG A O 1
ATOM 2541 N N . VAL A 1 333 ? -8.656 -56.980 -65.837 1.00 56.34 333 VAL A N 1
ATOM 2542 C CA . VAL A 1 333 ? -9.197 -55.752 -65.237 1.00 56.34 333 VAL A CA 1
ATOM 2543 C C . VAL A 1 333 ? -9.591 -55.981 -63.783 1.00 56.34 333 VAL A C 1
ATOM 2545 O O . VAL A 1 333 ? -10.563 -56.677 -63.511 1.00 56.34 333 VAL A O 1
ATOM 2548 N N . GLU A 1 334 ? -8.908 -55.284 -62.884 1.00 48.97 334 GLU A N 1
ATOM 2549 C CA . GLU A 1 334 ? -9.469 -54.791 -61.626 1.00 48.97 334 GLU A CA 1
ATOM 2550 C C . GLU A 1 334 ? -9.105 -53.308 -61.536 1.00 48.97 334 GLU A C 1
ATOM 2552 O O . GLU A 1 334 ? -7.967 -52.937 -61.821 1.00 48.97 334 GLU A O 1
ATOM 2557 N N . THR A 1 335 ? -10.055 -52.435 -61.196 1.00 54.28 335 THR A N 1
ATOM 2558 C CA . THR A 1 335 ? -9.783 -51.000 -61.023 1.00 54.28 335 THR A CA 1
ATOM 2559 C C . THR A 1 335 ? -9.165 -50.762 -59.646 1.00 54.28 335 THR A C 1
ATOM 2561 O O . THR A 1 335 ? -9.888 -50.879 -58.650 1.00 54.28 335 THR A O 1
ATOM 2564 N N . PRO A 1 336 ? -7.877 -50.388 -59.528 1.00 48.41 336 PRO A N 1
ATOM 2565 C CA . PRO A 1 336 ? -7.297 -50.118 -58.226 1.00 48.41 336 PRO A CA 1
ATOM 2566 C C . PRO A 1 336 ? -7.917 -48.835 -57.675 1.00 48.41 336 PRO A C 1
ATOM 2568 O O . PRO A 1 336 ? -7.904 -47.795 -58.339 1.00 48.41 336 PRO A O 1
ATOM 2571 N N . LYS A 1 337 ? -8.413 -48.886 -56.435 1.00 57.47 337 LYS A N 1
ATOM 2572 C CA . LYS A 1 337 ? -8.662 -47.677 -55.640 1.00 57.47 337 LYS A CA 1
ATOM 2573 C C . LYS A 1 337 ? -7.384 -46.828 -55.708 1.00 57.47 337 LYS A C 1
ATOM 2575 O O . LYS A 1 337 ? -6.324 -47.377 -55.399 1.00 57.47 337 LYS A O 1
ATOM 2580 N N . PRO A 1 338 ? -7.436 -45.551 -56.136 1.00 56.06 338 PRO A N 1
ATOM 2581 C CA . PRO A 1 338 ? -6.225 -44.775 -56.363 1.00 56.06 338 PRO A CA 1
ATOM 2582 C C . PRO A 1 338 ? -5.417 -44.744 -55.071 1.00 56.06 338 PRO A C 1
ATOM 2584 O O . PRO A 1 338 ? -5.912 -44.285 -54.038 1.00 56.06 338 PRO A O 1
ATOM 2587 N N . ALA A 1 339 ? -4.197 -45.283 -55.127 1.00 60.09 339 ALA A N 1
ATOM 2588 C CA . ALA A 1 339 ? -3.302 -45.269 -53.984 1.00 60.09 339 ALA A CA 1
ATOM 2589 C C . ALA A 1 339 ? -3.154 -43.813 -53.512 1.00 60.09 339 ALA A C 1
ATOM 2591 O O . ALA A 1 339 ? -3.020 -42.922 -54.364 1.00 60.09 339 ALA A O 1
ATOM 2592 N N . PRO A 1 340 ? -3.192 -43.537 -52.194 1.00 57.53 340 PRO A N 1
ATOM 2593 C CA . PRO A 1 340 ? -2.887 -42.201 -51.710 1.00 57.53 340 PRO A CA 1
ATOM 2594 C C . PRO A 1 340 ? -1.519 -41.831 -52.278 1.00 57.53 340 PRO A C 1
ATOM 2596 O O . PRO A 1 340 ? -0.568 -42.601 -52.120 1.00 57.53 340 PRO A O 1
ATOM 2599 N N . ARG A 1 341 ? -1.445 -40.703 -53.005 1.00 59.06 341 ARG A N 1
ATOM 2600 C CA . ARG A 1 341 ? -0.195 -40.240 -53.625 1.00 59.06 341 ARG A CA 1
ATOM 2601 C C . ARG A 1 341 ? 0.897 -40.350 -52.561 1.00 59.06 341 ARG A C 1
ATOM 2603 O O . ARG A 1 341 ? 0.669 -39.803 -51.477 1.00 59.06 341 ARG A O 1
ATOM 2610 N N . PRO A 1 342 ? 2.022 -41.049 -52.814 1.00 49.97 342 PRO A N 1
ATOM 2611 C CA . PRO A 1 342 ? 3.066 -41.169 -51.811 1.00 49.97 342 PRO A CA 1
ATOM 2612 C C . PRO A 1 342 ? 3.423 -39.755 -51.377 1.00 49.97 342 PRO A C 1
ATOM 2614 O O . PRO A 1 342 ? 3.743 -38.916 -52.222 1.00 49.97 342 PRO A O 1
ATOM 2617 N N . VAL A 1 343 ? 3.259 -39.469 -50.082 1.00 57.22 343 VAL A N 1
ATOM 2618 C CA . VAL A 1 343 ? 3.540 -38.141 -49.543 1.00 57.22 343 VAL A CA 1
ATOM 2619 C C . VAL A 1 343 ? 5.024 -37.926 -49.754 1.00 57.22 343 VAL A C 1
ATOM 2621 O O . VAL A 1 343 ? 5.846 -38.50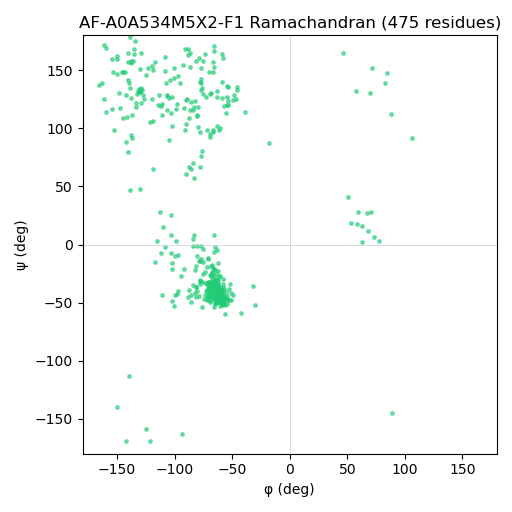1 -49.040 1.00 57.22 343 VAL A O 1
ATOM 2624 N N . VAL A 1 344 ? 5.352 -37.147 -50.785 1.00 52.06 344 VAL A N 1
ATOM 2625 C CA . VAL A 1 344 ? 6.717 -36.747 -51.087 1.00 52.06 344 VAL A CA 1
ATOM 2626 C C . VAL A 1 344 ? 7.168 -35.952 -49.877 1.00 52.06 344 VAL A C 1
ATOM 2628 O O . VAL A 1 344 ? 6.805 -34.785 -49.725 1.00 52.06 344 VAL A O 1
ATOM 2631 N N . ARG A 1 345 ? 7.907 -36.616 -48.981 1.00 57.00 345 ARG A N 1
ATOM 2632 C CA . ARG A 1 345 ? 8.629 -35.947 -47.908 1.00 57.00 345 ARG A CA 1
ATOM 2633 C C . ARG A 1 345 ? 9.593 -35.010 -48.612 1.00 57.00 345 ARG A C 1
ATOM 2635 O O . ARG A 1 345 ? 10.605 -35.452 -49.152 1.00 57.00 345 ARG A O 1
ATOM 2642 N N . GLN A 1 346 ? 9.220 -33.735 -48.677 1.00 60.34 346 GLN A N 1
ATOM 2643 C CA . GLN A 1 346 ? 10.139 -32.689 -49.090 1.00 60.34 346 GLN A CA 1
ATOM 2644 C C . GLN A 1 346 ? 11.370 -32.828 -48.186 1.00 60.34 346 GLN A C 1
ATOM 2646 O O . GLN A 1 346 ? 11.186 -33.079 -46.989 1.00 60.34 346 GLN A O 1
ATOM 2651 N N . PRO A 1 347 ? 12.599 -32.752 -48.726 1.00 66.88 347 PRO A N 1
ATOM 2652 C CA . PRO A 1 347 ? 13.788 -32.863 -47.895 1.00 66.88 347 PRO A CA 1
ATOM 2653 C C . PRO A 1 347 ? 13.691 -31.815 -46.785 1.00 66.88 347 PRO A C 1
ATOM 2655 O O . PRO A 1 347 ? 13.433 -30.644 -47.074 1.00 66.88 347 PRO A O 1
ATOM 2658 N N . GLU A 1 348 ? 13.832 -32.237 -45.525 1.00 78.00 348 GLU A N 1
ATOM 2659 C CA . GLU A 1 348 ? 13.759 -31.317 -44.391 1.00 78.00 348 GLU A CA 1
ATOM 2660 C C . GLU A 1 348 ? 14.966 -30.375 -44.477 1.00 78.00 348 GLU A C 1
ATOM 2662 O O . GLU A 1 348 ? 16.095 -30.723 -44.155 1.00 78.00 348 GLU A O 1
ATOM 2667 N N . THR A 1 349 ? 14.714 -29.184 -45.015 1.00 90.25 349 THR A N 1
ATOM 2668 C CA . THR A 1 349 ? 15.658 -28.071 -45.122 1.00 90.25 349 THR A CA 1
ATOM 2669 C C . THR A 1 349 ? 15.504 -27.162 -43.911 1.00 90.25 349 THR A C 1
ATOM 2671 O O . THR A 1 349 ? 14.407 -27.057 -43.353 1.00 90.25 349 THR A O 1
ATOM 2674 N N . ALA A 1 350 ? 16.560 -26.423 -43.555 1.00 90.44 350 ALA A N 1
ATOM 2675 C CA . ALA A 1 350 ? 16.510 -25.440 -42.473 1.00 90.44 350 ALA A CA 1
ATOM 2676 C C . ALA A 1 350 ? 15.322 -24.467 -42.607 1.00 90.44 350 ALA A C 1
ATOM 2678 O O . ALA A 1 350 ? 14.623 -24.236 -41.628 1.00 90.44 350 ALA A O 1
ATOM 2679 N N . ALA A 1 351 ? 15.021 -23.991 -43.822 1.00 90.75 351 ALA A N 1
ATOM 2680 C CA . ALA A 1 351 ? 13.866 -23.132 -44.090 1.00 90.75 351 ALA A CA 1
ATOM 2681 C C . ALA A 1 351 ? 12.519 -23.831 -43.806 1.00 90.75 351 ALA A C 1
ATOM 2683 O O . ALA A 1 351 ? 11.661 -23.259 -43.134 1.00 90.75 351 ALA A O 1
ATOM 2684 N N . SER A 1 352 ? 12.340 -25.081 -44.255 1.00 92.31 352 SER A N 1
ATOM 2685 C CA . SER A 1 352 ? 11.106 -25.844 -44.000 1.00 92.31 352 SER A CA 1
ATOM 2686 C C . SER A 1 352 ? 10.897 -26.153 -42.510 1.00 92.31 352 SER A C 1
ATOM 2688 O O . SER A 1 352 ? 9.787 -26.002 -41.994 1.00 92.31 352 SER A O 1
ATOM 2690 N N . LEU A 1 353 ? 11.973 -26.489 -41.789 1.00 93.81 353 LEU A N 1
ATOM 2691 C CA . LEU A 1 353 ? 11.953 -26.669 -40.338 1.00 93.81 353 LEU A CA 1
ATOM 2692 C C . LEU A 1 353 ? 11.685 -25.343 -39.614 1.00 93.81 353 LEU A C 1
ATOM 2694 O O . LEU A 1 353 ? 10.893 -25.312 -38.679 1.00 93.81 353 LEU A O 1
ATOM 2698 N N . ALA A 1 354 ? 12.243 -24.225 -40.077 1.00 92.38 354 ALA A N 1
ATOM 2699 C CA . ALA A 1 354 ? 11.965 -22.910 -39.505 1.00 92.38 354 ALA A CA 1
ATOM 2700 C C . ALA A 1 354 ? 10.501 -22.473 -39.712 1.00 92.38 354 ALA A C 1
ATOM 2702 O O . ALA A 1 354 ? 9.917 -21.844 -38.831 1.00 92.38 354 ALA A O 1
ATOM 2703 N N . THR A 1 355 ? 9.872 -22.844 -40.835 1.00 93.69 355 THR A N 1
ATOM 2704 C CA . THR A 1 355 ? 8.426 -22.649 -41.062 1.00 93.69 355 THR A CA 1
ATOM 2705 C C . THR A 1 355 ? 7.579 -23.528 -40.129 1.00 93.69 355 THR A C 1
ATOM 2707 O O . THR A 1 355 ? 6.641 -23.031 -39.506 1.00 93.69 355 THR A O 1
ATOM 2710 N N . LYS A 1 356 ? 7.943 -24.809 -39.962 1.00 93.19 356 LYS A N 1
ATOM 2711 C CA . LYS A 1 356 ? 7.346 -25.761 -38.998 1.00 93.19 356 LYS A CA 1
ATOM 2712 C C . LYS A 1 356 ? 7.452 -25.237 -37.555 1.00 93.19 356 LYS A C 1
ATOM 2714 O O . LYS A 1 356 ? 6.463 -25.242 -36.827 1.00 93.19 356 LYS A O 1
ATOM 2719 N N . ALA A 1 357 ? 8.608 -24.701 -37.168 1.00 93.88 357 ALA A N 1
ATOM 2720 C CA . ALA A 1 357 ? 8.823 -24.053 -35.876 1.00 93.88 357 ALA A CA 1
ATOM 2721 C C . ALA A 1 357 ? 8.011 -22.753 -35.728 1.00 93.88 357 ALA A C 1
ATOM 2723 O O . ALA A 1 357 ? 7.397 -22.540 -34.687 1.00 93.88 357 ALA A O 1
ATOM 2724 N N . GLY A 1 358 ? 7.915 -21.925 -36.774 1.00 92.38 358 GLY A N 1
ATOM 2725 C CA . GLY A 1 358 ? 7.076 -20.721 -36.779 1.00 92.38 358 GLY A CA 1
ATOM 2726 C C . GLY A 1 358 ? 5.588 -21.017 -36.552 1.00 92.38 358 GLY A C 1
ATOM 2727 O O . GLY A 1 358 ? 4.924 -20.300 -35.803 1.00 92.38 358 GLY A O 1
ATOM 2728 N N . ALA A 1 359 ? 5.073 -22.117 -37.110 1.00 93.31 359 ALA A N 1
ATOM 2729 C CA . ALA A 1 359 ? 3.725 -22.598 -36.806 1.00 93.31 359 ALA A CA 1
ATOM 2730 C C . ALA A 1 359 ? 3.578 -23.015 -35.327 1.00 93.31 359 ALA A C 1
ATOM 2732 O O . ALA A 1 359 ? 2.588 -22.658 -34.691 1.00 93.31 359 ALA A O 1
ATOM 2733 N N . LEU A 1 360 ? 4.588 -23.683 -34.753 1.00 93.25 360 LEU A N 1
ATOM 2734 C CA . LEU A 1 360 ? 4.623 -24.046 -33.327 1.00 93.25 360 LEU A CA 1
ATOM 2735 C C . LEU A 1 360 ? 4.745 -22.827 -32.388 1.00 93.25 360 LEU A C 1
ATOM 2737 O O . LEU A 1 360 ? 4.265 -22.883 -31.255 1.00 93.25 360 LEU A O 1
ATOM 2741 N N . VAL A 1 361 ? 5.343 -21.716 -32.839 1.00 92.75 361 VAL A N 1
ATOM 2742 C CA . VAL A 1 361 ? 5.305 -20.420 -32.130 1.00 92.75 361 VAL A CA 1
ATOM 2743 C C . VAL A 1 361 ? 3.895 -19.831 -32.163 1.00 92.75 361 VAL A C 1
ATOM 2745 O O . VAL A 1 361 ? 3.417 -19.347 -31.138 1.00 92.75 361 VAL A O 1
ATOM 2748 N N . ALA A 1 362 ? 3.206 -19.896 -33.307 1.00 92.06 362 ALA A N 1
ATOM 2749 C CA . ALA A 1 362 ? 1.840 -19.388 -33.452 1.00 92.06 362 ALA A CA 1
ATOM 2750 C C . ALA A 1 362 ? 0.818 -20.156 -32.588 1.00 92.06 362 ALA A C 1
ATOM 2752 O O . ALA A 1 362 ? -0.136 -19.554 -32.100 1.00 92.06 362 ALA A O 1
ATOM 2753 N N . THR A 1 363 ? 1.042 -21.450 -32.329 1.00 92.88 363 THR A N 1
ATOM 2754 C CA . THR A 1 363 ? 0.252 -22.255 -31.376 1.00 92.88 363 THR A CA 1
ATOM 2755 C C . THR A 1 363 ? 0.713 -22.128 -29.916 1.00 92.88 363 THR A C 1
ATOM 2757 O O . THR A 1 363 ? 0.190 -22.827 -29.052 1.00 92.88 363 THR A O 1
ATOM 2760 N N . GLY A 1 364 ? 1.686 -21.261 -29.609 1.00 90.75 364 GLY A N 1
ATOM 2761 C CA . GLY A 1 364 ? 2.188 -21.025 -28.246 1.00 90.75 364 GLY A CA 1
ATOM 2762 C C . GLY A 1 364 ? 3.054 -22.150 -27.659 1.00 90.75 364 GLY A C 1
ATOM 2763 O O . GLY A 1 364 ? 3.440 -22.092 -26.494 1.00 90.75 364 GLY A O 1
ATOM 2764 N N . THR A 1 365 ? 3.387 -23.170 -28.450 1.00 94.56 365 THR A N 1
ATOM 2765 C CA . THR A 1 365 ? 4.170 -24.349 -28.047 1.00 94.56 365 THR A CA 1
ATOM 2766 C C . THR A 1 365 ? 5.677 -24.085 -28.161 1.00 94.56 365 THR A C 1
ATOM 2768 O O . THR A 1 365 ? 6.374 -24.672 -28.991 1.00 94.56 365 THR A O 1
ATOM 2771 N N . TYR A 1 366 ? 6.179 -23.156 -27.342 1.00 93.44 366 TYR A N 1
ATOM 2772 C CA . TYR A 1 366 ? 7.522 -22.580 -27.491 1.00 93.44 366 TYR A CA 1
ATOM 2773 C C . TYR A 1 366 ? 8.683 -23.573 -27.303 1.00 93.44 366 TYR A C 1
ATOM 2775 O O . TYR A 1 366 ? 9.672 -23.450 -28.019 1.00 93.44 366 TYR A O 1
ATOM 2783 N N . ASP A 1 367 ? 8.587 -24.574 -26.419 1.00 95.06 367 ASP A N 1
ATOM 2784 C CA . ASP A 1 367 ? 9.642 -25.595 -26.260 1.00 95.06 367 ASP A CA 1
ATOM 2785 C C . ASP A 1 367 ? 9.767 -26.502 -27.494 1.00 95.06 367 ASP A C 1
ATOM 2787 O O . ASP A 1 367 ? 10.871 -26.803 -27.951 1.00 95.06 367 ASP A O 1
ATOM 2791 N N . ALA A 1 368 ? 8.632 -26.885 -28.089 1.00 92.31 368 ALA A N 1
ATOM 2792 C CA . ALA A 1 368 ? 8.608 -27.651 -29.332 1.00 92.31 368 ALA A CA 1
ATOM 2793 C C . ALA A 1 368 ? 9.137 -26.815 -30.511 1.00 92.31 368 ALA A C 1
ATOM 2795 O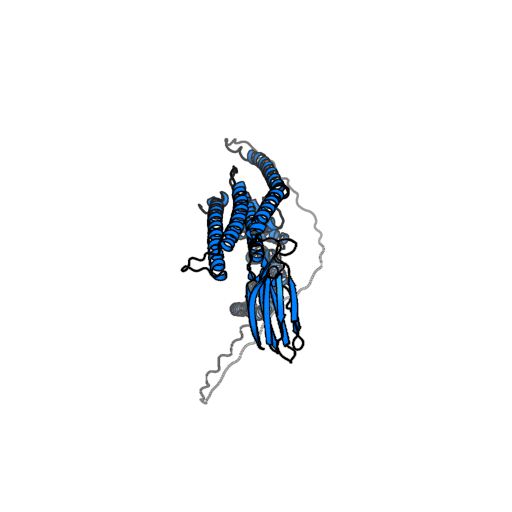 O . ALA A 1 368 ? 9.918 -27.311 -31.321 1.00 92.31 368 ALA A O 1
ATOM 2796 N N . ALA A 1 369 ? 8.769 -25.530 -30.579 1.00 95.19 369 ALA A N 1
ATOM 2797 C CA . ALA A 1 369 ? 9.325 -24.601 -31.560 1.00 95.19 369 ALA A CA 1
ATOM 2798 C C . ALA A 1 369 ? 10.846 -24.437 -31.400 1.00 95.19 369 ALA A C 1
ATOM 2800 O O . ALA A 1 369 ? 11.573 -24.499 -32.389 1.00 95.19 369 ALA A O 1
ATOM 2801 N N . LEU A 1 370 ? 11.337 -24.287 -30.163 1.00 96.62 370 LEU A N 1
ATOM 2802 C CA . LEU A 1 370 ? 12.761 -24.176 -29.845 1.00 96.62 370 LEU A CA 1
ATOM 2803 C C . LEU A 1 370 ? 13.545 -25.403 -30.333 1.00 96.62 370 LEU A C 1
ATOM 2805 O O . LEU A 1 370 ? 14.559 -25.238 -31.008 1.00 96.62 370 LEU A O 1
ATOM 2809 N N . ALA A 1 371 ? 13.052 -26.615 -30.062 1.00 95.94 371 ALA A N 1
ATOM 2810 C CA . ALA A 1 371 ? 13.687 -27.851 -30.520 1.00 95.94 371 ALA A CA 1
ATOM 2811 C C . ALA A 1 371 ? 13.780 -27.938 -32.058 1.00 95.94 371 ALA A C 1
ATOM 2813 O O . ALA A 1 371 ? 14.828 -28.304 -32.590 1.00 95.94 371 ALA A O 1
ATOM 2814 N N . VAL A 1 372 ? 12.722 -27.546 -32.780 1.00 94.75 372 VAL A N 1
ATOM 2815 C CA . VAL A 1 372 ? 12.707 -27.556 -34.255 1.00 94.75 372 VAL A CA 1
ATOM 2816 C C . VAL A 1 372 ? 13.567 -26.425 -34.848 1.00 94.75 372 VAL A C 1
ATOM 2818 O O . VAL A 1 372 ? 14.221 -26.630 -35.870 1.00 94.75 372 VAL A O 1
ATOM 2821 N N . TYR A 1 373 ? 13.658 -25.255 -34.202 1.00 95.50 373 TYR A N 1
ATOM 2822 C CA . TYR A 1 373 ? 14.628 -24.224 -34.596 1.00 95.50 373 TYR A CA 1
ATOM 2823 C C . TYR A 1 373 ? 16.077 -24.678 -34.369 1.00 95.50 373 TYR A C 1
ATOM 2825 O O . TYR A 1 373 ? 16.939 -24.386 -35.194 1.00 95.50 373 TYR A O 1
ATOM 2833 N N . GLU A 1 374 ? 16.369 -25.414 -33.294 1.00 95.12 374 GLU A N 1
ATOM 2834 C CA . GLU A 1 374 ? 17.701 -25.993 -33.083 1.00 95.12 374 GLU A CA 1
ATOM 2835 C C . GLU A 1 374 ? 18.029 -27.095 -34.094 1.00 95.12 374 GLU A C 1
ATOM 2837 O O . GLU A 1 374 ? 19.166 -27.170 -34.552 1.00 95.12 374 GLU A O 1
ATOM 2842 N N . GLU A 1 375 ? 17.050 -27.899 -34.507 1.00 93.94 375 GLU A N 1
ATOM 2843 C CA . GLU A 1 375 ? 17.197 -28.855 -35.609 1.00 93.94 375 GLU A CA 1
ATOM 2844 C C . GLU A 1 375 ? 17.497 -28.143 -36.941 1.00 93.94 375 GLU A C 1
ATOM 2846 O O . GLU A 1 375 ? 18.467 -28.485 -37.618 1.00 93.94 375 GLU A O 1
ATOM 2851 N N . ALA A 1 376 ? 16.764 -27.071 -37.263 1.00 93.88 376 ALA A N 1
ATOM 2852 C CA . ALA A 1 376 ? 17.038 -26.227 -38.427 1.00 93.88 376 ALA A CA 1
ATOM 2853 C C . ALA A 1 376 ? 18.463 -25.635 -38.409 1.00 93.88 376 ALA A C 1
ATOM 2855 O O . ALA A 1 376 ? 19.123 -25.583 -39.445 1.00 93.88 376 ALA A O 1
ATOM 2856 N N . LEU A 1 377 ? 18.957 -25.236 -37.232 1.00 92.44 377 LEU A N 1
ATOM 2857 C CA . LEU A 1 377 ? 20.304 -24.682 -37.043 1.00 92.44 377 LEU A CA 1
ATOM 2858 C C . LEU A 1 377 ? 21.426 -25.732 -37.038 1.00 92.44 377 LEU A C 1
ATOM 2860 O O . LEU A 1 377 ? 22.590 -25.353 -37.154 1.00 92.44 377 LEU A O 1
ATOM 2864 N N . ARG A 1 378 ? 21.115 -27.033 -36.939 1.00 93.94 378 ARG A N 1
ATOM 2865 C CA . ARG A 1 378 ? 22.084 -28.111 -37.226 1.00 93.94 378 ARG A CA 1
ATOM 2866 C C . ARG A 1 378 ? 22.293 -28.289 -38.730 1.00 93.94 378 ARG A C 1
ATOM 2868 O O . ARG A 1 378 ? 23.392 -28.646 -39.136 1.00 93.94 378 ARG A O 1
ATOM 2875 N N . LEU A 1 379 ? 21.258 -28.039 -39.536 1.00 91.81 379 LEU A N 1
ATOM 2876 C CA . LEU A 1 379 ? 21.328 -28.115 -41.000 1.00 91.81 379 LEU A CA 1
ATOM 2877 C C . LEU A 1 379 ? 21.940 -26.851 -41.622 1.00 91.81 379 LEU A C 1
ATOM 2879 O O . LEU A 1 379 ? 22.723 -26.951 -42.560 1.00 91.81 379 LEU A O 1
ATOM 2883 N N . ASP A 1 380 ? 21.600 -25.671 -41.096 1.00 89.38 380 ASP A N 1
ATOM 2884 C CA . ASP A 1 380 ? 22.180 -24.384 -41.497 1.00 89.38 380 ASP A CA 1
ATOM 2885 C C . ASP A 1 380 ? 22.457 -23.508 -40.254 1.00 89.38 380 ASP A C 1
ATOM 2887 O O . ASP A 1 380 ? 21.584 -22.757 -39.806 1.00 89.38 380 ASP A O 1
ATOM 2891 N N . PRO A 1 381 ? 23.687 -23.542 -39.700 1.00 88.00 381 PRO A N 1
ATOM 2892 C CA . PRO A 1 381 ? 24.118 -22.661 -38.605 1.00 88.00 381 PRO A CA 1
ATOM 2893 C C . PRO A 1 381 ? 24.171 -21.161 -38.967 1.00 88.00 381 PRO A C 1
ATOM 2895 O O . PRO A 1 381 ? 24.542 -20.321 -38.137 1.00 88.00 381 PRO A O 1
ATOM 2898 N N . GLY A 1 382 ? 23.878 -20.801 -40.219 1.00 86.19 382 GLY A N 1
ATOM 2899 C CA . GLY A 1 382 ? 23.701 -19.438 -40.706 1.00 86.19 382 GLY A CA 1
ATOM 2900 C C . GLY A 1 382 ? 22.245 -18.976 -40.783 1.00 86.19 382 GLY A C 1
ATOM 2901 O O . GLY A 1 382 ? 22.038 -17.782 -40.993 1.00 86.19 382 GLY A O 1
ATOM 2902 N N . HIS A 1 383 ? 21.252 -19.855 -40.587 1.00 88.69 383 HIS A N 1
ATOM 2903 C CA . HIS A 1 383 ? 19.861 -19.557 -40.934 1.00 88.69 383 HIS A CA 1
ATOM 2904 C C . HIS A 1 383 ? 19.250 -18.439 -40.076 1.00 88.69 383 HIS A C 1
ATOM 2906 O O . HIS A 1 383 ? 18.747 -18.678 -38.976 1.00 88.69 383 HIS A O 1
ATOM 2912 N N . ALA A 1 384 ? 19.261 -17.206 -40.590 1.00 86.69 384 ALA A N 1
ATOM 2913 C CA . ALA A 1 384 ? 18.901 -16.003 -39.836 1.00 86.69 384 ALA A CA 1
ATOM 2914 C C . ALA A 1 384 ? 17.505 -16.078 -39.190 1.00 86.69 384 ALA A C 1
ATOM 2916 O O . ALA A 1 384 ? 17.348 -15.715 -38.025 1.00 86.69 384 ALA A O 1
ATOM 2917 N N . PHE A 1 385 ? 16.513 -16.620 -39.905 1.00 88.62 385 PHE A N 1
ATOM 2918 C CA . PHE A 1 385 ? 15.151 -16.776 -39.384 1.00 88.62 385 PHE A CA 1
ATOM 2919 C C . PHE A 1 385 ? 15.058 -17.817 -38.251 1.00 88.62 385 PHE A C 1
ATOM 2921 O O . PHE A 1 385 ? 14.289 -17.631 -37.311 1.00 88.62 385 PHE A O 1
ATOM 2928 N N . SER A 1 386 ? 15.888 -18.869 -38.269 1.00 91.44 386 SER A N 1
ATOM 2929 C CA . SER A 1 386 ? 15.962 -19.828 -37.154 1.00 91.44 386 SER A CA 1
ATOM 2930 C C . SER A 1 386 ? 16.762 -19.294 -35.973 1.00 91.44 386 SER A C 1
ATOM 2932 O O . SER A 1 386 ? 16.441 -19.628 -34.836 1.00 91.44 386 SER A O 1
ATOM 2934 N N . LEU A 1 387 ? 17.780 -18.455 -36.207 1.00 91.44 387 LEU A N 1
ATOM 2935 C CA . LEU A 1 387 ? 18.513 -17.782 -35.131 1.00 91.44 387 LEU A CA 1
ATOM 2936 C C . LEU A 1 387 ? 17.585 -16.838 -34.350 1.00 91.44 387 LEU A C 1
ATOM 2938 O O . LEU A 1 387 ? 17.523 -16.928 -33.123 1.00 91.44 387 LEU A O 1
ATOM 2942 N N . ASP A 1 388 ? 16.831 -15.983 -35.048 1.00 89.81 388 ASP A N 1
ATOM 2943 C CA . ASP A 1 388 ? 15.880 -15.050 -34.427 1.00 89.81 388 ASP A CA 1
ATOM 2944 C C . ASP A 1 388 ? 14.661 -15.769 -33.821 1.00 89.81 388 ASP A C 1
ATOM 2946 O O . ASP A 1 388 ? 14.241 -15.455 -32.705 1.00 89.81 388 ASP A O 1
ATOM 2950 N N . GLY A 1 389 ? 14.150 -16.808 -34.493 1.00 91.25 389 GLY A N 1
ATOM 2951 C CA . GLY A 1 389 ? 13.098 -17.681 -33.969 1.00 91.25 389 GLY A CA 1
ATOM 2952 C C . GLY A 1 389 ? 13.507 -18.388 -32.672 1.00 91.25 389 GLY A C 1
ATOM 2953 O O . GLY A 1 389 ? 12.772 -18.341 -31.682 1.00 91.25 389 GLY A O 1
ATOM 2954 N N . ARG A 1 390 ? 14.720 -18.960 -32.626 1.00 94.56 390 ARG A N 1
ATOM 2955 C CA . ARG A 1 390 ? 15.320 -19.555 -31.419 1.00 94.56 390 ARG A CA 1
ATOM 2956 C C . ARG A 1 390 ? 15.457 -18.533 -30.293 1.00 94.56 390 ARG A C 1
ATOM 2958 O O . ARG A 1 390 ? 15.023 -18.805 -29.174 1.00 94.56 390 ARG A O 1
ATOM 2965 N N . ALA A 1 391 ? 16.036 -17.366 -30.577 1.00 93.50 391 ALA A N 1
ATOM 2966 C CA . ALA A 1 391 ? 16.220 -16.308 -29.586 1.00 93.50 391 ALA A CA 1
ATOM 2967 C C . ALA A 1 391 ? 14.870 -15.827 -29.019 1.00 93.50 391 ALA A C 1
ATOM 2969 O O . ALA A 1 391 ? 14.700 -15.741 -27.803 1.00 93.50 391 ALA A O 1
ATOM 2970 N N . SER A 1 392 ? 13.871 -15.636 -29.885 1.00 92.25 392 SER A N 1
ATOM 2971 C CA . SER A 1 392 ? 12.509 -15.248 -29.505 1.00 92.25 392 SER A CA 1
ATOM 2972 C C . SER A 1 392 ? 11.798 -16.310 -28.655 1.00 92.25 392 SER A C 1
ATOM 2974 O O . SER A 1 392 ? 11.118 -15.962 -27.686 1.00 92.25 392 SER A O 1
ATOM 2976 N N . CYS A 1 393 ? 11.984 -17.604 -28.948 1.00 94.69 393 CYS A N 1
ATOM 2977 C CA . CYS A 1 393 ? 11.462 -18.691 -28.110 1.00 94.69 393 CYS A CA 1
ATOM 2978 C C . CYS A 1 393 ? 12.099 -18.686 -26.713 1.00 94.69 393 CYS A C 1
ATOM 2980 O O . CYS A 1 393 ? 11.384 -18.809 -25.721 1.00 94.69 393 CYS A O 1
ATOM 2982 N N . LEU A 1 394 ? 13.414 -18.463 -26.607 1.00 95.44 394 LEU A N 1
ATOM 2983 C CA . LEU A 1 394 ? 14.104 -18.362 -25.314 1.00 95.44 394 LEU A CA 1
ATOM 2984 C C . LEU A 1 394 ? 13.576 -17.187 -24.468 1.00 95.44 394 LEU A C 1
ATOM 2986 O O . LEU A 1 394 ? 13.388 -17.350 -23.262 1.00 95.44 394 LEU A O 1
ATOM 2990 N N . VAL A 1 395 ? 13.237 -16.041 -25.080 1.00 93.00 395 VAL A N 1
ATOM 2991 C CA . VAL A 1 395 ? 12.555 -14.933 -24.376 1.00 93.00 395 VAL A CA 1
ATOM 2992 C C . VAL A 1 395 ? 11.163 -15.347 -23.887 1.00 93.00 395 VAL A C 1
ATOM 2994 O O . VAL A 1 395 ? 10.820 -15.079 -22.736 1.00 93.00 395 VAL A O 1
ATOM 2997 N N . ARG A 1 396 ? 10.359 -16.022 -24.724 1.00 93.00 396 ARG A N 1
ATOM 2998 C CA . ARG A 1 396 ? 9.015 -16.510 -24.347 1.00 93.00 396 ARG A CA 1
ATOM 2999 C C . ARG A 1 396 ? 9.048 -17.535 -23.210 1.00 93.00 396 ARG A C 1
ATOM 3001 O O . ARG A 1 396 ? 8.155 -17.521 -22.371 1.00 93.00 396 ARG A O 1
ATOM 3008 N N . LEU A 1 397 ? 10.097 -18.352 -23.150 1.00 93.75 397 LEU A N 1
ATOM 3009 C CA . LEU A 1 397 ? 10.367 -19.326 -22.088 1.00 93.75 397 LEU A CA 1
ATOM 3010 C C . LEU A 1 397 ? 11.058 -18.713 -20.851 1.00 93.75 397 LEU A C 1
ATOM 3012 O O . LEU A 1 397 ? 11.487 -19.443 -19.962 1.00 93.75 397 LEU A O 1
ATOM 3016 N N . ASN A 1 398 ? 11.195 -17.382 -20.786 1.00 92.56 398 ASN A N 1
ATOM 3017 C CA . ASN A 1 398 ? 11.874 -16.641 -19.713 1.00 92.56 398 ASN A CA 1
ATOM 3018 C C . ASN A 1 398 ? 13.363 -17.022 -19.499 1.00 92.56 398 ASN A C 1
ATOM 3020 O O . ASN A 1 398 ? 13.967 -16.672 -18.484 1.00 92.56 398 ASN A O 1
ATOM 3024 N N . ARG A 1 399 ? 13.999 -17.681 -20.477 1.00 94.06 399 ARG A N 1
ATOM 3025 C CA . ARG A 1 399 ? 15.419 -18.084 -20.479 1.00 94.06 399 ARG A CA 1
ATOM 3026 C C . ARG A 1 399 ? 16.308 -16.912 -20.929 1.00 94.06 399 ARG A C 1
ATOM 3028 O O . ARG A 1 399 ? 17.030 -16.995 -21.923 1.00 94.06 399 ARG A O 1
ATOM 3035 N N . LYS A 1 400 ? 16.212 -15.780 -20.215 1.00 91.38 400 LYS A N 1
ATOM 3036 C CA . LYS A 1 400 ? 16.738 -14.465 -20.647 1.00 91.38 400 LYS A CA 1
ATOM 3037 C C . LYS A 1 400 ? 18.239 -14.459 -20.952 1.00 91.38 400 LYS A C 1
ATOM 3039 O O . LYS A 1 400 ? 18.622 -13.990 -22.020 1.00 91.38 400 LYS A O 1
ATOM 3044 N N . GLY A 1 401 ? 19.070 -15.055 -20.094 1.00 92.94 401 GLY A N 1
ATOM 3045 C CA . GLY A 1 401 ? 20.520 -15.137 -20.322 1.00 92.94 401 GLY A CA 1
ATOM 3046 C C . GLY A 1 401 ? 20.899 -15.888 -21.607 1.00 92.94 401 GLY A C 1
ATOM 3047 O O . GLY A 1 401 ? 21.760 -15.439 -22.360 1.00 92.94 401 GLY A O 1
ATOM 3048 N N . GLU A 1 402 ? 20.204 -16.983 -21.925 1.00 93.19 402 GLU A N 1
ATOM 3049 C CA . GLU A 1 402 ? 20.422 -17.723 -23.177 1.00 93.19 402 GLU A CA 1
ATOM 3050 C C . GLU A 1 402 ? 19.901 -16.959 -24.401 1.00 93.19 402 GLU A C 1
ATOM 3052 O O . GLU A 1 402 ? 20.507 -17.027 -25.472 1.00 93.19 402 GLU A O 1
ATOM 3057 N N . ALA A 1 403 ? 18.810 -16.199 -24.250 1.00 94.88 403 ALA A N 1
ATOM 3058 C CA . ALA A 1 403 ? 18.325 -15.301 -25.293 1.00 94.88 403 ALA A CA 1
ATOM 3059 C C . ALA A 1 403 ? 19.334 -14.175 -25.587 1.00 94.88 403 ALA A C 1
ATOM 3061 O O . ALA A 1 403 ? 19.580 -13.877 -26.754 1.00 94.88 403 ALA A O 1
ATOM 3062 N N . ILE A 1 404 ? 19.971 -13.595 -24.561 1.00 95.81 404 ILE A N 1
ATOM 3063 C CA . ILE A 1 404 ? 21.035 -12.588 -24.718 1.00 95.81 404 ILE A CA 1
ATOM 3064 C C . ILE A 1 404 ? 22.197 -13.153 -25.547 1.00 95.81 404 ILE A C 1
ATOM 3066 O O . ILE A 1 404 ? 22.603 -12.532 -26.530 1.00 95.81 404 ILE A O 1
ATOM 3070 N N . GLU A 1 405 ? 22.696 -14.349 -25.224 1.00 94.56 405 GLU A N 1
ATOM 3071 C CA . GLU A 1 405 ? 23.776 -14.976 -26.002 1.00 94.56 405 GLU A CA 1
ATOM 3072 C C . GLU A 1 405 ? 23.333 -15.390 -27.418 1.00 94.56 405 GLU A C 1
ATOM 3074 O O . GLU A 1 405 ? 24.126 -15.321 -28.361 1.00 94.56 405 GLU A O 1
ATOM 3079 N N . ALA A 1 406 ? 22.060 -15.750 -27.618 1.00 92.69 406 ALA A N 1
ATOM 3080 C CA . ALA A 1 406 ? 21.506 -15.985 -28.951 1.00 92.69 406 ALA A CA 1
ATOM 3081 C C . ALA A 1 406 ? 21.464 -14.695 -29.797 1.00 92.69 406 ALA A C 1
ATOM 3083 O O . ALA A 1 406 ? 21.926 -14.707 -30.938 1.00 92.69 406 ALA A O 1
ATOM 3084 N N . TYR A 1 407 ? 21.000 -13.569 -29.241 1.00 95.06 407 TYR A N 1
ATOM 3085 C CA . TYR A 1 407 ? 20.988 -12.280 -29.946 1.00 95.06 407 TYR A CA 1
ATOM 3086 C C . TYR A 1 407 ? 22.399 -11.723 -30.190 1.00 95.06 407 TYR A C 1
ATOM 3088 O O . TYR A 1 407 ? 22.659 -11.195 -31.271 1.00 95.06 407 TYR A O 1
ATOM 3096 N N . LYS A 1 408 ? 23.355 -11.918 -29.270 1.00 94.44 408 LYS A N 1
ATOM 3097 C CA . LYS A 1 408 ? 24.777 -11.618 -29.527 1.00 94.44 408 LYS A CA 1
ATOM 3098 C C . LYS A 1 408 ? 25.326 -12.408 -30.719 1.00 94.44 408 LYS A C 1
ATOM 3100 O O . LYS A 1 408 ? 25.998 -11.828 -31.564 1.00 94.44 408 LYS A O 1
ATOM 3105 N N . ARG A 1 409 ? 25.002 -13.704 -30.837 1.00 89.81 409 ARG A N 1
ATOM 3106 C CA . ARG A 1 409 ? 25.392 -14.547 -31.990 1.00 89.81 409 ARG A CA 1
ATOM 3107 C C . ARG A 1 409 ? 24.730 -14.148 -33.314 1.00 89.81 409 ARG A C 1
ATOM 3109 O O . ARG A 1 409 ? 25.246 -14.506 -34.370 1.00 89.81 409 ARG A O 1
ATOM 3116 N N . ILE A 1 410 ? 23.612 -13.422 -33.277 1.00 92.62 410 ILE A N 1
ATOM 3117 C CA . ILE A 1 410 ? 23.055 -12.760 -34.465 1.00 92.62 410 ILE A CA 1
ATOM 3118 C C . ILE A 1 410 ? 23.912 -11.536 -34.806 1.00 92.62 410 ILE A C 1
ATOM 3120 O O . ILE A 1 410 ? 24.338 -11.403 -35.948 1.00 92.62 410 ILE A O 1
ATOM 3124 N N . LEU A 1 411 ? 24.252 -10.698 -33.821 1.00 92.50 411 LEU A N 1
ATOM 3125 C CA . LEU A 1 411 ? 25.056 -9.487 -34.037 1.00 92.50 411 LEU A CA 1
ATOM 3126 C C . LEU A 1 411 ? 26.518 -9.750 -34.440 1.00 92.50 411 LEU A C 1
ATOM 3128 O O . LEU A 1 411 ? 27.109 -8.912 -35.114 1.00 92.50 411 LEU A O 1
ATOM 3132 N N . THR A 1 412 ? 27.101 -10.911 -34.121 1.00 91.00 412 THR A N 1
ATOM 3133 C CA . THR A 1 412 ? 28.418 -11.300 -34.668 1.00 91.00 412 THR A CA 1
ATOM 3134 C C . THR A 1 412 ? 28.368 -11.754 -36.132 1.00 91.00 412 THR A C 1
ATOM 3136 O O . THR A 1 412 ? 29.414 -11.819 -36.772 1.00 91.00 412 THR A O 1
ATOM 3139 N N . LYS A 1 413 ? 27.179 -12.055 -36.678 1.00 88.00 413 LYS A N 1
ATOM 3140 C CA . LYS A 1 413 ? 26.955 -12.344 -38.109 1.00 88.00 413 LYS A CA 1
ATOM 3141 C C . LYS A 1 413 ? 26.458 -11.110 -38.874 1.00 88.00 413 LYS A C 1
ATOM 3143 O O . LYS A 1 413 ? 26.893 -10.873 -39.994 1.00 88.00 413 LYS A O 1
ATOM 3148 N N . ASP A 1 414 ? 25.568 -10.329 -38.265 1.00 88.56 414 ASP A N 1
ATOM 3149 C CA . ASP A 1 414 ? 25.024 -9.070 -38.780 1.00 88.56 414 ASP A CA 1
ATOM 3150 C C . ASP A 1 414 ? 24.981 -8.021 -37.659 1.00 88.56 414 ASP A C 1
ATOM 3152 O O . ASP A 1 414 ? 23.992 -7.880 -36.937 1.00 88.56 414 ASP A O 1
ATOM 3156 N N . ALA A 1 415 ? 26.053 -7.238 -37.539 1.00 89.31 415 ALA A N 1
ATOM 3157 C CA . ALA A 1 415 ? 26.163 -6.164 -36.551 1.00 89.31 415 ALA A CA 1
ATOM 3158 C C . ALA A 1 415 ? 25.164 -5.006 -36.769 1.00 89.31 415 ALA A C 1
ATOM 3160 O O . ALA A 1 415 ? 25.087 -4.104 -35.938 1.00 89.31 415 ALA A O 1
ATOM 3161 N N . LYS A 1 416 ? 24.398 -5.003 -37.872 1.00 91.88 416 LYS A N 1
ATOM 3162 C CA . LYS A 1 416 ? 23.377 -3.988 -38.177 1.00 91.88 416 LYS A CA 1
ATOM 3163 C C . LYS A 1 416 ? 21.950 -4.483 -37.911 1.00 91.88 416 LYS A C 1
ATOM 3165 O O . LYS A 1 416 ? 20.990 -3.776 -38.228 1.00 91.88 416 LYS A O 1
ATOM 3170 N N . ASN A 1 417 ? 21.790 -5.659 -37.298 1.00 91.06 417 ASN A N 1
ATOM 3171 C CA . ASN A 1 417 ? 20.486 -6.260 -37.051 1.00 91.06 417 ASN A CA 1
ATOM 3172 C C . ASN A 1 417 ? 19.664 -5.486 -35.998 1.00 91.06 417 ASN A C 1
ATOM 3174 O O . ASN A 1 417 ? 19.766 -5.708 -34.789 1.00 91.06 417 ASN A O 1
ATOM 3178 N N . LEU A 1 418 ? 18.793 -4.588 -36.469 1.00 91.06 418 LEU A N 1
ATOM 3179 C CA . LEU A 1 418 ? 17.938 -3.749 -35.618 1.00 91.06 418 LEU A CA 1
ATOM 3180 C C . LEU A 1 418 ? 16.982 -4.558 -34.721 1.00 91.06 418 LEU A C 1
ATOM 3182 O O . LEU A 1 418 ? 16.597 -4.074 -33.657 1.00 91.06 418 LEU A O 1
ATOM 3186 N N . ALA A 1 419 ? 16.582 -5.772 -35.120 1.00 89.81 419 ALA A N 1
ATOM 3187 C CA . ALA A 1 419 ? 15.716 -6.621 -34.300 1.00 89.81 419 ALA A CA 1
ATOM 3188 C C . ALA A 1 419 ? 16.478 -7.175 -33.086 1.00 89.81 419 ALA A C 1
ATOM 3190 O O . ALA A 1 419 ? 16.012 -7.019 -31.954 1.00 89.81 419 ALA A O 1
ATOM 3191 N N . ALA A 1 420 ? 17.681 -7.717 -33.306 1.00 91.88 420 ALA A N 1
ATOM 3192 C CA . ALA A 1 420 ? 18.553 -8.209 -32.243 1.00 91.88 420 ALA A CA 1
ATOM 3193 C C . ALA A 1 420 ? 19.028 -7.087 -31.301 1.00 91.88 420 ALA A C 1
ATOM 3195 O O . ALA A 1 420 ? 18.992 -7.270 -30.084 1.00 91.88 420 ALA A O 1
ATOM 3196 N N . LEU A 1 421 ? 19.373 -5.900 -31.823 1.00 94.56 421 LEU A N 1
ATOM 3197 C CA . LEU A 1 421 ? 19.699 -4.730 -30.990 1.00 94.56 421 LEU A CA 1
ATOM 3198 C C . LEU A 1 421 ? 18.526 -4.340 -30.077 1.00 94.56 421 LEU A C 1
ATOM 3200 O O . LEU A 1 421 ? 18.687 -4.281 -28.859 1.00 94.56 421 LEU A O 1
ATOM 3204 N N . ARG A 1 422 ? 17.314 -4.162 -30.625 1.00 93.81 422 ARG A N 1
ATOM 3205 C CA . ARG A 1 422 ? 16.109 -3.857 -29.824 1.00 93.81 422 ARG A CA 1
ATOM 3206 C C . ARG A 1 422 ? 15.756 -4.968 -28.831 1.00 93.81 422 ARG A C 1
ATOM 3208 O O . ARG A 1 422 ? 15.166 -4.693 -27.785 1.00 93.81 422 ARG A O 1
ATOM 3215 N N . ALA A 1 423 ? 16.055 -6.228 -29.142 1.00 92.81 423 ALA A N 1
ATOM 3216 C CA . ALA A 1 423 ? 15.875 -7.336 -28.209 1.00 92.81 423 ALA A CA 1
ATOM 3217 C C . ALA A 1 423 ? 16.861 -7.253 -27.033 1.00 92.81 423 ALA A C 1
ATOM 3219 O O . ALA A 1 423 ? 16.418 -7.303 -25.887 1.00 92.81 423 ALA A O 1
ATOM 3220 N N . LEU A 1 424 ? 18.154 -7.024 -27.294 1.00 95.94 424 LEU A N 1
ATOM 3221 C CA . LEU A 1 424 ? 19.166 -6.838 -26.249 1.00 95.94 424 LEU A CA 1
ATOM 3222 C C . LEU A 1 424 ? 18.889 -5.620 -25.363 1.00 95.94 424 LEU A C 1
ATOM 3224 O O . LEU A 1 424 ? 18.948 -5.756 -24.147 1.00 95.94 424 LEU A O 1
ATOM 3228 N N . VAL A 1 425 ? 18.513 -4.469 -25.932 1.00 96.00 425 VAL A N 1
ATOM 3229 C CA . VAL A 1 425 ? 18.136 -3.271 -25.151 1.00 96.00 425 VAL A CA 1
ATOM 3230 C C . VAL A 1 425 ? 17.035 -3.595 -24.136 1.00 96.00 425 VAL A C 1
ATOM 3232 O O . VAL A 1 425 ? 17.160 -3.270 -22.956 1.00 96.00 425 VAL A O 1
ATOM 3235 N N . ARG A 1 426 ? 15.977 -4.299 -24.562 1.00 93.94 426 ARG A N 1
ATOM 3236 C CA . ARG A 1 426 ? 14.883 -4.706 -23.664 1.00 93.94 426 ARG A CA 1
ATOM 3237 C C . ARG A 1 426 ? 15.335 -5.730 -22.623 1.00 93.94 426 ARG A C 1
ATOM 3239 O O . ARG A 1 426 ? 15.009 -5.564 -21.455 1.00 93.94 426 ARG A O 1
ATOM 3246 N N . LEU A 1 427 ? 16.116 -6.740 -23.013 1.00 94.88 427 LEU A N 1
ATOM 3247 C CA . LEU A 1 427 ? 16.611 -7.773 -22.093 1.00 94.88 427 LEU A CA 1
ATOM 3248 C C . LEU A 1 427 ? 17.569 -7.204 -21.033 1.00 94.88 427 LEU A C 1
ATOM 3250 O O . LEU A 1 427 ? 17.439 -7.535 -19.858 1.00 94.88 427 LEU A O 1
ATOM 3254 N N . TYR A 1 428 ? 18.475 -6.298 -21.409 1.00 96.62 428 TYR A N 1
ATOM 3255 C CA . TYR A 1 428 ? 19.351 -5.615 -20.457 1.00 96.62 428 TYR A CA 1
ATOM 3256 C C . TYR A 1 428 ? 18.587 -4.627 -19.562 1.00 96.62 428 TYR A C 1
ATOM 3258 O O . TYR A 1 428 ? 18.912 -4.517 -18.383 1.00 96.62 428 TYR A O 1
ATOM 3266 N N . SER A 1 429 ? 17.554 -3.945 -20.071 1.00 92.25 429 SER A N 1
ATOM 3267 C CA . SER A 1 429 ? 16.666 -3.100 -19.254 1.00 92.25 429 SER A CA 1
ATOM 3268 C C . SER A 1 429 ? 15.899 -3.929 -18.208 1.00 92.25 429 SER A C 1
ATOM 3270 O O . SER A 1 429 ? 15.935 -3.615 -17.016 1.00 92.25 429 SER A O 1
ATOM 3272 N N . ASP A 1 430 ? 15.315 -5.059 -18.624 1.00 91.75 430 ASP A N 1
ATOM 3273 C CA . ASP A 1 430 ? 14.652 -6.045 -17.757 1.00 91.75 430 ASP A CA 1
ATOM 3274 C C . ASP A 1 430 ? 15.583 -6.592 -16.657 1.00 91.75 430 ASP A C 1
ATOM 3276 O O . ASP A 1 430 ? 15.191 -6.680 -15.492 1.00 91.75 430 ASP A O 1
ATOM 3280 N N . GLU A 1 431 ? 16.822 -6.954 -17.013 1.00 93.25 431 GLU A N 1
ATOM 3281 C CA . GLU A 1 431 ? 17.851 -7.435 -16.075 1.00 93.25 431 GLU A CA 1
ATOM 3282 C C . GLU A 1 431 ? 18.504 -6.302 -15.252 1.00 93.25 431 GLU A C 1
ATOM 3284 O O . GLU A 1 431 ? 19.346 -6.572 -14.396 1.00 93.25 431 GLU A O 1
ATOM 3289 N N . ARG A 1 432 ? 18.117 -5.032 -15.467 1.00 91.94 432 ARG A N 1
ATOM 3290 C CA . ARG A 1 432 ? 18.699 -3.821 -14.843 1.00 91.94 432 ARG A CA 1
ATOM 3291 C C . ARG A 1 432 ? 20.197 -3.629 -15.117 1.00 91.94 432 ARG A C 1
ATOM 3293 O O . ARG A 1 432 ? 20.926 -3.007 -14.341 1.00 91.94 432 ARG A O 1
ATOM 3300 N N . ARG A 1 433 ? 20.659 -4.142 -16.252 1.00 94.69 433 ARG A N 1
ATOM 3301 C CA . ARG A 1 433 ? 22.039 -4.102 -16.750 1.00 94.69 433 ARG A CA 1
ATOM 3302 C C . ARG A 1 433 ? 22.266 -2.823 -17.546 1.00 94.69 433 ARG A C 1
ATOM 3304 O O . ARG A 1 433 ? 22.401 -2.808 -18.767 1.00 94.69 433 ARG A O 1
ATOM 3311 N N . TRP A 1 434 ? 22.208 -1.703 -16.828 1.00 93.00 434 TRP A N 1
ATOM 3312 C CA . TRP A 1 434 ? 22.082 -0.373 -17.428 1.00 93.00 434 TRP A CA 1
ATOM 3313 C C . TRP A 1 434 ? 23.288 0.070 -18.270 1.00 93.00 434 TRP A C 1
ATOM 3315 O O . TRP A 1 434 ? 23.124 0.956 -19.104 1.00 93.00 434 TRP A O 1
ATOM 3325 N N . ARG A 1 435 ? 24.479 -0.521 -18.080 1.00 94.62 435 ARG A N 1
ATOM 3326 C CA . ARG A 1 435 ? 25.666 -0.210 -18.897 1.00 94.62 435 ARG A CA 1
ATOM 3327 C C . ARG A 1 435 ? 25.568 -0.880 -20.265 1.00 94.62 435 ARG A C 1
ATOM 3329 O O . ARG A 1 435 ? 25.571 -0.187 -21.274 1.00 94.62 435 ARG A O 1
ATOM 3336 N N . GLU A 1 436 ? 25.344 -2.190 -20.283 1.00 95.06 436 GLU A N 1
ATOM 3337 C CA . GLU A 1 436 ? 25.174 -2.969 -21.515 1.00 95.06 436 GLU A CA 1
ATOM 3338 C C . GLU A 1 436 ? 23.913 -2.542 -22.292 1.00 95.06 436 GLU A C 1
ATOM 3340 O O . GLU A 1 436 ? 23.894 -2.543 -23.523 1.00 95.06 436 GLU A O 1
ATOM 3345 N N . CYS A 1 437 ? 22.869 -2.099 -21.578 1.00 96.69 437 CYS A N 1
ATOM 3346 C CA . CYS A 1 437 ? 21.709 -1.435 -22.173 1.00 96.69 437 CYS A CA 1
ATOM 3347 C C . CYS A 1 437 ? 22.111 -0.143 -22.905 1.00 96.69 437 CYS A C 1
ATOM 3349 O O . CYS A 1 437 ? 21.754 0.034 -24.067 1.00 96.69 437 CYS A O 1
ATOM 3351 N N . LEU A 1 438 ? 22.891 0.737 -22.264 1.00 96.12 438 LEU A N 1
ATOM 3352 C CA . LEU A 1 438 ? 23.339 2.003 -22.855 1.00 96.12 438 LEU A CA 1
ATOM 3353 C C . LEU A 1 438 ? 24.248 1.793 -24.080 1.00 96.12 438 LEU A C 1
ATOM 3355 O O . LEU A 1 438 ? 24.132 2.538 -25.050 1.00 96.12 438 LEU A O 1
ATOM 3359 N N . GLU A 1 439 ? 25.101 0.768 -24.064 1.00 95.06 439 GLU A N 1
ATOM 3360 C CA . GLU A 1 439 ? 25.931 0.354 -25.207 1.00 95.06 439 GLU A CA 1
ATOM 3361 C C . GLU A 1 439 ? 25.069 -0.124 -26.389 1.00 95.06 439 GLU A C 1
ATOM 3363 O O . GLU A 1 439 ? 25.209 0.377 -27.507 1.00 95.06 439 GLU A O 1
ATOM 3368 N N . ALA A 1 440 ? 24.116 -1.032 -26.143 1.00 94.56 440 ALA A N 1
ATOM 3369 C CA . ALA A 1 440 ? 23.207 -1.540 -27.174 1.00 94.56 440 ALA A CA 1
ATOM 3370 C C . ALA A 1 440 ? 22.269 -0.450 -27.733 1.00 94.56 440 ALA A C 1
ATOM 3372 O O . ALA A 1 440 ? 21.969 -0.441 -28.929 1.00 94.56 440 ALA A O 1
ATOM 3373 N N . VAL A 1 441 ? 21.839 0.499 -26.892 1.00 96.38 441 VAL A N 1
ATOM 3374 C CA . VAL A 1 441 ? 21.108 1.703 -27.316 1.00 96.38 441 VAL A CA 1
ATOM 3375 C C . VAL A 1 441 ? 22.001 2.628 -28.150 1.00 96.38 441 VAL A C 1
ATOM 3377 O O . VAL A 1 441 ? 21.526 3.197 -29.131 1.00 96.38 441 VAL A O 1
ATOM 3380 N N . GLY A 1 442 ? 23.286 2.757 -27.810 1.00 95.19 442 GLY A N 1
ATOM 3381 C CA . GLY A 1 442 ? 24.264 3.531 -28.577 1.00 95.19 442 GLY A CA 1
ATOM 3382 C C . GLY A 1 442 ? 24.388 3.046 -30.022 1.00 95.19 442 GLY A C 1
ATOM 3383 O O . GLY A 1 442 ? 24.218 3.837 -30.947 1.00 95.19 442 GLY A O 1
ATOM 3384 N N . GLU A 1 443 ? 24.586 1.742 -30.227 1.00 94.56 443 GLU A N 1
ATOM 3385 C CA . GLU A 1 443 ? 24.637 1.150 -31.572 1.00 94.56 443 GLU A CA 1
ATOM 3386 C C . GLU A 1 443 ? 23.291 1.222 -32.309 1.00 94.56 443 GLU A C 1
ATOM 3388 O O . GLU A 1 443 ? 23.255 1.518 -33.505 1.00 94.56 443 GLU A O 1
ATOM 3393 N N . LEU A 1 444 ? 22.166 1.038 -31.606 1.00 93.94 444 LEU A N 1
ATOM 3394 C CA . LEU A 1 444 ? 20.834 1.202 -32.195 1.00 93.94 444 LEU A CA 1
ATOM 3395 C C . LEU A 1 444 ? 20.614 2.633 -32.715 1.00 93.94 444 LEU A C 1
ATOM 3397 O O . LEU A 1 444 ? 20.168 2.808 -33.849 1.00 93.94 444 LEU A O 1
ATOM 3401 N N . LEU A 1 445 ? 20.995 3.651 -31.937 1.00 94.38 445 LEU A N 1
ATOM 3402 C CA . LEU A 1 445 ? 20.926 5.057 -32.344 1.00 94.38 445 LEU A CA 1
ATOM 3403 C C . LEU A 1 445 ? 21.950 5.404 -33.432 1.00 94.38 445 LEU A C 1
ATOM 3405 O O . LEU A 1 445 ? 21.642 6.189 -34.322 1.00 94.38 445 LEU A O 1
ATOM 3409 N N . ARG A 1 446 ? 23.130 4.774 -33.451 1.00 94.56 446 ARG A N 1
ATOM 3410 C CA . ARG A 1 446 ? 24.112 4.940 -34.540 1.00 94.56 446 ARG A CA 1
ATOM 3411 C C . ARG A 1 446 ? 23.565 4.476 -35.898 1.00 94.56 446 ARG A C 1
ATOM 3413 O O . ARG A 1 446 ? 23.979 4.992 -36.934 1.00 94.56 446 ARG A O 1
ATOM 3420 N N . LEU A 1 447 ? 22.622 3.530 -35.902 1.00 92.38 447 LEU A N 1
ATOM 3421 C CA . LEU A 1 447 ? 21.919 3.053 -37.100 1.00 92.38 447 LEU A CA 1
ATOM 3422 C C . LEU A 1 447 ? 20.581 3.777 -37.349 1.00 92.38 447 LEU A C 1
ATOM 3424 O O . LEU A 1 447 ? 20.133 3.862 -38.496 1.00 92.38 447 LEU A O 1
ATOM 3428 N N . ARG A 1 448 ? 19.928 4.283 -36.294 1.00 91.94 448 ARG A N 1
ATOM 3429 C CA . ARG A 1 448 ? 18.649 5.015 -36.330 1.00 91.94 448 ARG A CA 1
ATOM 3430 C C . ARG A 1 448 ? 18.659 6.201 -35.343 1.00 91.94 448 ARG A C 1
ATOM 3432 O O . ARG A 1 448 ? 18.060 6.091 -34.275 1.00 91.94 448 ARG A O 1
ATOM 3439 N N . PRO A 1 449 ? 19.275 7.348 -35.698 1.00 88.75 449 PRO A N 1
ATOM 3440 C CA . PRO A 1 449 ? 19.501 8.452 -34.754 1.00 88.75 449 PRO A CA 1
ATOM 3441 C C . PRO A 1 449 ? 18.235 9.014 -34.099 1.00 88.75 449 PRO A C 1
ATOM 3443 O O . PRO A 1 449 ? 18.260 9.359 -32.923 1.00 88.75 449 PRO A O 1
ATOM 3446 N N . ASN A 1 450 ? 17.119 9.034 -34.832 1.00 86.06 450 ASN A N 1
ATOM 3447 C CA . ASN A 1 450 ? 15.852 9.624 -34.391 1.00 86.06 450 ASN A CA 1
ATOM 3448 C C . ASN A 1 450 ? 14.831 8.550 -33.947 1.00 86.06 450 ASN A C 1
ATOM 3450 O O . ASN A 1 450 ? 13.620 8.751 -34.057 1.00 86.06 450 ASN A O 1
ATOM 3454 N N . GLU A 1 451 ? 15.283 7.367 -33.512 1.00 86.44 451 GLU A N 1
ATOM 3455 C CA . GLU A 1 451 ? 14.387 6.331 -32.985 1.00 86.44 451 GLU A CA 1
ATOM 3456 C C . GLU A 1 451 ? 13.968 6.667 -31.547 1.00 86.44 451 GLU A C 1
ATOM 3458 O O . GLU A 1 451 ? 14.673 6.362 -30.586 1.00 86.44 451 GLU A O 1
ATOM 3463 N N . SER A 1 452 ? 12.791 7.279 -31.395 1.00 87.00 452 SER A N 1
ATOM 3464 C CA . SER A 1 452 ? 12.269 7.769 -30.110 1.00 87.00 452 SER A CA 1
ATOM 3465 C C . SER A 1 452 ? 12.252 6.719 -28.994 1.00 87.00 452 SER A C 1
ATOM 3467 O O . SER A 1 452 ? 12.605 7.031 -27.862 1.00 87.00 452 SER A O 1
ATOM 3469 N N . SER A 1 453 ? 11.934 5.456 -29.298 1.00 87.38 453 SER A N 1
ATOM 3470 C CA . SER A 1 453 ? 11.985 4.356 -28.321 1.00 87.38 453 SER A CA 1
ATOM 3471 C C . SER A 1 453 ? 13.405 3.998 -27.863 1.00 87.38 453 SER A C 1
ATOM 3473 O O . SER A 1 453 ? 13.578 3.452 -26.777 1.00 87.38 453 SER A O 1
ATOM 3475 N N . ALA A 1 454 ? 14.429 4.289 -28.668 1.00 88.75 454 ALA A N 1
ATOM 3476 C CA . ALA A 1 454 ? 15.827 4.124 -28.278 1.00 88.75 454 ALA A CA 1
ATOM 3477 C C . ALA A 1 454 ? 16.336 5.347 -27.491 1.00 88.75 454 ALA A C 1
ATOM 3479 O O . ALA A 1 454 ? 17.084 5.176 -26.532 1.00 88.75 454 ALA A O 1
ATOM 3480 N N . LEU A 1 455 ? 15.877 6.559 -27.825 1.00 92.00 455 LEU A N 1
ATOM 3481 C CA . LEU A 1 455 ? 16.145 7.785 -27.058 1.00 92.00 455 LEU A CA 1
ATOM 3482 C C . LEU A 1 455 ? 15.522 7.720 -25.648 1.00 92.00 455 LEU A C 1
ATOM 3484 O O . LEU A 1 455 ? 16.215 7.941 -24.657 1.00 92.00 455 LEU A O 1
ATOM 3488 N N . GLU A 1 456 ? 14.272 7.261 -25.527 1.00 89.56 456 GLU A N 1
ATOM 3489 C CA . GLU A 1 456 ? 13.610 7.008 -24.237 1.00 89.56 456 GLU A CA 1
ATOM 3490 C C . GLU A 1 456 ? 14.391 5.991 -23.380 1.00 89.56 456 GLU A C 1
ATOM 3492 O O . GLU A 1 456 ? 14.698 6.262 -22.216 1.00 89.56 456 GLU A O 1
ATOM 3497 N N . MET A 1 457 ? 14.818 4.864 -23.967 1.00 90.38 457 MET A N 1
ATOM 3498 C CA . MET A 1 457 ? 15.657 3.869 -23.278 1.00 90.38 457 MET A CA 1
ATOM 3499 C C . MET A 1 457 ? 17.058 4.395 -22.923 1.00 90.38 457 MET A C 1
ATOM 3501 O O . MET A 1 457 ? 17.596 4.021 -21.878 1.00 90.38 457 MET A O 1
ATOM 3505 N N . LYS A 1 458 ? 17.640 5.301 -23.723 1.00 92.75 458 LYS A N 1
ATOM 3506 C CA . LYS A 1 458 ? 18.888 6.012 -23.390 1.00 92.75 458 LYS A CA 1
ATOM 3507 C C . LYS A 1 458 ? 18.695 6.866 -22.136 1.00 92.75 458 LYS A C 1
ATOM 3509 O O . LYS A 1 458 ? 19.487 6.764 -21.197 1.00 92.75 458 LYS A O 1
ATOM 3514 N N . GLY A 1 459 ? 17.630 7.669 -22.108 1.00 90.38 459 GLY A N 1
ATOM 3515 C CA . GLY A 1 459 ? 17.266 8.514 -20.973 1.00 90.38 459 GLY A CA 1
ATOM 3516 C C . GLY A 1 459 ? 17.011 7.707 -19.698 1.00 90.38 459 GLY A C 1
ATOM 3517 O O . GLY A 1 459 ? 17.520 8.071 -18.636 1.00 90.38 459 GLY A O 1
ATOM 3518 N N . ASP A 1 460 ? 16.316 6.570 -19.799 1.00 89.12 460 ASP A N 1
ATOM 3519 C CA . ASP A 1 460 ? 16.047 5.667 -18.674 1.00 89.12 460 ASP A CA 1
ATOM 3520 C C . ASP A 1 460 ? 17.311 4.962 -18.155 1.00 89.12 460 ASP A C 1
ATOM 3522 O O . ASP A 1 460 ? 17.540 4.929 -16.939 1.00 89.12 460 ASP A O 1
ATOM 3526 N N . ALA A 1 461 ? 18.178 4.454 -19.036 1.00 91.00 461 ALA A N 1
ATOM 3527 C CA . ALA A 1 461 ? 19.448 3.842 -18.638 1.00 91.00 461 ALA A CA 1
ATOM 3528 C C . ALA A 1 461 ? 20.362 4.858 -17.928 1.00 91.00 461 ALA A C 1
ATOM 3530 O O . ALA A 1 461 ? 20.857 4.593 -16.829 1.00 91.00 461 ALA A O 1
ATOM 3531 N N . LEU A 1 462 ? 20.515 6.064 -18.489 1.00 91.44 462 LEU A N 1
ATOM 3532 C CA . LEU A 1 462 ? 21.272 7.162 -17.874 1.00 91.44 462 LEU A CA 1
ATOM 3533 C C . LEU A 1 462 ? 20.634 7.627 -16.551 1.00 91.44 462 LEU A C 1
ATOM 3535 O O . LEU A 1 462 ? 21.344 7.894 -15.579 1.00 91.44 462 LEU A O 1
ATOM 3539 N N . THR A 1 463 ? 19.300 7.642 -16.464 1.00 88.56 463 THR A N 1
ATOM 3540 C CA . THR A 1 463 ? 18.536 7.920 -15.237 1.00 88.56 463 THR A CA 1
ATOM 3541 C C . THR A 1 463 ? 18.837 6.924 -14.119 1.00 88.56 463 THR A C 1
ATOM 3543 O O . THR A 1 463 ? 18.969 7.342 -12.964 1.00 88.56 463 THR A O 1
ATOM 3546 N N . ASN A 1 464 ? 18.952 5.633 -14.432 1.00 88.62 464 ASN A N 1
ATOM 3547 C CA . ASN A 1 464 ? 19.267 4.593 -13.451 1.00 88.62 464 ASN A CA 1
ATOM 3548 C C . ASN A 1 464 ? 20.765 4.556 -13.096 1.00 88.62 464 ASN A C 1
ATOM 3550 O O . ASN A 1 464 ? 21.108 4.286 -11.948 1.00 88.62 464 ASN A O 1
ATOM 3554 N N . LEU A 1 465 ? 21.648 4.927 -14.030 1.00 84.50 465 LEU A N 1
ATOM 3555 C CA . LEU A 1 465 ? 23.083 5.148 -13.787 1.00 84.50 465 LEU A CA 1
ATOM 3556 C C . LEU A 1 465 ? 23.398 6.473 -13.062 1.00 84.50 465 LEU A C 1
ATOM 3558 O O . LEU A 1 465 ? 24.558 6.744 -12.764 1.00 84.50 465 LEU A O 1
ATOM 3562 N N . GLY A 1 466 ? 22.398 7.320 -12.793 1.00 82.06 466 GLY A N 1
ATOM 3563 C CA . GLY A 1 466 ? 22.574 8.610 -12.115 1.00 82.06 466 GLY A CA 1
ATOM 3564 C C . GLY A 1 466 ? 23.130 9.745 -12.988 1.00 82.06 466 GLY A C 1
ATOM 3565 O O . GLY A 1 466 ? 23.298 10.857 -12.489 1.00 82.06 466 GLY A O 1
ATOM 3566 N N . ARG A 1 467 ? 23.350 9.514 -14.288 1.00 85.88 467 ARG A N 1
ATOM 3567 C CA . ARG A 1 467 ? 23.896 10.468 -15.275 1.00 85.88 467 ARG A CA 1
ATOM 3568 C C . ARG A 1 467 ? 22.825 11.473 -15.727 1.00 85.88 467 ARG A C 1
ATOM 3570 O O . ARG A 1 467 ? 22.347 11.449 -16.857 1.00 85.88 467 ARG A O 1
ATOM 3577 N N . ARG A 1 468 ? 22.379 12.329 -14.797 1.00 74.38 468 ARG A N 1
ATOM 3578 C CA . ARG A 1 468 ? 21.185 13.189 -14.956 1.00 74.38 468 ARG A CA 1
ATOM 3579 C C . ARG A 1 468 ? 21.226 14.200 -16.115 1.00 74.38 468 ARG A C 1
ATOM 3581 O O . ARG A 1 468 ? 20.187 14.300 -16.764 1.00 74.38 468 ARG A O 1
ATOM 3588 N N . PRO A 1 469 ? 22.330 14.920 -16.402 1.00 75.44 469 PRO A N 1
ATOM 3589 C CA . PRO A 1 469 ? 22.354 15.876 -17.515 1.00 75.44 469 PRO A CA 1
ATOM 3590 C C . PRO A 1 469 ? 22.213 15.171 -18.869 1.00 75.44 469 PRO A C 1
ATOM 3592 O O . PRO A 1 469 ? 21.400 15.552 -19.701 1.00 75.44 469 PRO A O 1
ATOM 3595 N N . GLU A 1 470 ? 22.937 14.068 -19.046 1.00 78.19 470 GLU A N 1
ATOM 3596 C CA . GLU A 1 470 ? 22.911 13.269 -20.273 1.00 78.19 470 GLU A CA 1
ATOM 3597 C C . GLU A 1 470 ? 21.569 12.552 -20.466 1.00 78.19 470 GLU A C 1
ATOM 3599 O O . GLU A 1 470 ? 21.104 12.403 -21.593 1.00 78.19 470 GLU A O 1
ATOM 3604 N N . ALA A 1 471 ? 20.926 12.130 -19.369 1.00 77.44 471 ALA A N 1
ATOM 3605 C CA . ALA A 1 471 ? 19.568 11.597 -19.403 1.00 77.44 471 ALA A CA 1
ATOM 3606 C C . ALA A 1 471 ? 18.562 12.643 -19.904 1.00 77.44 471 ALA A C 1
ATOM 3608 O O . ALA A 1 471 ? 17.676 12.294 -20.672 1.00 77.44 471 ALA A O 1
ATOM 3609 N N . LEU A 1 472 ? 18.703 13.911 -19.490 1.00 75.56 472 LEU A N 1
ATOM 3610 C CA . LEU A 1 472 ? 17.837 15.000 -19.944 1.00 75.56 472 LEU A CA 1
ATOM 3611 C C . LEU A 1 472 ? 18.009 15.251 -21.448 1.00 75.56 472 LEU A C 1
ATOM 3613 O O . LEU A 1 472 ? 17.031 15.151 -22.181 1.00 75.56 472 LEU A O 1
ATOM 3617 N N . ALA A 1 473 ? 19.250 15.423 -21.913 1.00 81.50 473 ALA A N 1
ATOM 3618 C CA . ALA A 1 473 ? 19.555 15.579 -23.337 1.00 81.50 473 ALA A CA 1
ATOM 3619 C C . ALA A 1 473 ? 19.067 14.389 -24.194 1.00 81.50 473 ALA A C 1
ATOM 3621 O O . ALA A 1 473 ? 18.706 14.561 -25.353 1.00 81.50 473 ALA A O 1
ATOM 3622 N N . ALA A 1 474 ? 19.013 13.178 -23.628 1.00 78.81 474 ALA A N 1
ATOM 3623 C CA . ALA A 1 474 ? 18.469 11.992 -24.292 1.00 78.81 474 ALA A CA 1
ATOM 3624 C C . ALA A 1 474 ? 16.926 11.916 -24.330 1.00 78.81 474 ALA A C 1
ATOM 3626 O O . ALA A 1 474 ? 16.404 11.102 -25.085 1.00 78.81 474 ALA A O 1
ATOM 3627 N N . TYR A 1 475 ? 16.207 12.725 -23.543 1.00 75.81 475 TYR A N 1
ATOM 3628 C CA . TYR A 1 475 ? 14.744 12.880 -23.622 1.00 75.81 475 TYR A CA 1
ATOM 3629 C C . TYR A 1 475 ? 14.308 14.142 -24.401 1.00 75.81 475 TYR A C 1
ATOM 3631 O O . TYR A 1 475 ? 13.110 14.323 -24.627 1.00 75.81 475 TYR A O 1
ATOM 3639 N N . GLU A 1 476 ? 15.243 15.040 -24.729 1.00 78.81 476 GLU A N 1
ATOM 3640 C CA . GLU A 1 476 ? 14.993 16.309 -25.437 1.00 78.81 476 GLU A CA 1
ATOM 3641 C C . GLU A 1 476 ? 15.378 16.258 -26.929 1.00 78.81 476 GLU A C 1
ATOM 3643 O O . GLU A 1 476 ? 14.917 17.102 -27.700 1.00 78.81 476 GLU A O 1
ATOM 3648 N N . ALA A 1 477 ? 16.172 15.254 -27.324 1.00 77.19 477 ALA A N 1
ATOM 3649 C CA . ALA A 1 477 ? 16.419 14.841 -28.709 1.00 77.19 477 ALA A CA 1
ATOM 3650 C C . ALA A 1 477 ? 15.299 13.933 -29.261 1.00 77.19 477 ALA A C 1
ATOM 3652 O O . ALA A 1 477 ? 15.110 13.947 -30.499 1.00 77.19 477 ALA A O 1
#

Foldseek 3Di:
DVVVVCLLLVVVLVVVLVVVVVVVVVVLVVVLVVQLVVVCVVVVQDVVVGDRPVLSNVLSVLLSVLLVVQLVVLSVVLDCPDDDGRNVVNVSSVVSVVVSVVSNVVSVVVSVVSVVVVDVVVVQVVPKDDKDKDKAAFQRKDKDKDKAPDPVQWKGFFKKKKFWQAAKKWKFKDWLNHTDDIDIDHHGDIDIHGDPRPSPPPIIIIMIMIGHHHNHMTMMIIMRGMDTDSVVVVSVVVSVVVSVVSVVCCVPPVVVVVVVVVVVVVVVVVVVVVVVVVPPPDDDDDDPDDDDDDDDDDDDDDDDDDDDDDDDDDDDDDDDDDDDDDDDDDDDDDDDPPDDDPPPPDPDALVNLLVVLVVCVVVVVLVVSLVSLVVSCVRPVPPLSSLVSNLVSCVSVVVLVVSLVSLVSSCVVPVLPLVSLVSQLVSCVVVVVLVSNLVSLVSNCVNVVPPQVSLQSNLVSCVSVVVNVSSVVSNVD